Protein AF-A0A9P1GTE8-F1 (afdb_monomer_lite)

Sequence (578 aa):
MALAYTKSLCACALTGAQLQGAMGEVGVTELPQMRALVIGLGAGSIPLWLQHTFPENKMAVDALEIDPAVVKVATEEMGFPASAVRRSASAAEAAEDAVSGGGVRVYLLPGEDFVEAVAAQKDENYKYDMVFIDAFDKSGKVPPVLVDGQGTFLQSLNKVLKPNATVVLNLLVGMTGSGSSGTAQEIEDMVTAIATTCCGDSSEIFTVRTPINESSGNQIYGFLKAGRAATERTKPLKEALKESAEKVNADFPADSLGQKIRFDFARRVIFSYQDWWVALGAAWHRSFERHSLPAVAVAVAVEAAEAAEAAEAAEAAEAAEAASGPPRDELPREGEHEKDANAHCKVPQQDSPRNHVLPEAELAADAGPIVWPGAEAEESEPVPEPAVPVERQRRKADVSHVEAAAEVPVPARAGSAASAAPEMPLLQNEAGSLVVPQTWRFVPPPPEQAPKPCYDKVLEAKAALTAVTAMATPPREDATPSAREELTPKKLIEDLVQDQVKLDLRDKQLLVEQLVECLIDQVKRYEKELGAEQRANRALKMSLEVEQRKALMYHQRLSELAQQLPFEAADRTLEPEL

Organism: NCBI:txid2562237

Structure (mmCIF, N/CA/C/O backbone):
data_AF-A0A9P1GTE8-F1
#
_entry.id   AF-A0A9P1GTE8-F1
#
loop_
_atom_site.group_PDB
_atom_site.id
_atom_site.type_symbol
_atom_site.label_atom_id
_atom_site.label_alt_id
_atom_site.label_comp_id
_atom_site.label_asym_id
_atom_site.label_entity_id
_atom_site.label_seq_id
_atom_site.pdbx_PDB_ins_code
_atom_site.Cartn_x
_atom_site.Cartn_y
_atom_site.Cartn_z
_atom_site.occupancy
_atom_site.B_iso_or_equiv
_atom_site.auth_seq_id
_atom_site.auth_comp_id
_atom_site.auth_asym_id
_atom_site.auth_atom_id
_atom_site.pdbx_PDB_model_num
ATOM 1 N N . MET A 1 1 ? 11.413 -11.067 6.499 1.00 44.97 1 MET A N 1
ATOM 2 C CA . MET A 1 1 ? 11.761 -9.937 5.607 1.00 44.97 1 MET A CA 1
ATOM 3 C C . MET A 1 1 ? 10.497 -9.230 5.107 1.00 44.97 1 MET A C 1
ATOM 5 O O . MET A 1 1 ? 10.381 -8.040 5.340 1.00 44.97 1 MET A O 1
ATOM 9 N N . ALA A 1 2 ? 9.494 -9.953 4.581 1.00 57.12 2 ALA A N 1
ATOM 10 C CA . ALA A 1 2 ? 8.225 -9.391 4.075 1.00 57.12 2 ALA A CA 1
ATOM 11 C C . ALA A 1 2 ? 7.403 -8.529 5.066 1.00 57.12 2 ALA A C 1
ATOM 13 O O . ALA A 1 2 ? 6.665 -7.634 4.654 1.00 57.12 2 ALA A O 1
ATOM 14 N N . LEU A 1 3 ? 7.530 -8.766 6.378 1.00 68.44 3 LEU A N 1
ATOM 15 C CA . LEU A 1 3 ? 6.679 -8.116 7.380 1.00 68.44 3 LEU A CA 1
ATOM 16 C C . LEU A 1 3 ? 6.935 -6.607 7.527 1.00 68.44 3 LEU A C 1
ATOM 18 O O . LEU A 1 3 ? 5.999 -5.853 7.768 1.00 68.44 3 LEU A O 1
ATOM 22 N N . ALA A 1 4 ? 8.181 -6.150 7.417 1.00 73.25 4 ALA A N 1
ATOM 23 C CA . ALA A 1 4 ? 8.506 -4.739 7.633 1.00 73.25 4 ALA A CA 1
ATOM 24 C C . ALA A 1 4 ? 8.133 -3.864 6.426 1.00 73.25 4 ALA A C 1
ATOM 26 O O . ALA A 1 4 ? 7.582 -2.773 6.603 1.00 73.25 4 ALA A O 1
ATOM 27 N N . TYR A 1 5 ? 8.321 -4.405 5.225 1.00 81.75 5 TYR A N 1
ATOM 28 C CA . TYR A 1 5 ? 7.790 -3.880 3.975 1.00 81.75 5 TYR A CA 1
ATOM 29 C C . TYR A 1 5 ? 6.252 -3.772 3.998 1.00 81.75 5 TYR A C 1
ATOM 31 O O . TYR A 1 5 ? 5.722 -2.672 3.862 1.00 81.75 5 TYR A O 1
ATOM 39 N N . THR A 1 6 ? 5.548 -4.872 4.305 1.00 86.69 6 THR A N 1
ATOM 40 C CA . THR A 1 6 ? 4.071 -4.907 4.409 1.00 86.69 6 THR A CA 1
ATOM 41 C C . THR A 1 6 ? 3.567 -3.843 5.379 1.00 86.69 6 THR A C 1
ATOM 43 O O . THR A 1 6 ? 2.702 -3.037 5.053 1.00 86.69 6 THR A O 1
ATOM 46 N N . LYS A 1 7 ? 4.177 -3.776 6.569 1.00 83.75 7 LYS A N 1
ATOM 47 C CA . LYS A 1 7 ? 3.850 -2.756 7.569 1.00 83.75 7 LYS A CA 1
ATOM 48 C C . LYS A 1 7 ? 4.059 -1.338 7.045 1.00 83.75 7 LYS A C 1
ATOM 50 O O . LYS A 1 7 ? 3.334 -0.449 7.466 1.00 83.75 7 LYS A O 1
ATOM 55 N N . SER A 1 8 ? 5.034 -1.116 6.165 1.00 85.50 8 SER A N 1
ATOM 56 C CA . SER A 1 8 ? 5.322 0.214 5.622 1.00 85.50 8 SER A CA 1
ATOM 57 C C . SER A 1 8 ? 4.271 0.674 4.622 1.00 85.50 8 SER A C 1
ATOM 59 O O . SER A 1 8 ? 3.820 1.813 4.725 1.00 85.50 8 SER A O 1
ATOM 61 N N . LEU A 1 9 ? 3.813 -0.216 3.739 1.00 90.88 9 LEU A N 1
ATOM 62 C CA . LEU A 1 9 ? 2.672 0.070 2.872 1.00 90.88 9 LEU A CA 1
ATOM 63 C C . LEU A 1 9 ? 1.405 0.326 3.682 1.00 90.88 9 LEU A C 1
ATOM 65 O O . LEU A 1 9 ? 0.763 1.361 3.514 1.00 90.88 9 LEU A O 1
ATOM 69 N N . CYS A 1 10 ? 1.065 -0.580 4.598 1.00 92.06 10 CYS A N 1
ATOM 70 C CA . CYS A 1 10 ? -0.159 -0.445 5.377 1.00 92.06 10 CYS A CA 1
ATOM 71 C C . CYS A 1 10 ? -0.143 0.803 6.263 1.00 92.06 10 CYS A C 1
ATOM 73 O O . CYS A 1 10 ? -1.145 1.502 6.349 1.00 92.06 10 CYS A O 1
ATOM 75 N N . ALA A 1 11 ? 0.991 1.139 6.881 1.00 87.94 11 ALA A N 1
ATOM 76 C CA . ALA A 1 11 ? 1.104 2.372 7.649 1.00 87.94 11 ALA A CA 1
ATOM 77 C C . ALA A 1 11 ? 0.987 3.623 6.770 1.00 87.94 11 ALA A C 1
ATOM 79 O O . ALA A 1 11 ? 0.381 4.598 7.197 1.00 87.94 11 ALA A O 1
ATOM 80 N N . CYS A 1 12 ? 1.526 3.602 5.545 1.00 91.19 12 CYS A N 1
ATOM 81 C CA . CYS A 1 12 ? 1.332 4.675 4.567 1.00 91.19 12 CYS A CA 1
ATOM 82 C C . CYS A 1 12 ? -0.164 4.909 4.297 1.00 91.19 12 CYS A C 1
ATOM 84 O O . CYS A 1 12 ? -0.647 6.033 4.438 1.00 91.19 12 CYS A O 1
ATOM 86 N N . ALA A 1 13 ? -0.904 3.833 4.012 1.00 94.69 13 ALA A N 1
ATOM 87 C CA . ALA A 1 13 ? -2.339 3.894 3.754 1.00 94.69 13 ALA A CA 1
ATOM 88 C C . ALA A 1 13 ? -3.142 4.367 4.976 1.00 94.69 13 ALA A C 1
ATOM 90 O O . ALA A 1 13 ? -3.973 5.262 4.852 1.00 94.69 13 ALA A O 1
ATOM 91 N N . LEU A 1 14 ? -2.870 3.810 6.162 1.00 92.00 14 LEU A N 1
ATOM 92 C CA . LEU A 1 14 ? -3.582 4.150 7.398 1.00 92.00 14 LEU A CA 1
ATOM 93 C C . LEU A 1 14 ? -3.343 5.593 7.834 1.00 92.00 14 LEU A C 1
ATOM 95 O O . LEU A 1 14 ? -4.286 6.268 8.236 1.00 92.00 14 LEU A O 1
ATOM 99 N N . THR A 1 15 ? -2.108 6.085 7.734 1.00 90.81 15 THR A N 1
ATOM 100 C CA . THR A 1 15 ? -1.820 7.493 8.019 1.00 90.81 15 THR A CA 1
ATOM 101 C C . THR A 1 15 ? -2.567 8.397 7.044 1.00 90.81 15 THR A C 1
ATOM 103 O O . THR A 1 15 ? -3.217 9.347 7.467 1.00 90.81 15 THR A O 1
ATOM 106 N N . GLY A 1 16 ? -2.539 8.097 5.741 1.00 92.19 16 GLY A N 1
ATOM 107 C CA . GLY A 1 16 ? -3.296 8.885 4.768 1.00 92.19 16 GLY A CA 1
ATOM 108 C C . GLY A 1 16 ? -4.798 8.889 5.070 1.00 92.19 16 GLY A C 1
ATOM 109 O O . GLY A 1 16 ? -5.411 9.954 5.140 1.00 92.19 16 GLY A O 1
ATOM 110 N N . ALA A 1 17 ? -5.367 7.717 5.360 1.00 91.75 17 ALA A N 1
ATOM 111 C CA . ALA A 1 17 ? -6.777 7.556 5.694 1.00 91.75 17 ALA A CA 1
ATOM 112 C C . ALA A 1 17 ? -7.158 8.293 6.989 1.00 91.75 17 ALA A C 1
ATOM 114 O O . ALA A 1 17 ? -8.224 8.907 7.061 1.00 91.75 17 ALA A O 1
ATOM 115 N N . GLN A 1 18 ? -6.298 8.278 8.012 1.00 90.69 18 GLN A N 1
ATOM 116 C CA . GLN A 1 18 ? -6.519 9.031 9.245 1.00 90.69 18 GLN A CA 1
ATOM 117 C C . GLN A 1 18 ? -6.454 10.538 8.979 1.00 90.69 18 GLN A C 1
ATOM 119 O O . GLN A 1 18 ? -7.357 11.257 9.409 1.00 90.69 18 GLN A O 1
ATOM 124 N N . LEU A 1 19 ? -5.430 11.011 8.263 1.00 90.44 19 LEU A N 1
ATOM 125 C CA . LEU A 1 19 ? -5.256 12.427 7.934 1.00 90.44 19 LEU A CA 1
ATOM 126 C C . LEU A 1 19 ? -6.450 12.975 7.140 1.00 90.44 19 LEU A C 1
ATOM 128 O O . LEU A 1 19 ? -6.889 14.098 7.366 1.00 90.44 19 LEU A O 1
ATOM 132 N N . GLN A 1 20 ? -6.997 12.157 6.244 1.00 89.94 20 GLN A N 1
ATOM 133 C CA . GLN A 1 20 ? -8.174 12.453 5.428 1.00 89.94 20 GLN A CA 1
ATOM 134 C C . GLN A 1 20 ? -9.508 12.274 6.184 1.00 89.94 20 GLN A C 1
ATOM 136 O O . GLN A 1 20 ? -10.583 12.543 5.646 1.00 89.94 20 GLN A O 1
ATOM 141 N N . GLY A 1 21 ? -9.466 11.809 7.436 1.00 88.38 21 GLY A N 1
ATOM 142 C CA . GLY A 1 21 ? -10.647 11.591 8.271 1.00 88.38 21 GLY A CA 1
ATOM 143 C C . GLY A 1 21 ? -11.483 10.363 7.893 1.00 88.38 21 GLY A C 1
ATOM 144 O O . GLY A 1 21 ? -12.581 10.200 8.420 1.00 88.38 21 GLY A O 1
ATOM 145 N N . ALA A 1 22 ? -10.995 9.475 7.018 1.00 87.81 22 ALA A N 1
ATOM 146 C CA . ALA A 1 22 ? -11.684 8.232 6.644 1.00 87.81 22 ALA A CA 1
ATOM 147 C C . ALA A 1 22 ? -11.864 7.265 7.816 1.00 87.81 22 ALA A C 1
ATOM 149 O O . ALA A 1 22 ? -12.820 6.495 7.853 1.00 87.81 22 ALA A O 1
ATOM 150 N N . MET A 1 23 ? -10.979 7.349 8.805 1.00 85.38 23 MET A N 1
ATOM 151 C CA . MET A 1 23 ? -11.023 6.518 10.007 1.00 85.38 23 MET A CA 1
ATOM 152 C C . MET A 1 23 ? -11.885 7.112 11.132 1.00 85.38 23 MET A C 1
ATOM 154 O O . MET A 1 23 ? -12.038 6.476 12.173 1.00 85.38 23 MET A O 1
ATOM 158 N N . GLY A 1 24 ? -12.438 8.318 10.945 1.00 79.19 24 GLY A N 1
ATOM 159 C CA . GLY A 1 24 ? -13.115 9.069 12.004 1.00 79.19 24 GLY A CA 1
ATOM 160 C C . GLY A 1 24 ? -12.176 9.491 13.144 1.00 79.19 24 GLY A C 1
ATOM 161 O O . GLY A 1 24 ? -10.953 9.570 12.983 1.00 79.19 24 GLY A O 1
ATOM 162 N N . GLU A 1 25 ? -12.746 9.775 14.317 1.00 68.69 25 GLU A N 1
ATOM 163 C CA . GLU A 1 25 ? -11.966 9.960 15.542 1.00 68.69 25 GLU A CA 1
ATOM 164 C C . GLU A 1 25 ? -11.493 8.604 16.071 1.00 68.69 25 GLU A C 1
ATOM 166 O O . GLU A 1 25 ? -12.203 7.894 16.782 1.00 68.69 25 GLU A O 1
ATOM 171 N N . VAL A 1 26 ? -10.261 8.250 15.705 1.00 60.62 26 VAL A N 1
ATOM 172 C CA . VAL A 1 26 ? -9.551 7.101 16.271 1.00 60.62 26 VAL A CA 1
ATOM 173 C C . VAL A 1 26 ? -9.570 7.221 17.806 1.00 60.62 26 VAL A C 1
ATOM 175 O O . VAL A 1 26 ? -9.154 8.250 18.333 1.00 60.62 26 VAL A O 1
ATOM 178 N N . GLY A 1 27 ? -10.104 6.214 18.509 1.00 54.09 27 GLY A N 1
ATOM 179 C CA . GLY A 1 27 ? -10.242 6.200 19.976 1.00 54.09 27 GLY A CA 1
ATOM 180 C C . GLY A 1 27 ? -11.680 6.300 20.509 1.00 54.09 27 GLY A C 1
ATOM 181 O O . GLY A 1 27 ? -11.913 5.978 21.674 1.00 54.09 27 GLY A O 1
ATOM 182 N N . VAL A 1 28 ? -12.657 6.667 19.672 1.00 54.41 28 VAL A N 1
ATOM 183 C CA . VAL A 1 28 ? -14.090 6.541 19.998 1.00 54.41 28 VAL A CA 1
ATOM 184 C C . VAL A 1 28 ? -14.567 5.149 19.563 1.00 54.41 28 VAL A C 1
ATOM 186 O O . VAL A 1 28 ? -14.117 4.614 18.556 1.00 54.41 28 VAL A O 1
ATOM 189 N N . THR A 1 29 ? -15.438 4.533 20.356 1.00 54.03 29 THR A N 1
ATOM 190 C CA . THR A 1 29 ? -15.708 3.086 20.485 1.00 54.03 29 THR A CA 1
ATOM 191 C C . THR A 1 29 ? -16.072 2.270 19.235 1.00 54.03 29 THR A C 1
ATOM 193 O O . THR A 1 29 ? -16.215 1.058 19.364 1.00 54.03 29 THR A O 1
ATOM 196 N N . GLU A 1 30 ? -16.168 2.839 18.032 1.00 71.19 30 GLU A N 1
ATOM 197 C CA . GLU A 1 30 ? -16.416 2.069 16.808 1.00 71.19 30 GLU A CA 1
ATOM 198 C C . GLU A 1 30 ? -15.660 2.637 15.600 1.00 71.19 30 GLU A C 1
ATOM 200 O O . GLU A 1 30 ? -16.043 3.661 15.037 1.00 71.19 30 GLU A O 1
ATOM 205 N N . LEU A 1 31 ? -14.618 1.930 15.142 1.00 79.62 31 LEU A N 1
ATOM 206 C CA . LEU A 1 31 ? -14.051 2.189 13.816 1.00 79.62 31 LEU A CA 1
ATOM 207 C C . LEU A 1 31 ? -15.145 2.017 12.743 1.00 79.62 31 LEU A C 1
ATOM 209 O O . LEU A 1 31 ? -15.956 1.080 12.846 1.00 79.62 31 LEU A O 1
ATOM 213 N N . PRO A 1 32 ? -15.177 2.872 11.704 1.00 87.25 32 PRO A N 1
ATOM 214 C CA . PRO A 1 32 ? -16.051 2.649 10.563 1.00 87.25 32 PRO A CA 1
ATOM 215 C C . PRO A 1 32 ? -15.654 1.355 9.845 1.00 87.25 32 PRO A C 1
ATOM 217 O O . PRO A 1 32 ? -14.507 0.912 9.919 1.00 87.25 32 PRO A O 1
ATOM 220 N N . GLN A 1 33 ? -16.600 0.743 9.133 1.00 91.00 33 GLN A N 1
ATOM 221 C CA . GLN A 1 33 ? -16.252 -0.335 8.213 1.00 91.00 33 GLN A CA 1
ATOM 222 C C . GLN A 1 33 ? -15.445 0.255 7.053 1.00 91.00 33 GLN A C 1
ATOM 224 O O . GLN A 1 33 ? -15.928 1.130 6.330 1.00 91.00 33 GLN A O 1
ATOM 229 N N . MET A 1 34 ? -14.222 -0.235 6.890 1.00 94.19 34 MET A N 1
ATOM 230 C CA . MET A 1 34 ? -13.303 0.186 5.843 1.00 94.19 34 MET A CA 1
ATOM 231 C C . MET A 1 34 ? -13.181 -0.885 4.765 1.00 94.19 34 MET A C 1
ATOM 233 O O . MET A 1 34 ? -13.367 -2.080 5.023 1.00 94.19 34 MET A O 1
ATOM 237 N N . ARG A 1 35 ? -12.854 -0.446 3.551 1.00 97.12 35 ARG A N 1
ATOM 238 C CA . ARG A 1 35 ? -12.583 -1.328 2.416 1.00 97.12 35 ARG A CA 1
ATOM 239 C C . ARG A 1 35 ? -11.223 -1.030 1.809 1.00 97.12 35 ARG A C 1
ATOM 241 O O . ARG A 1 35 ? -10.913 0.130 1.527 1.00 97.12 35 ARG A O 1
ATOM 248 N N . ALA A 1 36 ? -10.449 -2.080 1.569 1.00 98.31 36 ALA A N 1
ATOM 249 C CA . ALA A 1 36 ? -9.164 -2.007 0.895 1.00 98.31 36 ALA A CA 1
ATOM 250 C C . ALA A 1 36 ? -9.181 -2.813 -0.408 1.00 98.31 36 ALA A C 1
ATOM 252 O O . ALA A 1 36 ? -9.676 -3.939 -0.436 1.00 98.31 36 ALA A O 1
ATOM 253 N N . LEU A 1 37 ? -8.609 -2.238 -1.461 1.00 98.62 37 LEU A N 1
ATOM 254 C CA . LEU A 1 37 ? -8.279 -2.936 -2.700 1.00 98.62 37 LEU A CA 1
ATOM 255 C C . LEU A 1 37 ? -6.768 -3.166 -2.746 1.00 98.62 37 LEU A C 1
ATOM 257 O O . LEU A 1 37 ? -6.001 -2.226 -2.547 1.00 98.62 37 LEU A O 1
ATOM 261 N N . VAL A 1 38 ? -6.332 -4.388 -3.019 1.00 98.62 38 VAL A N 1
ATOM 262 C CA . VAL A 1 38 ? -4.917 -4.750 -3.146 1.00 98.62 38 VAL A CA 1
ATOM 263 C C . VAL A 1 38 ? -4.694 -5.340 -4.533 1.00 98.62 38 VAL A C 1
ATOM 265 O O . VAL A 1 38 ? -5.230 -6.392 -4.858 1.00 98.62 38 VAL A O 1
ATOM 268 N N . ILE A 1 39 ? -3.926 -4.656 -5.370 1.00 98.31 39 ILE A N 1
ATOM 269 C CA . ILE A 1 39 ? -3.582 -5.107 -6.717 1.00 98.31 39 ILE A CA 1
ATOM 270 C C . ILE A 1 39 ? -2.201 -5.743 -6.645 1.00 98.31 39 ILE A C 1
ATOM 272 O O . ILE A 1 39 ? -1.228 -5.043 -6.371 1.00 98.31 39 ILE A O 1
ATOM 276 N N . GLY A 1 40 ? -2.144 -7.053 -6.878 1.00 96.88 40 GLY A N 1
ATOM 277 C CA . GLY A 1 40 ? -1.006 -7.916 -6.575 1.00 96.88 40 GLY A CA 1
ATOM 278 C C . GLY A 1 40 ? -1.186 -8.615 -5.226 1.00 96.88 40 GLY A C 1
ATOM 279 O O . GLY A 1 40 ? -1.373 -7.968 -4.195 1.00 96.88 40 GLY A O 1
ATOM 280 N N . LEU A 1 41 ? -1.139 -9.951 -5.211 1.00 96.19 41 LEU A N 1
ATOM 281 C CA . LEU A 1 41 ? -1.249 -10.725 -3.969 1.00 96.19 41 LEU A CA 1
ATOM 282 C C . LEU A 1 41 ? 0.122 -10.967 -3.338 1.00 96.19 41 LEU A C 1
ATOM 284 O O . LEU A 1 41 ? 0.277 -10.861 -2.116 1.00 96.19 41 LEU A O 1
ATOM 288 N N . GLY A 1 42 ? 1.103 -11.354 -4.158 1.00 93.50 42 GLY A N 1
ATOM 289 C CA . GLY A 1 42 ? 2.387 -11.862 -3.680 1.00 93.50 42 GLY A CA 1
ATOM 290 C C . GLY A 1 42 ? 2.192 -13.028 -2.700 1.00 93.50 42 GLY A C 1
ATOM 291 O O . GLY A 1 42 ? 1.474 -13.980 -2.981 1.00 93.50 42 GLY A O 1
ATOM 292 N N . ALA A 1 43 ? 2.790 -12.940 -1.508 1.00 93.31 43 ALA A N 1
ATOM 293 C CA . ALA A 1 43 ? 2.586 -13.926 -0.436 1.00 93.31 43 ALA A CA 1
ATOM 294 C C . ALA A 1 43 ? 1.279 -13.719 0.366 1.00 93.31 43 ALA A C 1
ATOM 296 O O . ALA A 1 43 ? 1.045 -14.413 1.353 1.00 93.31 43 ALA A O 1
ATOM 297 N N . GLY A 1 44 ? 0.456 -12.728 0.007 1.00 95.19 44 GLY A N 1
ATOM 298 C CA . GLY A 1 44 ? -0.797 -12.401 0.690 1.00 95.19 44 GLY A CA 1
ATOM 299 C C . GLY A 1 44 ? -0.629 -11.681 2.031 1.00 95.19 44 GLY A C 1
ATOM 300 O O . GLY A 1 44 ? -1.557 -11.630 2.839 1.00 95.19 44 GLY A O 1
ATOM 301 N N . SER A 1 45 ? 0.540 -11.087 2.283 1.00 94.00 45 SER A N 1
ATOM 302 C CA . SER A 1 45 ? 0.839 -10.438 3.560 1.00 94.00 45 SER A CA 1
ATOM 303 C C . SER A 1 45 ? 0.041 -9.154 3.792 1.00 94.00 45 SER A C 1
ATOM 305 O O . SER A 1 45 ? -0.387 -8.934 4.921 1.00 94.00 45 SER A O 1
ATOM 307 N N . ILE A 1 46 ? -0.191 -8.319 2.769 1.00 95.88 46 ILE A N 1
ATOM 308 C CA . ILE A 1 46 ? -0.977 -7.077 2.912 1.00 95.88 46 ILE A CA 1
ATOM 309 C C . ILE A 1 46 ? -2.439 -7.389 3.273 1.00 95.88 46 ILE A C 1
ATOM 311 O O . ILE A 1 46 ? -2.887 -6.887 4.310 1.00 95.88 46 ILE A O 1
ATOM 315 N N . PRO A 1 47 ? -3.179 -8.238 2.521 1.00 96.56 47 PRO A N 1
ATOM 316 C CA . PRO A 1 47 ? -4.569 -8.537 2.859 1.00 96.56 47 PRO A CA 1
ATOM 317 C C . PRO A 1 47 ? -4.734 -9.155 4.247 1.00 96.56 47 PRO A C 1
ATOM 319 O O . PRO A 1 47 ? -5.589 -8.715 5.016 1.00 96.56 47 PRO A O 1
ATOM 322 N N . LEU A 1 48 ? -3.878 -10.120 4.604 1.00 93.56 48 LEU A N 1
ATOM 323 C CA . LEU A 1 48 ? -3.927 -10.748 5.924 1.00 93.56 48 LEU A CA 1
ATOM 324 C C . LEU A 1 48 ? -3.575 -9.765 7.032 1.00 93.56 48 LEU A C 1
ATOM 326 O O . LEU A 1 48 ? -4.239 -9.741 8.065 1.00 93.56 48 LEU A O 1
ATOM 330 N N . TRP A 1 49 ? -2.559 -8.923 6.828 1.00 91.88 49 TRP A N 1
ATOM 331 C CA . TRP A 1 49 ? -2.192 -7.927 7.825 1.00 91.88 49 TRP A CA 1
ATOM 332 C C . TRP A 1 49 ? -3.348 -6.963 8.089 1.00 91.88 49 TRP A C 1
ATOM 334 O O . TRP A 1 49 ? -3.660 -6.710 9.250 1.00 91.88 49 TRP A O 1
ATOM 344 N N . LEU A 1 50 ? -4.024 -6.470 7.047 1.00 92.69 50 LEU A N 1
ATOM 345 C CA . LEU A 1 50 ? -5.193 -5.601 7.201 1.00 92.69 50 LEU A CA 1
ATOM 346 C C . LEU A 1 50 ? -6.333 -6.315 7.938 1.00 92.69 50 LEU A C 1
ATOM 348 O O . LEU A 1 50 ? -6.892 -5.753 8.876 1.00 92.69 50 LEU A O 1
ATOM 352 N N . GLN A 1 51 ? -6.638 -7.562 7.577 1.00 90.31 51 GLN A N 1
ATOM 353 C CA . GLN A 1 51 ? -7.684 -8.340 8.244 1.00 90.31 51 GLN A CA 1
ATOM 354 C C . GLN A 1 51 ? -7.399 -8.573 9.727 1.00 90.31 51 GLN A C 1
ATOM 356 O O . GLN A 1 51 ? -8.299 -8.437 10.547 1.00 90.31 51 GLN A O 1
ATOM 361 N N . HIS A 1 52 ? -6.158 -8.921 10.072 1.00 87.31 52 HIS A N 1
ATOM 362 C CA . HIS A 1 52 ? -5.772 -9.186 11.456 1.00 87.31 52 HIS A CA 1
ATOM 363 C C . HIS A 1 52 ? -5.715 -7.922 12.308 1.00 87.31 52 HIS A C 1
ATOM 365 O O . HIS A 1 52 ? -6.003 -7.987 13.505 1.00 87.31 52 HIS A O 1
ATOM 371 N N . THR A 1 53 ? -5.322 -6.805 11.690 1.00 85.94 53 THR A N 1
ATOM 372 C CA . THR A 1 53 ? -5.096 -5.528 12.368 1.00 85.94 53 THR A CA 1
ATOM 373 C C . THR A 1 53 ? -6.404 -4.844 12.741 1.00 85.94 53 THR A C 1
ATOM 375 O O . THR A 1 53 ? -6.500 -4.243 13.806 1.00 85.94 53 THR A O 1
ATOM 378 N N . PHE A 1 54 ? -7.415 -4.918 11.880 1.00 88.00 54 PHE A N 1
ATOM 379 C CA . PHE A 1 54 ? -8.708 -4.308 12.160 1.00 88.00 54 PHE A CA 1
ATOM 380 C C . PHE A 1 54 ? -9.571 -5.204 13.056 1.00 88.00 54 PHE A C 1
ATOM 382 O O . PHE A 1 54 ? -9.479 -6.429 12.968 1.00 88.00 54 PHE A O 1
ATOM 389 N N . PRO A 1 55 ? -10.452 -4.620 13.892 1.00 86.50 55 PRO A N 1
ATOM 390 C CA . PRO A 1 55 ? -11.455 -5.396 14.607 1.00 86.50 55 PRO A CA 1
ATOM 391 C C . PRO A 1 55 ? -12.320 -6.224 13.651 1.00 86.50 55 PRO A C 1
ATOM 393 O O . PRO A 1 55 ? -12.491 -5.881 12.476 1.00 86.50 55 PRO A O 1
ATOM 396 N N . GLU A 1 56 ? -12.903 -7.299 14.179 1.00 85.31 56 GLU A N 1
ATOM 397 C CA . GLU A 1 56 ? -13.733 -8.215 13.401 1.00 85.31 56 GLU A CA 1
ATOM 398 C C . GLU A 1 56 ? -14.828 -7.459 12.627 1.00 85.31 56 GLU A C 1
ATOM 400 O O . GLU A 1 56 ? -15.493 -6.568 13.160 1.00 85.31 56 GLU A O 1
ATOM 405 N N . ASN A 1 57 ? -14.996 -7.796 11.345 1.00 87.06 57 ASN A N 1
ATOM 406 C CA . ASN A 1 57 ? -15.962 -7.181 10.424 1.00 87.06 57 ASN A CA 1
ATOM 407 C C . ASN A 1 57 ? -15.782 -5.669 10.166 1.00 87.06 57 ASN A C 1
ATOM 409 O O . ASN A 1 57 ? -16.640 -5.054 9.532 1.00 87.06 57 ASN A O 1
ATOM 413 N N . LYS A 1 58 ? -14.672 -5.052 10.598 1.00 91.12 58 LYS A N 1
ATOM 414 C CA . LYS A 1 58 ? -14.364 -3.638 10.306 1.00 91.12 58 LYS A CA 1
ATOM 415 C C . LYS A 1 58 ? -13.476 -3.432 9.082 1.00 91.12 58 LYS A C 1
ATOM 417 O O . LYS A 1 58 ? -13.319 -2.295 8.648 1.00 91.12 58 LYS A O 1
ATOM 422 N N . MET A 1 59 ? -12.944 -4.503 8.502 1.00 93.62 59 MET A N 1
ATOM 423 C CA . MET A 1 59 ? -12.143 -4.457 7.282 1.00 93.62 59 MET A CA 1
ATOM 424 C C . MET A 1 59 ? -12.628 -5.498 6.277 1.00 93.62 59 MET A C 1
ATOM 426 O O . MET A 1 59 ? -12.677 -6.690 6.584 1.00 93.62 59 MET A O 1
ATOM 430 N N . ALA A 1 60 ? -12.962 -5.039 5.074 1.00 96.38 60 ALA A N 1
ATOM 431 C CA . ALA A 1 60 ? -13.104 -5.888 3.898 1.00 96.38 60 ALA A CA 1
ATOM 432 C C . ALA A 1 60 ? -11.921 -5.639 2.959 1.00 96.38 60 ALA A C 1
ATOM 434 O O . ALA A 1 60 ? -11.557 -4.487 2.717 1.00 96.38 60 ALA A O 1
ATOM 435 N N . VAL A 1 61 ? -11.321 -6.708 2.444 1.00 97.94 61 VAL A N 1
ATOM 436 C CA . VAL A 1 61 ? -10.179 -6.626 1.534 1.00 97.94 61 VAL A CA 1
ATOM 437 C C . VAL A 1 61 ? -10.477 -7.428 0.282 1.00 97.94 61 VAL A C 1
ATOM 439 O O . VAL A 1 61 ? -10.683 -8.637 0.358 1.00 97.94 61 VAL A O 1
ATOM 442 N N . ASP A 1 62 ? -10.437 -6.755 -0.859 1.00 98.38 62 ASP A N 1
ATOM 443 C CA . ASP A 1 62 ? -10.386 -7.397 -2.165 1.00 98.38 62 ASP A CA 1
ATOM 444 C C . ASP A 1 62 ? -8.939 -7.376 -2.645 1.00 98.38 62 ASP A C 1
ATOM 446 O O . ASP A 1 62 ? -8.339 -6.309 -2.761 1.00 98.38 62 ASP A O 1
ATOM 450 N N . ALA A 1 63 ? -8.366 -8.544 -2.901 1.00 98.31 63 ALA A N 1
ATOM 451 C CA . ALA A 1 63 ? -7.051 -8.685 -3.502 1.00 98.31 63 ALA A CA 1
ATOM 452 C C . ALA A 1 63 ? -7.176 -9.269 -4.910 1.00 98.31 63 ALA A C 1
ATOM 454 O O . ALA A 1 63 ? -7.984 -10.169 -5.140 1.00 98.31 63 ALA A O 1
ATOM 455 N N . LEU A 1 64 ? -6.375 -8.764 -5.841 1.00 98.12 64 LEU A N 1
ATOM 456 C CA . LEU A 1 64 ? -6.382 -9.156 -7.246 1.00 98.12 64 LEU A CA 1
ATOM 457 C C . LEU A 1 64 ? -5.030 -9.758 -7.600 1.00 98.12 64 LEU A C 1
ATOM 459 O O . LEU A 1 64 ? -3.994 -9.147 -7.339 1.00 98.12 64 LEU A O 1
ATOM 463 N N . GLU A 1 65 ? -5.046 -10.947 -8.184 1.00 97.19 65 GLU A N 1
ATOM 464 C CA . GLU A 1 65 ? -3.852 -11.631 -8.668 1.00 97.19 65 GLU A CA 1
ATOM 465 C C . GLU A 1 65 ? -4.125 -12.192 -10.056 1.00 97.19 65 GLU A C 1
ATOM 467 O O . GLU A 1 65 ? -5.177 -12.778 -10.292 1.00 97.19 65 GLU A O 1
ATOM 472 N N . ILE A 1 66 ? -3.180 -12.020 -10.974 1.00 95.75 66 ILE A N 1
ATOM 473 C CA . ILE A 1 66 ? -3.312 -12.515 -12.344 1.00 95.75 66 ILE A CA 1
ATOM 474 C C . ILE A 1 66 ? -2.668 -13.895 -12.498 1.00 95.75 66 ILE A C 1
ATOM 476 O O . ILE A 1 66 ? -3.125 -14.699 -13.310 1.00 95.75 66 ILE A O 1
ATOM 480 N N . ASP A 1 67 ? -1.626 -14.190 -11.714 1.00 95.50 67 ASP A N 1
ATOM 481 C CA . ASP A 1 67 ? -0.872 -15.432 -11.834 1.00 95.50 67 ASP A CA 1
ATOM 482 C C . ASP A 1 67 ? -1.393 -16.514 -10.862 1.00 95.50 67 ASP A C 1
ATOM 484 O O . ASP A 1 67 ? -1.197 -16.422 -9.642 1.00 95.50 67 ASP A O 1
ATOM 488 N N . PRO A 1 68 ? -2.010 -17.602 -11.365 1.00 95.75 68 PRO A N 1
ATOM 489 C CA . PRO A 1 68 ? -2.469 -18.698 -10.516 1.00 95.75 68 PRO A CA 1
ATOM 490 C C . PRO A 1 68 ? -1.334 -19.384 -9.747 1.00 95.75 68 PRO A C 1
ATOM 492 O O . PRO A 1 68 ? -1.591 -19.951 -8.682 1.00 95.75 68 PRO A O 1
ATOM 495 N N . ALA A 1 69 ? -0.091 -19.340 -10.240 1.00 96.12 69 ALA A N 1
ATOM 496 C CA . ALA A 1 69 ? 1.057 -19.888 -9.526 1.00 96.12 69 ALA A CA 1
ATOM 497 C C . ALA A 1 69 ? 1.352 -19.096 -8.244 1.00 96.12 69 ALA A C 1
ATOM 499 O O . ALA A 1 69 ? 1.679 -19.698 -7.220 1.00 96.12 69 ALA A O 1
ATOM 500 N N . VAL A 1 70 ? 1.166 -17.771 -8.260 1.00 95.81 70 VAL A N 1
ATOM 501 C CA . VAL A 1 70 ? 1.321 -16.921 -7.070 1.00 95.81 70 VAL A CA 1
ATOM 502 C C . VAL A 1 70 ? 0.260 -17.267 -6.029 1.00 95.81 70 VAL A C 1
ATOM 504 O O . VAL A 1 70 ? 0.598 -17.496 -4.870 1.00 95.81 70 VAL A O 1
ATOM 507 N N . VAL A 1 71 ? -1.006 -17.413 -6.437 1.00 96.81 71 VAL A N 1
ATOM 508 C CA . VAL A 1 71 ? -2.094 -17.835 -5.532 1.00 96.81 71 VAL A CA 1
ATOM 509 C C . VAL A 1 71 ? -1.827 -19.224 -4.948 1.00 96.81 71 VAL A C 1
ATOM 511 O O . VAL A 1 71 ? -2.032 -19.449 -3.752 1.00 96.81 71 VAL A O 1
ATOM 514 N N . LYS A 1 72 ? -1.339 -20.157 -5.772 1.00 96.94 72 LYS A N 1
ATOM 515 C CA . LYS A 1 72 ? -0.972 -21.504 -5.329 1.00 96.94 72 LYS A CA 1
ATOM 516 C C . LYS A 1 72 ? 0.115 -21.455 -4.257 1.00 96.94 72 LYS A C 1
ATOM 518 O O . LYS A 1 72 ? -0.089 -21.990 -3.176 1.00 96.94 72 LYS A O 1
ATOM 523 N N . VAL A 1 73 ? 1.225 -20.758 -4.507 1.00 96.69 73 VAL A N 1
ATOM 524 C CA . VAL A 1 73 ? 2.314 -20.615 -3.524 1.00 96.69 73 VAL A CA 1
ATOM 525 C C . VAL A 1 73 ? 1.829 -19.899 -2.262 1.00 96.69 73 VAL A C 1
ATOM 527 O O . VAL A 1 73 ? 2.137 -20.331 -1.152 1.00 96.69 73 VAL A O 1
ATOM 530 N N . ALA A 1 74 ? 1.031 -18.837 -2.397 1.00 96.06 74 ALA A N 1
ATOM 531 C CA . ALA A 1 74 ? 0.482 -18.123 -1.250 1.00 96.06 74 ALA A CA 1
ATOM 532 C C . ALA A 1 74 ? -0.351 -19.055 -0.352 1.00 96.06 74 ALA A C 1
ATOM 534 O O . ALA A 1 74 ? -0.210 -19.026 0.869 1.00 96.06 74 ALA A O 1
ATOM 535 N N . THR A 1 75 ? -1.192 -19.903 -0.947 1.00 96.75 75 THR A N 1
ATOM 536 C CA . THR A 1 75 ? -2.109 -20.780 -0.204 1.00 96.75 75 THR A CA 1
ATOM 537 C C . THR A 1 75 ? -1.461 -22.063 0.311 1.00 96.75 75 THR A C 1
ATOM 539 O O . THR A 1 75 ? -1.666 -22.415 1.471 1.00 96.75 75 THR A O 1
ATOM 542 N N . GLU A 1 76 ? -0.673 -22.749 -0.516 1.00 96.75 76 GLU A N 1
ATOM 543 C CA . GLU A 1 76 ? -0.075 -24.047 -0.186 1.00 96.75 76 GLU A CA 1
ATOM 544 C C . GLU A 1 76 ? 1.200 -23.904 0.661 1.00 96.75 76 GLU A C 1
ATOM 546 O O . GLU A 1 76 ? 1.398 -24.686 1.587 1.00 96.75 76 GLU A O 1
ATOM 551 N N . GLU A 1 77 ? 2.020 -22.876 0.410 1.00 94.50 77 GLU A N 1
ATOM 552 C CA . GLU A 1 77 ? 3.345 -22.732 1.041 1.00 94.50 77 GLU A CA 1
ATOM 553 C C . GLU A 1 77 ? 3.398 -21.613 2.092 1.00 94.50 77 GLU A C 1
ATOM 555 O O . GLU A 1 77 ? 4.102 -21.726 3.097 1.00 94.50 77 GLU A O 1
ATOM 560 N N . MET A 1 78 ? 2.657 -20.518 1.886 1.00 91.06 78 MET A N 1
ATOM 561 C CA . MET A 1 78 ? 2.721 -19.329 2.758 1.00 91.06 78 MET A CA 1
ATOM 562 C C . MET A 1 78 ? 1.564 -19.240 3.764 1.00 91.06 78 MET A C 1
ATOM 564 O O . MET A 1 78 ? 1.513 -18.304 4.563 1.00 91.06 78 MET A O 1
ATOM 568 N N . GLY A 1 79 ? 0.648 -20.213 3.753 1.00 92.38 79 GLY A N 1
ATOM 569 C CA . GLY A 1 79 ? -0.460 -20.305 4.707 1.00 92.38 79 GLY A CA 1
ATOM 570 C C . GLY A 1 79 ? -1.590 -19.299 4.473 1.00 92.38 79 GLY A C 1
ATOM 571 O O . GLY A 1 79 ? -2.382 -19.049 5.384 1.00 92.38 79 GLY A O 1
ATOM 572 N N . PHE A 1 80 ? -1.688 -18.713 3.277 1.00 94.94 80 PHE A N 1
ATOM 573 C CA . PHE A 1 80 ? -2.826 -17.877 2.915 1.00 94.94 80 PHE A CA 1
ATOM 574 C C . PHE A 1 80 ? -4.113 -18.726 2.864 1.00 94.94 80 PHE A C 1
ATOM 576 O O . PHE A 1 80 ? -4.107 -19.815 2.284 1.00 94.94 80 PHE A O 1
ATOM 583 N N . PRO A 1 81 ? -5.245 -18.278 3.434 1.00 95.88 81 PRO A N 1
ATOM 584 C CA . PRO A 1 81 ? -6.454 -19.092 3.488 1.00 95.88 81 PRO A CA 1
ATOM 585 C C . PRO A 1 81 ? -6.997 -19.412 2.091 1.00 95.88 81 PRO A C 1
ATOM 587 O O . PRO A 1 81 ? -7.496 -18.534 1.389 1.00 95.88 81 PRO A O 1
ATOM 590 N N . ALA A 1 82 ? -6.997 -20.691 1.706 1.00 96.44 82 ALA A N 1
ATOM 591 C CA . ALA A 1 82 ? -7.593 -21.129 0.440 1.00 96.44 82 ALA A CA 1
ATOM 592 C C . ALA A 1 82 ? -9.093 -20.779 0.338 1.00 96.44 82 ALA A C 1
ATOM 594 O O . ALA A 1 82 ? -9.608 -20.557 -0.755 1.00 96.44 82 ALA A O 1
ATOM 595 N N . SER A 1 83 ? -9.791 -20.663 1.475 1.00 95.94 83 SER A N 1
ATOM 596 C CA . SER A 1 83 ? -11.191 -20.221 1.551 1.00 95.94 83 SER A CA 1
ATOM 597 C C . SER A 1 83 ? -11.409 -18.749 1.180 1.00 95.94 83 SER A C 1
ATOM 599 O O . SER A 1 83 ? -12.546 -18.355 0.919 1.00 95.94 83 SER A O 1
ATOM 601 N N . ALA A 1 84 ? -10.356 -17.927 1.145 1.00 96.56 84 ALA A N 1
ATOM 602 C CA . ALA A 1 84 ? -10.424 -16.546 0.672 1.00 96.56 84 ALA A CA 1
ATOM 603 C C . ALA A 1 84 ? -10.333 -16.450 -0.861 1.00 96.56 84 ALA A C 1
ATOM 605 O O . ALA A 1 84 ? -10.745 -15.443 -1.430 1.00 96.56 84 ALA A O 1
ATOM 606 N N . VAL A 1 85 ? -9.854 -17.491 -1.549 1.00 97.25 85 VAL A N 1
ATOM 607 C CA . VAL A 1 85 ? -9.759 -17.497 -3.014 1.00 97.25 85 VAL A CA 1
ATOM 608 C C . VAL A 1 85 ? -11.153 -17.620 -3.631 1.00 97.25 85 VAL A C 1
ATOM 610 O O . VAL A 1 85 ? -11.957 -18.473 -3.247 1.00 97.25 85 VAL A O 1
ATOM 613 N N . ARG A 1 86 ? -11.454 -16.749 -4.590 1.00 96.12 86 ARG A N 1
ATOM 614 C CA . ARG A 1 86 ? -12.710 -16.685 -5.334 1.00 96.12 86 ARG A CA 1
ATOM 615 C C . ARG A 1 86 ? -12.467 -17.145 -6.761 1.00 96.12 86 ARG A C 1
ATOM 617 O O . ARG A 1 86 ? -11.619 -16.615 -7.473 1.00 96.12 86 ARG A O 1
ATOM 624 N N . ARG A 1 87 ? -13.225 -18.160 -7.170 1.00 86.56 87 ARG A N 1
ATOM 625 C CA . ARG A 1 87 ? -13.282 -18.620 -8.558 1.00 86.56 87 ARG A CA 1
ATOM 626 C C . ARG A 1 87 ? -14.470 -17.939 -9.222 1.00 86.56 87 ARG A C 1
ATOM 628 O O . ARG A 1 87 ? -15.564 -18.492 -9.219 1.00 86.56 87 ARG A O 1
ATOM 635 N N . SER A 1 88 ? -14.254 -16.731 -9.719 1.00 87.38 88 SER A N 1
ATOM 636 C CA . SER A 1 88 ? -15.250 -16.011 -10.514 1.00 87.38 88 SER A CA 1
ATOM 637 C C . SER A 1 88 ? -15.091 -16.402 -11.982 1.00 87.38 88 SER A C 1
ATOM 639 O O . SER A 1 88 ? -13.964 -16.510 -12.461 1.00 87.38 88 SER A O 1
ATOM 641 N N . ALA A 1 89 ? -16.193 -16.629 -12.701 1.00 82.94 89 ALA A N 1
ATOM 642 C CA . ALA A 1 89 ? -16.136 -16.931 -14.132 1.00 82.94 89 ALA A CA 1
ATOM 643 C C . ALA A 1 89 ? -15.949 -15.663 -14.983 1.00 82.94 89 ALA A C 1
ATOM 645 O O . ALA A 1 89 ? -15.571 -15.754 -16.150 1.00 82.94 89 ALA A O 1
ATOM 646 N N . SER A 1 90 ? -16.202 -14.481 -14.410 1.00 95.38 90 SER A N 1
ATOM 647 C CA . SER A 1 90 ? -15.990 -13.185 -15.057 1.00 95.38 90 SER A CA 1
ATOM 648 C C . SER A 1 90 ? -15.681 -12.071 -14.050 1.00 95.38 90 SER A C 1
ATOM 650 O O . SER A 1 90 ? -15.958 -12.196 -12.854 1.00 95.38 90 SER A O 1
ATOM 652 N N . ALA A 1 91 ? -15.167 -10.942 -14.547 1.00 96.25 91 ALA A N 1
ATOM 653 C CA . ALA A 1 91 ? -14.968 -9.734 -13.746 1.00 96.25 91 ALA A CA 1
ATOM 654 C C . ALA A 1 91 ? -16.288 -9.163 -13.190 1.00 96.25 91 ALA A C 1
ATOM 656 O O . ALA A 1 91 ? -16.311 -8.640 -12.080 1.00 96.25 91 ALA A O 1
ATOM 657 N N . ALA A 1 92 ? -17.402 -9.314 -13.917 1.00 96.06 92 ALA A N 1
ATOM 658 C CA . ALA A 1 92 ? -18.721 -8.878 -13.456 1.00 96.06 92 ALA A CA 1
ATOM 659 C C . ALA A 1 92 ? -19.196 -9.673 -12.229 1.00 96.06 92 ALA A C 1
ATOM 661 O O . ALA A 1 92 ? -19.665 -9.077 -11.262 1.00 96.06 92 ALA A O 1
ATOM 662 N N . GLU A 1 93 ? -19.011 -10.998 -12.239 1.00 95.75 93 GLU A N 1
ATOM 663 C CA . GLU A 1 93 ? -19.309 -11.854 -11.082 1.00 95.75 93 GLU A CA 1
ATOM 664 C C . GLU A 1 93 ? -18.391 -11.543 -9.894 1.00 95.75 93 GLU A C 1
ATOM 666 O O . GLU A 1 93 ? -18.845 -11.499 -8.754 1.00 95.75 93 GLU A O 1
ATOM 671 N N . ALA A 1 94 ? -17.099 -11.297 -10.148 1.00 96.56 94 ALA A N 1
ATOM 672 C CA . ALA A 1 94 ? -16.157 -10.881 -9.109 1.00 96.56 94 ALA A CA 1
ATOM 673 C C . ALA A 1 94 ? -16.563 -9.544 -8.468 1.00 96.56 94 ALA A C 1
ATOM 675 O O . ALA A 1 94 ? -16.521 -9.405 -7.248 1.00 96.56 94 ALA A O 1
ATOM 676 N N . ALA A 1 95 ? -16.999 -8.576 -9.276 1.00 96.25 95 ALA A N 1
ATOM 677 C CA . ALA A 1 95 ? -17.485 -7.291 -8.790 1.00 96.25 95 ALA A CA 1
ATOM 678 C C . ALA A 1 95 ? -18.765 -7.436 -7.946 1.00 96.25 95 ALA A C 1
ATOM 680 O O . ALA A 1 95 ? -18.886 -6.787 -6.910 1.00 96.25 95 ALA A O 1
ATOM 681 N N . GLU A 1 96 ? -19.705 -8.299 -8.344 1.00 95.12 96 GLU A N 1
ATOM 682 C CA . GLU A 1 96 ? -20.923 -8.572 -7.567 1.00 95.12 96 GLU A CA 1
ATOM 683 C C . GLU A 1 96 ? -20.614 -9.250 -6.215 1.00 95.12 96 GLU A C 1
ATOM 685 O O . GLU A 1 96 ? -21.154 -8.841 -5.178 1.00 95.12 96 GLU A O 1
ATOM 690 N N . ASP A 1 97 ? -19.694 -10.225 -6.191 1.00 95.19 97 ASP A N 1
ATOM 691 C CA . ASP A 1 97 ? -19.202 -10.847 -4.947 1.00 95.19 97 ASP A CA 1
ATOM 692 C C . ASP A 1 97 ? -18.517 -9.815 -4.038 1.00 95.19 97 ASP A C 1
ATOM 694 O O . ASP A 1 97 ? -18.764 -9.776 -2.832 1.00 95.19 97 ASP A O 1
ATOM 698 N N . ALA A 1 98 ? -17.716 -8.911 -4.609 1.00 94.62 98 ALA A N 1
ATOM 699 C CA . ALA A 1 98 ? -17.034 -7.866 -3.851 1.00 94.62 98 ALA A CA 1
ATOM 700 C C . ALA A 1 98 ? -18.021 -6.904 -3.179 1.00 94.62 98 ALA A C 1
ATOM 702 O O . ALA A 1 98 ? -17.888 -6.619 -1.984 1.00 94.62 98 ALA A O 1
ATOM 703 N N . VAL A 1 99 ? -19.029 -6.454 -3.937 1.00 92.62 99 VAL A N 1
ATOM 704 C CA . VAL A 1 99 ? -20.069 -5.525 -3.474 1.00 92.62 99 VAL A CA 1
ATOM 705 C C . VAL A 1 99 ? -20.908 -6.130 -2.349 1.00 92.62 99 VAL A C 1
ATOM 707 O O . VAL A 1 99 ? -21.229 -5.442 -1.378 1.00 92.62 99 VAL A O 1
ATOM 710 N N . SER A 1 100 ? -21.244 -7.416 -2.458 1.00 89.56 100 SER A N 1
ATOM 711 C CA . SER A 1 100 ? -22.121 -8.109 -1.507 1.00 89.56 100 SER A CA 1
ATOM 712 C C . SER A 1 100 ? -21.391 -8.737 -0.312 1.00 89.56 100 SER A C 1
ATOM 714 O O . SER A 1 100 ? -22.002 -8.961 0.737 1.00 89.56 100 SER A O 1
ATOM 716 N N . GLY A 1 101 ? -20.094 -9.017 -0.435 1.00 85.00 101 GLY A N 1
ATOM 717 C CA . GLY A 1 101 ? -19.331 -9.771 0.554 1.00 85.00 101 GLY A CA 1
ATOM 718 C C . GLY A 1 101 ? -18.648 -8.938 1.649 1.00 85.00 101 GLY A C 1
ATOM 719 O O . GLY A 1 101 ? -18.397 -7.739 1.523 1.00 85.00 101 GLY A O 1
ATOM 720 N N . GLY A 1 102 ? -18.155 -9.626 2.689 1.00 89.12 102 GLY A N 1
ATOM 721 C CA . GLY A 1 102 ? -17.189 -9.101 3.675 1.00 89.12 102 GLY A CA 1
ATOM 722 C C . GLY A 1 102 ? -15.873 -9.898 3.741 1.00 89.12 102 GLY A C 1
ATOM 723 O O . GLY A 1 102 ? -15.694 -10.875 3.010 1.00 89.12 102 GLY A O 1
ATOM 724 N N . GLY A 1 103 ? -14.962 -9.492 4.631 1.00 93.25 103 GLY A N 1
ATOM 725 C CA . GLY A 1 103 ? -13.705 -10.203 4.905 1.00 93.25 103 GLY A CA 1
ATOM 726 C C . GLY A 1 103 ? -12.644 -10.070 3.807 1.00 93.25 103 GLY A C 1
ATOM 727 O O . GLY A 1 103 ? -12.681 -9.129 3.019 1.00 93.25 103 GLY A O 1
ATOM 728 N N . VAL A 1 104 ? -11.681 -10.998 3.787 1.00 96.50 104 VAL A N 1
ATOM 729 C CA . VAL A 1 104 ? -10.622 -11.066 2.764 1.00 96.50 104 VAL A CA 1
ATOM 730 C C . VAL A 1 104 ? -11.049 -11.977 1.625 1.00 96.50 104 VAL A C 1
ATOM 732 O O . VAL A 1 104 ? -11.475 -13.113 1.854 1.00 96.50 104 VAL A O 1
ATOM 735 N N . ARG A 1 105 ? -10.890 -11.484 0.400 1.00 97.50 105 ARG A N 1
ATOM 736 C CA . ARG A 1 105 ? -11.174 -12.193 -0.846 1.00 97.50 105 ARG A CA 1
ATOM 737 C C . ARG A 1 105 ? -10.017 -12.004 -1.810 1.00 97.50 105 ARG A C 1
ATOM 739 O O . ARG A 1 105 ? -9.461 -10.914 -1.893 1.00 97.50 105 ARG A O 1
ATOM 746 N N . VAL A 1 106 ? -9.667 -13.057 -2.534 1.00 98.00 106 VAL A N 1
ATOM 747 C CA . VAL A 1 106 ? -8.673 -13.017 -3.609 1.00 98.00 106 VAL A CA 1
ATOM 748 C C . VAL A 1 106 ? -9.356 -13.422 -4.892 1.00 98.00 106 VAL A C 1
ATOM 750 O O . VAL A 1 106 ? -9.850 -14.545 -4.981 1.00 98.00 106 VAL A O 1
ATOM 753 N N . TYR A 1 107 ? -9.345 -12.547 -5.883 1.00 98.00 107 TYR A N 1
ATOM 754 C CA . TYR A 1 107 ? -9.852 -12.864 -7.203 1.00 98.00 107 TYR A CA 1
ATOM 755 C C . TYR A 1 107 ? -8.699 -13.102 -8.169 1.00 98.00 107 TYR A C 1
ATOM 757 O O . TYR A 1 107 ? -7.749 -12.320 -8.224 1.00 98.00 107 TYR A O 1
ATOM 765 N N . LEU A 1 108 ? -8.800 -14.198 -8.920 1.00 96.81 108 LEU A N 1
ATOM 766 C CA . LEU A 1 108 ? -7.835 -14.552 -9.951 1.00 96.81 108 LEU A CA 1
ATOM 767 C C . LEU A 1 108 ? -8.234 -13.897 -11.284 1.00 96.81 108 LEU A C 1
ATOM 769 O O . LEU A 1 108 ? -8.871 -14.543 -12.116 1.00 96.81 108 LEU A O 1
ATOM 773 N N . LEU A 1 109 ? -7.936 -12.608 -11.448 1.00 95.94 109 LEU A N 1
ATOM 774 C CA . LEU A 1 109 ? -8.159 -11.864 -12.690 1.00 95.94 109 LEU A CA 1
ATOM 775 C C . LEU A 1 109 ? -7.278 -10.605 -12.781 1.00 95.94 109 LEU A C 1
ATOM 777 O O . LEU A 1 109 ? -6.743 -10.164 -11.758 1.00 95.94 109 LEU A O 1
ATOM 781 N N . PRO A 1 110 ? -7.133 -10.012 -13.984 1.00 95.62 110 PRO A N 1
ATOM 782 C CA . PRO A 1 110 ? -6.443 -8.739 -14.161 1.00 95.62 110 PRO A CA 1
ATOM 783 C C . PRO A 1 110 ? -7.054 -7.619 -13.310 1.00 95.62 110 PRO A C 1
ATOM 785 O O . PRO A 1 110 ? -8.265 -7.570 -13.073 1.00 95.62 110 PRO A O 1
ATOM 788 N N . GLY A 1 111 ? -6.201 -6.706 -12.841 1.00 94.00 111 GLY A N 1
ATOM 789 C CA . GLY A 1 111 ? -6.606 -5.622 -11.948 1.00 94.00 111 GLY A CA 1
ATOM 790 C C . GLY A 1 111 ? -7.577 -4.644 -12.609 1.00 94.00 111 GLY A C 1
ATOM 791 O O . GLY A 1 111 ? -8.561 -4.210 -12.010 1.00 94.00 111 GLY A O 1
ATOM 792 N N . GLU A 1 112 ? -7.288 -4.335 -13.867 1.00 95.56 112 GLU A N 1
ATOM 793 C CA . GLU A 1 112 ? -8.046 -3.474 -14.761 1.00 95.56 112 GLU A CA 1
ATOM 794 C C . GLU A 1 112 ? -9.482 -3.960 -14.960 1.00 95.56 112 GLU A C 1
ATOM 796 O O . GLU A 1 112 ? -10.418 -3.215 -14.663 1.00 95.56 112 GLU A O 1
ATOM 801 N N . ASP A 1 113 ? -9.661 -5.232 -15.316 1.00 96.88 113 ASP A N 1
ATOM 802 C CA . ASP A 1 113 ? -10.973 -5.825 -15.570 1.00 96.88 113 ASP A CA 1
ATOM 803 C C . ASP A 1 113 ? -11.866 -5.759 -14.325 1.00 96.88 113 ASP A C 1
ATOM 805 O O . ASP A 1 113 ? -13.047 -5.412 -14.407 1.00 96.88 113 ASP A O 1
ATOM 809 N N . PHE A 1 114 ? -11.302 -6.063 -13.150 1.00 97.62 114 PHE A N 1
ATOM 810 C CA . PHE A 1 114 ? -12.036 -6.005 -11.887 1.00 97.62 114 PHE A CA 1
ATOM 811 C C . PHE A 1 114 ? -12.502 -4.584 -11.573 1.00 97.62 114 PHE A C 1
ATOM 813 O O . PHE A 1 114 ? -13.670 -4.360 -11.257 1.00 97.62 114 PHE A O 1
ATOM 820 N N . VAL A 1 115 ? -11.585 -3.613 -11.629 1.00 97.81 115 VAL A N 1
ATOM 821 C CA . VAL A 1 115 ? -11.876 -2.229 -11.239 1.00 97.81 115 VAL A CA 1
ATOM 822 C C . VAL A 1 115 ? -12.877 -1.593 -12.198 1.00 97.81 115 VAL A C 1
ATOM 824 O O . VAL A 1 115 ? -13.777 -0.884 -11.747 1.00 97.81 115 VAL A O 1
ATOM 827 N N . GLU A 1 116 ? -12.776 -1.879 -13.494 1.00 97.25 116 GLU A N 1
ATOM 828 C CA . GLU A 1 116 ? -13.766 -1.462 -14.488 1.00 97.25 116 GLU A CA 1
ATOM 829 C C . GLU A 1 116 ? -15.138 -2.087 -14.224 1.00 97.25 116 GLU A C 1
ATOM 831 O O . GLU A 1 116 ? -16.149 -1.380 -14.235 1.00 97.25 116 GLU A O 1
ATOM 836 N N . ALA A 1 117 ? -15.185 -3.384 -13.906 1.00 97.19 117 ALA A N 1
ATOM 837 C CA . ALA A 1 117 ? -16.429 -4.065 -13.574 1.00 97.19 117 ALA A CA 1
ATOM 838 C C . ALA A 1 117 ? -17.083 -3.492 -12.307 1.00 97.19 117 ALA A C 1
ATOM 840 O O . ALA A 1 117 ? -18.288 -3.242 -12.315 1.00 97.19 117 ALA A O 1
ATOM 841 N N . VAL A 1 118 ? -16.313 -3.217 -11.246 1.00 96.94 118 VAL A N 1
ATOM 842 C CA . VAL A 1 118 ? -16.820 -2.560 -10.026 1.00 96.94 118 VAL A CA 1
ATOM 843 C C . VAL A 1 118 ? -17.288 -1.136 -10.329 1.00 96.94 118 VAL A C 1
ATOM 845 O O . VAL A 1 118 ? -18.346 -0.728 -9.855 1.00 96.94 118 VAL A O 1
ATOM 848 N N . ALA A 1 119 ? -16.557 -0.380 -11.151 1.00 96.31 119 ALA A N 1
ATOM 849 C CA . ALA A 1 119 ? -16.950 0.972 -11.548 1.00 96.31 119 ALA A CA 1
ATOM 850 C C . ALA A 1 119 ? -18.231 1.005 -12.401 1.00 96.31 119 ALA A C 1
ATOM 852 O O . ALA A 1 119 ? -18.932 2.018 -12.404 1.00 96.31 119 ALA A O 1
ATOM 853 N N . ALA A 1 120 ? -18.536 -0.080 -13.119 1.00 95.62 120 ALA A N 1
ATOM 854 C CA . ALA A 1 120 ? -19.762 -0.244 -13.894 1.00 95.62 120 ALA A CA 1
ATOM 855 C C . ALA A 1 120 ? -20.975 -0.671 -13.044 1.00 95.62 120 ALA A C 1
ATOM 857 O O . ALA A 1 120 ? -22.114 -0.578 -13.516 1.00 95.62 120 ALA A O 1
ATOM 858 N N . GLN A 1 121 ? -20.763 -1.122 -11.802 1.00 90.19 121 GLN A N 1
ATOM 859 C CA . GLN A 1 121 ? -21.858 -1.447 -10.888 1.00 90.19 121 GLN A CA 1
ATOM 860 C C . GLN A 1 121 ? -22.655 -0.192 -10.512 1.00 90.19 121 GLN A C 1
ATOM 862 O O . GLN A 1 121 ? -22.126 0.913 -10.410 1.00 90.19 121 GLN A O 1
ATOM 867 N N . LYS A 1 122 ? -23.957 -0.370 -10.261 1.00 80.81 122 LYS A N 1
ATOM 868 C CA . LYS A 1 122 ? -24.869 0.729 -9.887 1.00 80.81 122 LYS A CA 1
ATOM 869 C C . LYS A 1 122 ? -24.836 1.089 -8.398 1.00 80.81 122 LYS A C 1
ATOM 871 O O . LYS A 1 122 ? -25.580 1.973 -7.979 1.00 80.81 122 LYS A O 1
ATOM 876 N N . ASP A 1 123 ? -24.022 0.407 -7.594 1.00 86.38 123 ASP A N 1
ATOM 877 C CA . ASP A 1 123 ? -23.910 0.702 -6.167 1.00 86.38 123 ASP A CA 1
ATOM 878 C C . ASP A 1 123 ? -22.916 1.844 -5.920 1.00 86.38 123 ASP A C 1
ATOM 880 O O . ASP A 1 123 ? -21.711 1.649 -5.758 1.00 86.38 123 ASP A O 1
ATOM 884 N N . GLU A 1 124 ? -23.438 3.068 -5.862 1.00 81.50 124 GLU A N 1
ATOM 885 C CA . GLU A 1 124 ? -22.644 4.258 -5.551 1.00 81.50 124 GLU A CA 1
ATOM 886 C C . GLU A 1 124 ? -22.069 4.256 -4.122 1.00 81.50 124 GLU A C 1
ATOM 888 O O . GLU A 1 124 ? -21.127 5.001 -3.847 1.00 81.50 124 GLU A O 1
ATOM 893 N N . ASN A 1 125 ? -22.573 3.407 -3.218 1.00 85.88 125 ASN A N 1
ATOM 894 C CA . ASN A 1 125 ? -22.063 3.295 -1.848 1.00 85.88 125 ASN A CA 1
ATOM 895 C C . ASN A 1 125 ? -20.875 2.328 -1.738 1.00 85.88 125 ASN A C 1
ATOM 897 O O . ASN A 1 125 ? -20.168 2.316 -0.717 1.00 85.88 125 ASN A O 1
ATOM 901 N N . TYR A 1 126 ? -20.631 1.517 -2.771 1.00 91.88 126 TYR A N 1
ATOM 902 C CA . TYR A 1 126 ? -19.471 0.643 -2.813 1.00 91.88 126 TYR A CA 1
ATOM 903 C C . TYR A 1 126 ? -18.239 1.407 -3.291 1.00 91.88 126 TYR A C 1
ATOM 905 O O . TYR A 1 126 ? -18.031 1.640 -4.482 1.00 91.88 126 TYR A O 1
ATOM 913 N N . LYS A 1 127 ? -17.423 1.832 -2.324 1.00 95.81 127 LYS A N 1
ATOM 914 C CA . LYS A 1 127 ? -16.177 2.563 -2.551 1.00 95.81 127 LYS A CA 1
ATOM 915 C C . LYS A 1 127 ? -15.076 2.077 -1.612 1.00 95.81 127 LYS A C 1
ATOM 917 O O . LYS A 1 127 ? -15.364 1.689 -0.473 1.00 95.81 127 LYS A O 1
ATOM 922 N N . TYR A 1 128 ? -13.836 2.174 -2.077 1.00 97.69 128 TYR A N 1
ATOM 923 C CA . TYR A 1 128 ? -12.627 1.849 -1.329 1.00 97.69 128 TYR A CA 1
ATOM 924 C C . TYR A 1 128 ? -12.106 3.053 -0.541 1.00 97.69 128 TYR A C 1
ATOM 926 O O . TYR A 1 128 ? -12.093 4.181 -1.037 1.00 97.69 128 TYR A O 1
ATOM 934 N N . ASP A 1 129 ? -11.664 2.796 0.689 1.00 96.69 129 ASP A N 1
ATOM 935 C CA . ASP A 1 129 ? -10.963 3.755 1.549 1.00 96.69 129 ASP A CA 1
ATOM 936 C C . ASP A 1 129 ? -9.454 3.738 1.283 1.00 96.69 129 ASP A C 1
ATOM 938 O O . ASP A 1 129 ? -8.765 4.740 1.468 1.00 96.69 129 ASP A O 1
ATOM 942 N N . MET A 1 130 ? -8.932 2.581 0.874 1.00 97.69 130 MET A N 1
ATOM 943 C CA . MET A 1 130 ? -7.510 2.360 0.644 1.00 97.69 130 MET A CA 1
ATOM 944 C C . MET A 1 130 ? -7.299 1.522 -0.613 1.00 97.69 130 MET A C 1
ATOM 946 O O . MET A 1 130 ? -8.022 0.553 -0.842 1.00 97.69 130 MET A O 1
ATOM 950 N N . VAL A 1 131 ? -6.294 1.872 -1.407 1.00 98.56 131 VAL A N 1
ATOM 951 C CA . VAL A 1 131 ? -5.867 1.075 -2.562 1.00 98.56 131 VAL A CA 1
ATOM 952 C C . VAL A 1 131 ? -4.366 0.878 -2.500 1.00 98.56 131 VAL A C 1
ATOM 954 O O . VAL A 1 131 ? -3.627 1.834 -2.289 1.00 98.56 131 VAL A O 1
ATOM 957 N N . PHE A 1 132 ? -3.918 -0.352 -2.706 1.00 98.50 132 PHE A N 1
ATOM 958 C CA . PHE A 1 132 ? -2.515 -0.725 -2.782 1.00 98.50 132 PHE A CA 1
ATOM 959 C C . PHE A 1 132 ? -2.229 -1.211 -4.198 1.00 98.50 132 PHE A C 1
ATOM 961 O O . PHE A 1 132 ? -2.820 -2.190 -4.641 1.00 98.50 132 PHE A O 1
ATOM 968 N N . ILE A 1 133 ? -1.340 -0.523 -4.906 1.00 97.94 133 ILE A N 1
ATOM 969 C CA . ILE A 1 133 ? -0.800 -0.950 -6.194 1.00 97.94 133 ILE A CA 1
ATOM 970 C C . ILE A 1 133 ? 0.561 -1.583 -5.896 1.00 97.94 133 ILE A C 1
ATOM 972 O O . ILE A 1 133 ? 1.562 -0.882 -5.731 1.00 97.94 133 ILE A O 1
ATOM 976 N N . ASP A 1 134 ? 0.560 -2.907 -5.757 1.00 96.25 134 ASP A N 1
ATOM 977 C CA . ASP A 1 134 ? 1.719 -3.745 -5.433 1.00 96.25 134 ASP A CA 1
ATOM 978 C C . ASP A 1 134 ? 1.860 -4.899 -6.440 1.00 96.25 134 ASP A C 1
ATOM 980 O O . ASP A 1 134 ? 1.999 -6.071 -6.094 1.00 96.25 134 ASP A O 1
ATOM 984 N N . ALA A 1 135 ? 1.777 -4.551 -7.723 1.00 94.38 135 ALA A N 1
ATOM 985 C CA . ALA A 1 135 ? 1.850 -5.486 -8.834 1.00 94.38 135 ALA A CA 1
ATOM 986 C C . ALA A 1 135 ? 3.075 -5.194 -9.700 1.00 94.38 135 ALA A C 1
ATOM 988 O O . ALA A 1 135 ? 3.366 -4.040 -10.024 1.00 94.38 135 ALA A O 1
ATOM 989 N N . PHE A 1 136 ? 3.761 -6.263 -10.105 1.00 92.44 136 PHE A N 1
ATOM 990 C CA . PHE A 1 136 ? 4.941 -6.197 -10.955 1.00 92.44 136 PHE A CA 1
ATOM 991 C C . PHE A 1 136 ? 4.857 -7.220 -12.079 1.00 92.44 136 PHE A C 1
ATOM 993 O O . PHE A 1 136 ? 4.378 -8.336 -11.890 1.00 92.44 136 PHE A O 1
ATOM 1000 N N . ASP A 1 137 ? 5.359 -6.843 -13.247 1.00 89.56 137 ASP A N 1
ATOM 1001 C CA . ASP A 1 137 ? 5.596 -7.768 -14.341 1.00 89.56 137 ASP A CA 1
ATOM 1002 C C . ASP A 1 137 ? 6.853 -8.625 -14.096 1.00 89.56 137 ASP A C 1
ATOM 1004 O O . ASP A 1 137 ? 7.572 -8.490 -13.101 1.00 89.56 137 ASP A O 1
ATOM 1008 N N . LYS A 1 138 ? 7.163 -9.499 -15.058 1.00 86.06 138 LYS A N 1
ATOM 1009 C CA . LYS A 1 138 ? 8.330 -10.396 -15.005 1.00 86.06 138 LYS A CA 1
ATOM 1010 C C . LYS A 1 138 ? 9.674 -9.656 -14.931 1.00 86.06 138 LYS A C 1
ATOM 1012 O O . LYS A 1 138 ? 10.678 -10.265 -14.576 1.00 86.06 138 LYS A O 1
ATOM 1017 N N . SER A 1 139 ? 9.710 -8.373 -15.290 1.00 84.62 139 SER A N 1
ATOM 1018 C CA . SER A 1 139 ? 10.897 -7.516 -15.228 1.00 84.62 139 SER A CA 1
ATOM 1019 C C . SER A 1 139 ? 10.995 -6.710 -13.928 1.00 84.62 139 SER A C 1
ATOM 1021 O O . SER A 1 139 ? 11.966 -5.978 -13.733 1.00 84.62 139 SER A O 1
ATOM 1023 N N . GLY A 1 140 ? 10.021 -6.842 -13.020 1.00 84.88 140 GLY A N 1
ATOM 1024 C CA . GLY A 1 140 ? 9.961 -6.053 -11.791 1.00 84.88 140 GLY A CA 1
ATOM 1025 C C . GLY A 1 140 ? 9.494 -4.611 -12.023 1.00 84.88 140 GLY A C 1
ATOM 1026 O O . GLY A 1 140 ? 9.820 -3.729 -11.217 1.00 84.88 140 GLY A O 1
ATOM 1027 N N . LYS A 1 141 ? 8.775 -4.353 -13.124 1.00 89.06 141 LYS A N 1
ATOM 1028 C CA . LYS A 1 141 ? 8.131 -3.070 -13.441 1.00 89.06 141 LYS A CA 1
ATOM 1029 C C . LYS A 1 141 ? 6.664 -3.097 -13.070 1.00 89.06 141 LYS A C 1
ATOM 1031 O O . LYS A 1 141 ? 6.023 -4.134 -13.184 1.00 89.06 141 LYS A O 1
ATOM 1036 N N . VAL A 1 142 ? 6.125 -1.948 -12.675 1.00 92.69 142 VAL A N 1
ATOM 1037 C CA . VAL A 1 142 ? 4.673 -1.807 -12.546 1.00 92.69 142 VAL A CA 1
ATOM 1038 C C . VAL A 1 142 ? 4.064 -1.916 -13.949 1.00 92.69 142 VAL A C 1
ATOM 1040 O O . VAL A 1 142 ? 4.519 -1.197 -14.843 1.00 92.69 142 VAL A O 1
ATOM 1043 N N . PRO A 1 143 ? 3.082 -2.807 -14.177 1.00 94.31 143 PRO A N 1
ATOM 1044 C CA . PRO A 1 143 ? 2.430 -2.931 -15.475 1.00 94.31 143 PRO A CA 1
ATOM 1045 C C . PRO A 1 143 ? 1.885 -1.575 -15.964 1.00 94.31 143 PRO A C 1
ATOM 1047 O O . PRO A 1 143 ? 1.134 -0.939 -15.221 1.00 94.31 143 PRO A O 1
ATOM 1050 N N . PRO A 1 144 ? 2.201 -1.131 -17.200 1.00 94.62 144 PRO A N 1
ATOM 1051 C CA . PRO A 1 144 ? 1.805 0.191 -17.697 1.00 94.62 144 PRO A CA 1
ATOM 1052 C C . PRO A 1 144 ? 0.300 0.465 -17.624 1.00 94.62 144 PRO A C 1
ATOM 1054 O O . PRO A 1 144 ? -0.104 1.582 -17.322 1.00 94.62 144 PRO A O 1
ATOM 1057 N N . VAL A 1 145 ? -0.531 -0.564 -17.819 1.00 96.31 145 VAL A N 1
ATOM 1058 C CA . VAL A 1 145 ? -1.999 -0.468 -17.721 1.00 96.31 145 VAL A CA 1
ATOM 1059 C C . VAL A 1 145 ? -2.477 0.058 -16.359 1.00 96.31 145 VAL A C 1
ATOM 1061 O O . VAL A 1 145 ? -3.504 0.725 -16.284 1.00 96.31 145 VAL A O 1
ATOM 1064 N N . LEU A 1 146 ? -1.711 -0.174 -15.285 1.00 96.81 146 LEU A N 1
ATOM 1065 C CA . LEU A 1 146 ? -2.057 0.260 -13.929 1.00 96.81 146 LEU A CA 1
ATOM 1066 C C . LEU A 1 146 ? -1.672 1.717 -13.635 1.00 96.81 146 LEU A C 1
ATOM 1068 O O . LEU A 1 146 ? -2.052 2.258 -12.597 1.00 96.81 146 LEU A O 1
ATOM 1072 N N . VAL A 1 147 ? -0.891 2.349 -14.510 1.00 95.94 147 VAL A N 1
ATOM 1073 C CA . VAL A 1 147 ? -0.295 3.679 -14.290 1.00 95.94 147 VAL A CA 1
ATOM 1074 C C . VAL A 1 147 ? -0.442 4.610 -15.495 1.00 95.94 147 VAL A C 1
ATOM 1076 O O . VAL A 1 147 ? 0.069 5.726 -15.475 1.00 95.94 147 VAL A O 1
ATOM 1079 N N . ASP A 1 148 ? -1.162 4.183 -16.531 1.00 95.62 148 ASP A N 1
ATOM 1080 C CA . ASP A 1 148 ? -1.480 5.004 -17.692 1.00 95.62 148 ASP A CA 1
ATOM 1081 C C . ASP A 1 148 ? -2.545 6.053 -17.339 1.00 95.62 148 ASP A C 1
ATOM 1083 O O . ASP A 1 148 ? -3.698 5.726 -17.048 1.00 95.62 148 ASP A O 1
ATOM 1087 N N . GLY A 1 149 ? -2.167 7.333 -17.398 1.00 93.19 149 GLY A N 1
ATOM 1088 C CA . GLY A 1 149 ? -3.065 8.465 -17.147 1.00 93.19 149 GLY A CA 1
ATOM 1089 C C . GLY A 1 149 ? -4.207 8.593 -18.160 1.00 93.19 149 GLY A C 1
ATOM 1090 O O . GLY A 1 149 ? -5.217 9.224 -17.867 1.00 93.19 149 GLY A O 1
ATOM 1091 N N . GLN A 1 150 ? -4.084 7.992 -19.345 1.00 94.94 150 GLN A N 1
ATOM 1092 C CA . GLN A 1 150 ? -5.174 7.918 -20.326 1.00 94.94 150 GLN A CA 1
ATOM 1093 C C . GLN A 1 150 ? -5.922 6.578 -20.273 1.00 94.94 150 GLN A C 1
ATOM 1095 O O . GLN A 1 150 ? -6.948 6.419 -20.936 1.00 94.94 150 GLN A O 1
ATOM 1100 N N . GLY A 1 151 ? -5.439 5.641 -19.457 1.00 94.19 151 GLY A N 1
ATOM 1101 C CA . GLY A 1 151 ? -5.984 4.303 -19.317 1.00 94.19 151 GLY A CA 1
ATOM 1102 C C . GLY A 1 151 ? -7.328 4.278 -18.591 1.00 94.19 151 GLY A C 1
ATOM 1103 O O . GLY A 1 151 ? -7.610 5.060 -17.676 1.00 94.19 151 GLY A O 1
ATOM 1104 N N . THR A 1 152 ? -8.160 3.312 -18.969 1.00 96.44 152 THR A N 1
ATOM 1105 C CA . THR A 1 152 ? -9.471 3.047 -18.359 1.00 96.44 152 THR A CA 1
ATOM 1106 C C . THR A 1 152 ? -9.361 2.640 -16.893 1.00 96.44 152 THR A C 1
ATOM 1108 O O . THR A 1 152 ? -10.252 2.968 -16.103 1.00 96.44 152 THR A O 1
ATOM 1111 N N . PHE A 1 153 ? -8.253 2.006 -16.500 1.00 97.56 153 PHE A N 1
ATOM 1112 C CA . PHE A 1 153 ? -7.991 1.608 -15.122 1.00 97.56 153 PHE A CA 1
ATOM 1113 C C . PHE A 1 153 ? -7.987 2.799 -14.156 1.00 97.56 153 PHE A C 1
ATOM 1115 O O . PHE A 1 153 ? -8.800 2.819 -13.236 1.00 97.56 153 PHE A O 1
ATOM 1122 N N . LEU A 1 154 ? -7.131 3.816 -14.349 1.00 97.75 154 LEU A N 1
ATOM 1123 C CA . LEU A 1 154 ? -7.045 4.949 -13.411 1.00 97.75 154 LEU A CA 1
ATOM 1124 C C . LEU A 1 154 ? -8.338 5.776 -13.385 1.00 97.75 154 LEU A C 1
ATOM 1126 O O . LEU A 1 154 ? -8.750 6.248 -12.322 1.00 97.75 154 LEU A O 1
ATOM 1130 N N . GLN A 1 155 ? -9.013 5.900 -14.530 1.00 96.94 155 GLN A N 1
ATOM 1131 C CA . GLN A 1 155 ? -10.318 6.560 -14.627 1.00 96.94 155 GLN A CA 1
ATOM 1132 C C . GLN A 1 155 ? -11.411 5.790 -13.872 1.00 96.94 155 GLN A C 1
ATOM 1134 O O . GLN A 1 155 ? -12.260 6.393 -13.213 1.00 96.94 155 GLN A O 1
ATOM 1139 N N . SER A 1 156 ? -11.406 4.460 -13.942 1.00 97.44 156 SER A N 1
ATOM 1140 C CA . SER A 1 156 ? -12.349 3.610 -13.209 1.00 97.44 156 SER A CA 1
ATOM 1141 C C . SER A 1 156 ? -12.010 3.555 -11.722 1.00 97.44 156 SER A C 1
ATOM 1143 O O . SER A 1 156 ? -12.907 3.658 -10.884 1.00 97.44 156 SER A O 1
ATOM 1145 N N . LEU A 1 157 ? -10.719 3.528 -11.383 1.00 97.50 157 LEU A N 1
ATOM 1146 C CA . LEU A 1 157 ? -10.233 3.606 -10.012 1.00 97.50 157 LEU A CA 1
ATOM 1147 C C . LEU A 1 157 ? -10.700 4.904 -9.344 1.00 97.50 157 LEU A C 1
ATOM 1149 O O . LEU A 1 157 ? -11.228 4.868 -8.234 1.00 97.50 157 LEU A O 1
ATOM 1153 N N . ASN A 1 158 ? -10.620 6.041 -10.047 1.00 95.94 158 ASN A N 1
ATOM 1154 C CA . ASN A 1 158 ? -11.151 7.316 -9.562 1.00 95.94 158 ASN A CA 1
ATOM 1155 C C . ASN A 1 158 ? -12.616 7.203 -9.112 1.00 95.94 158 ASN A C 1
ATOM 1157 O O . ASN A 1 158 ? -12.956 7.720 -8.044 1.00 95.94 158 ASN A O 1
ATOM 1161 N N . LYS A 1 159 ? -13.446 6.503 -9.897 1.00 95.25 159 LYS A N 1
ATOM 1162 C CA . LYS A 1 159 ? -14.878 6.325 -9.635 1.00 95.25 159 LYS A CA 1
ATOM 1163 C C . LYS A 1 159 ? -15.141 5.440 -8.426 1.00 95.25 159 LYS A C 1
ATOM 1165 O O . LYS A 1 159 ? -16.150 5.657 -7.767 1.00 95.25 159 LYS A O 1
ATOM 1170 N N . VAL A 1 160 ? -14.290 4.461 -8.119 1.00 96.56 160 VAL A N 1
ATOM 1171 C CA . VAL A 1 160 ? -14.508 3.512 -7.005 1.00 96.56 160 VAL A CA 1
ATOM 1172 C C . VAL A 1 160 ? -13.820 3.923 -5.700 1.00 96.56 160 VAL A C 1
ATOM 1174 O O . VAL A 1 160 ? -13.965 3.243 -4.689 1.00 96.56 160 VAL A O 1
ATOM 1177 N N . LEU A 1 161 ? -13.104 5.045 -5.674 1.00 96.12 161 LEU A N 1
ATOM 1178 C CA . LEU A 1 161 ? -12.498 5.589 -4.457 1.00 96.12 161 LEU A CA 1
ATOM 1179 C C . LEU A 1 161 ? -13.463 6.501 -3.691 1.00 96.12 161 LEU A C 1
ATOM 1181 O O . LEU A 1 161 ? -14.147 7.340 -4.282 1.00 96.12 161 LEU A O 1
ATOM 1185 N N . LYS A 1 162 ? -13.453 6.420 -2.357 1.00 94.31 162 LYS A N 1
ATOM 1186 C CA . LYS A 1 162 ? -14.100 7.439 -1.515 1.00 94.31 162 LYS A CA 1
ATOM 1187 C C . LYS A 1 162 ? -13.366 8.781 -1.620 1.00 94.31 162 LYS A C 1
ATOM 1189 O O . LYS A 1 162 ? -12.158 8.777 -1.842 1.00 94.31 162 LYS A O 1
ATOM 1194 N N . PRO A 1 163 ? -14.035 9.927 -1.381 1.00 91.19 163 PRO A N 1
ATOM 1195 C CA . PRO A 1 163 ? -13.399 11.250 -1.427 1.00 91.19 163 PRO A CA 1
ATOM 1196 C C . PRO A 1 163 ? -12.159 11.400 -0.534 1.00 91.19 163 PRO A C 1
ATOM 1198 O O . PRO A 1 163 ? -11.248 12.136 -0.879 1.00 91.19 163 PRO A O 1
ATOM 1201 N N . ASN A 1 164 ? -12.124 10.695 0.596 1.00 91.44 164 ASN A N 1
ATOM 1202 C CA . ASN A 1 164 ? -11.055 10.702 1.598 1.00 91.44 164 ASN A CA 1
ATOM 1203 C C . ASN A 1 164 ? -10.144 9.463 1.518 1.00 91.44 164 ASN A C 1
ATOM 1205 O O . ASN A 1 164 ? -9.484 9.105 2.494 1.00 91.44 164 ASN A O 1
ATOM 1209 N N . ALA A 1 165 ? -10.147 8.769 0.379 1.00 95.12 165 ALA A N 1
ATOM 1210 C CA . ALA A 1 165 ? -9.356 7.566 0.202 1.00 95.12 165 ALA A CA 1
ATOM 1211 C C . ALA A 1 165 ? -7.856 7.863 0.066 1.00 95.12 165 ALA A C 1
ATOM 1213 O O . ALA A 1 165 ? -7.441 8.948 -0.349 1.00 95.12 165 ALA A O 1
ATOM 1214 N N . THR A 1 166 ? -7.043 6.856 0.379 1.00 96.31 166 THR A N 1
ATOM 1215 C CA . THR A 1 166 ? -5.592 6.875 0.157 1.00 96.31 166 THR A CA 1
ATOM 1216 C C . THR A 1 166 ? -5.194 5.791 -0.833 1.00 96.31 166 THR A C 1
ATOM 1218 O O . THR A 1 166 ? -5.550 4.628 -0.664 1.00 96.31 166 THR A O 1
ATOM 1221 N N . VAL A 1 167 ? -4.426 6.160 -1.853 1.00 98.00 167 VAL A N 1
ATOM 1222 C CA . VAL A 1 167 ? -3.803 5.210 -2.783 1.00 98.00 167 VAL A CA 1
ATOM 1223 C C . VAL A 1 167 ? -2.329 5.086 -2.419 1.00 98.00 167 VAL A C 1
ATOM 1225 O O . VAL A 1 167 ? -1.685 6.078 -2.088 1.00 98.00 167 VAL A O 1
ATOM 1228 N N . VAL A 1 168 ? -1.787 3.875 -2.457 1.00 97.50 168 VAL A N 1
ATOM 1229 C CA . VAL A 1 168 ? -0.383 3.594 -2.171 1.00 97.50 168 VAL A CA 1
ATOM 1230 C C . VAL A 1 168 ? 0.210 2.809 -3.330 1.00 97.50 168 VAL A C 1
ATOM 1232 O O . VAL A 1 168 ? -0.286 1.741 -3.668 1.00 97.50 168 VAL A O 1
ATOM 1235 N N . LEU A 1 169 ? 1.281 3.329 -3.919 1.00 96.50 169 LEU A N 1
ATOM 1236 C CA . LEU A 1 169 ? 2.049 2.688 -4.980 1.00 96.50 169 LEU A CA 1
ATOM 1237 C C . LEU A 1 169 ? 3.381 2.198 -4.419 1.00 96.50 169 LEU A C 1
ATOM 1239 O O . LEU A 1 169 ? 4.132 2.973 -3.818 1.00 96.50 169 LEU A O 1
ATOM 1243 N N . ASN A 1 170 ? 3.688 0.927 -4.648 1.00 94.19 170 ASN A N 1
ATOM 1244 C CA . ASN A 1 170 ? 5.007 0.372 -4.389 1.00 94.19 170 ASN A CA 1
ATOM 1245 C C . ASN A 1 170 ? 5.869 0.414 -5.657 1.00 94.19 170 ASN A C 1
ATOM 1247 O O . ASN A 1 170 ? 5.449 -0.076 -6.699 1.00 94.19 170 ASN A O 1
ATOM 1251 N N . LEU A 1 171 ? 7.096 0.929 -5.551 1.00 89.94 171 LEU A N 1
ATOM 1252 C CA . LEU A 1 171 ? 8.101 0.890 -6.613 1.00 89.94 171 LEU A CA 1
ATOM 1253 C C . LEU A 1 171 ? 9.380 0.205 -6.129 1.00 89.94 171 LEU A C 1
ATOM 1255 O O . LEU A 1 171 ? 9.906 0.506 -5.055 1.00 89.94 171 LEU A O 1
ATOM 1259 N N . LEU A 1 172 ? 9.930 -0.667 -6.969 1.00 81.00 172 LEU A N 1
ATOM 1260 C CA . LEU A 1 172 ? 11.236 -1.294 -6.794 1.00 81.00 172 LEU A CA 1
ATOM 1261 C C . LEU A 1 172 ? 12.315 -0.370 -7.380 1.00 81.00 172 LEU A C 1
ATOM 1263 O O . LEU A 1 172 ? 12.705 -0.468 -8.549 1.00 81.00 172 LEU A O 1
ATOM 1267 N N . VAL A 1 173 ? 12.797 0.568 -6.561 1.00 68.62 173 VAL A N 1
ATOM 1268 C CA . VAL A 1 173 ? 13.878 1.478 -6.955 1.00 68.62 173 VAL A CA 1
ATOM 1269 C C . VAL A 1 173 ? 15.216 0.886 -6.518 1.00 68.62 173 VAL A C 1
ATOM 1271 O O . VAL A 1 173 ? 15.600 0.944 -5.358 1.00 68.62 173 VAL A O 1
ATOM 1274 N N . GLY A 1 174 ? 15.950 0.288 -7.451 1.00 60.94 174 GLY A N 1
ATOM 1275 C CA . GLY A 1 174 ? 17.312 -0.190 -7.212 1.00 60.94 174 GLY A CA 1
ATOM 1276 C C . GLY A 1 174 ? 18.204 0.888 -6.578 1.00 60.94 174 GLY A C 1
ATOM 1277 O O . GLY A 1 174 ? 17.990 2.089 -6.758 1.00 60.94 174 GLY A O 1
ATOM 1278 N N . MET A 1 175 ? 19.236 0.462 -5.839 1.00 47.75 175 MET A N 1
ATOM 1279 C CA . MET A 1 175 ? 20.113 1.352 -5.053 1.00 47.75 175 MET A CA 1
ATOM 1280 C C . MET A 1 175 ? 20.792 2.471 -5.870 1.00 47.75 175 MET A C 1
ATOM 1282 O O . MET A 1 175 ? 21.241 3.459 -5.295 1.00 47.75 175 MET A O 1
ATOM 1286 N N . THR A 1 176 ? 20.861 2.337 -7.196 1.00 48.34 176 THR A N 1
ATOM 1287 C CA . THR A 1 176 ? 21.482 3.282 -8.138 1.00 48.34 176 THR A CA 1
ATOM 1288 C C . THR A 1 176 ? 20.538 4.384 -8.635 1.00 48.34 176 THR A C 1
ATOM 1290 O O . THR A 1 176 ? 20.957 5.214 -9.439 1.00 48.34 176 THR A O 1
ATOM 1293 N N . GLY A 1 177 ? 19.261 4.393 -8.228 1.00 49.06 177 GLY A N 1
ATOM 1294 C CA . GLY A 1 177 ? 18.247 5.327 -8.748 1.00 49.06 177 GLY A CA 1
ATOM 1295 C C . GLY A 1 177 ? 17.739 4.997 -10.160 1.00 49.06 177 GLY A C 1
ATOM 1296 O O . GLY A 1 177 ? 16.821 5.644 -10.649 1.00 49.06 177 GLY A O 1
ATOM 1297 N N . SER A 1 178 ? 18.300 3.965 -10.792 1.00 50.38 178 SER A N 1
ATOM 1298 C CA . SER A 1 178 ? 17.777 3.280 -11.978 1.00 50.38 178 SER A CA 1
ATOM 1299 C C . SER A 1 178 ? 17.191 1.951 -11.508 1.00 50.38 178 SER A C 1
ATOM 1301 O O . SER A 1 178 ? 17.861 0.921 -11.496 1.00 50.38 178 SER A O 1
ATOM 1303 N N . GLY A 1 179 ? 15.971 2.000 -10.974 1.00 57.47 179 GLY A N 1
ATOM 1304 C CA . GLY A 1 179 ? 15.304 0.803 -10.478 1.00 57.47 179 GLY A CA 1
ATOM 1305 C C . GLY A 1 179 ? 14.756 -0.079 -11.581 1.00 57.47 179 GLY A C 1
ATOM 1306 O O . GLY A 1 179 ? 14.635 0.356 -12.724 1.00 57.47 179 GLY A O 1
ATOM 1307 N N . SER A 1 180 ? 14.357 -1.304 -11.222 1.00 62.34 180 SER A N 1
ATOM 1308 C CA . SER A 1 180 ? 13.579 -2.134 -12.143 1.00 62.34 180 SER A CA 1
ATOM 1309 C C . SER A 1 180 ? 12.307 -1.404 -12.554 1.00 62.34 180 SER A C 1
ATOM 1311 O O . SER A 1 180 ? 11.931 -1.493 -13.710 1.00 62.34 180 SER A O 1
ATOM 1313 N N . SER A 1 181 ? 11.726 -0.584 -11.671 1.00 68.88 181 SER A N 1
ATOM 1314 C CA . SER A 1 181 ? 10.529 0.214 -11.950 1.00 68.88 181 SER A CA 1
ATOM 1315 C C . SER A 1 181 ? 10.713 1.403 -12.905 1.00 68.88 181 SER A C 1
ATOM 1317 O O . SER A 1 181 ? 9.737 2.100 -13.155 1.00 68.88 181 SER A O 1
ATOM 1319 N N . GLY A 1 182 ? 11.909 1.627 -13.458 1.00 77.44 182 GLY A N 1
ATOM 1320 C CA . GLY A 1 182 ? 12.129 2.611 -14.520 1.00 77.44 182 GLY A CA 1
ATOM 1321 C C . GLY A 1 182 ? 13.075 3.759 -14.165 1.00 77.44 182 GLY A C 1
ATOM 1322 O O . GLY A 1 182 ? 13.695 3.811 -13.099 1.00 77.44 182 GLY A O 1
ATOM 1323 N N . THR A 1 183 ? 13.215 4.666 -15.125 1.00 83.50 183 THR A N 1
ATOM 1324 C CA . THR A 1 183 ? 13.943 5.932 -15.031 1.00 83.50 183 THR A CA 1
ATOM 1325 C C . THR A 1 183 ? 13.219 6.920 -14.116 1.00 83.50 183 THR A C 1
ATOM 1327 O O . THR A 1 183 ? 12.030 6.783 -13.841 1.00 83.50 183 THR A O 1
ATOM 1330 N N . ALA A 1 184 ? 13.922 7.965 -13.670 1.00 83.25 184 ALA A N 1
ATOM 1331 C CA . ALA A 1 184 ? 13.309 9.025 -12.870 1.00 83.25 184 ALA A CA 1
ATOM 1332 C C . ALA A 1 184 ? 12.107 9.686 -13.576 1.00 83.25 184 ALA A C 1
ATOM 1334 O O . ALA A 1 184 ? 11.120 9.976 -12.910 1.00 83.25 184 ALA A O 1
ATOM 1335 N N . GLN A 1 185 ? 12.174 9.858 -14.904 1.00 86.00 185 GLN A N 1
ATOM 1336 C CA . GLN A 1 185 ? 11.072 10.412 -15.695 1.00 86.00 185 GLN A CA 1
ATOM 1337 C C . GLN A 1 185 ? 9.878 9.45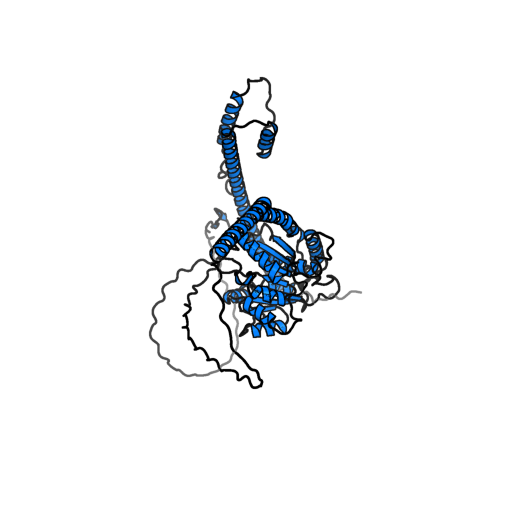7 -15.741 1.00 86.00 185 GLN A C 1
ATOM 1339 O O . GLN A 1 185 ? 8.767 9.880 -15.469 1.00 86.00 185 GLN A O 1
ATOM 1344 N N . GLU A 1 186 ? 10.102 8.165 -16.003 1.00 88.69 186 GLU A N 1
ATOM 1345 C CA . GLU A 1 186 ? 9.018 7.170 -15.989 1.00 88.69 186 GLU A CA 1
ATOM 1346 C C . GLU A 1 186 ? 8.325 7.132 -14.618 1.00 88.69 186 GLU A C 1
ATOM 1348 O O . GLU A 1 186 ? 7.102 7.067 -14.538 1.00 88.69 186 GLU A O 1
ATOM 1353 N N . ILE A 1 187 ? 9.090 7.230 -13.525 1.00 89.88 187 ILE A N 1
ATOM 1354 C CA . ILE A 1 187 ? 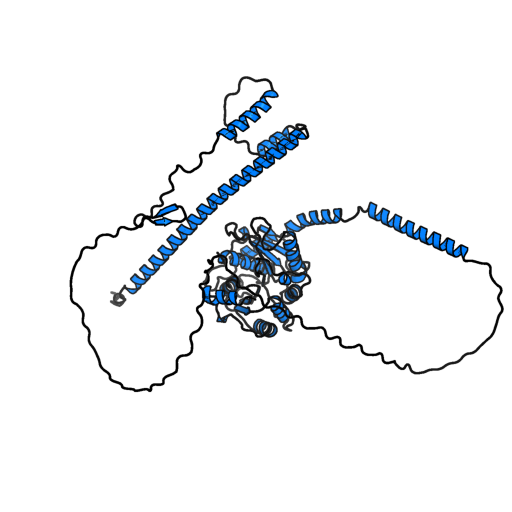8.534 7.313 -12.168 1.00 89.88 187 ILE A CA 1
ATOM 1355 C C . ILE A 1 187 ? 7.712 8.591 -11.978 1.00 89.88 187 ILE A C 1
ATOM 1357 O O . ILE A 1 187 ? 6.616 8.530 -11.421 1.00 89.88 187 ILE A O 1
ATOM 1361 N N . GLU A 1 188 ? 8.216 9.738 -12.431 1.00 89.00 188 GLU A N 1
ATOM 1362 C CA . GLU A 1 188 ? 7.497 11.013 -12.371 1.00 89.00 188 GLU A CA 1
ATOM 1363 C C . GLU A 1 188 ? 6.193 10.972 -13.178 1.00 89.00 188 GLU A C 1
ATOM 1365 O O . GLU A 1 188 ? 5.157 11.419 -12.680 1.00 89.00 188 GLU A O 1
ATOM 1370 N N . ASP A 1 189 ? 6.215 10.371 -14.366 1.00 92.38 189 ASP A N 1
ATOM 1371 C CA . ASP A 1 189 ? 5.050 10.212 -15.233 1.00 92.38 189 ASP A CA 1
ATOM 1372 C C . ASP A 1 189 ? 3.996 9.314 -14.568 1.00 92.38 189 ASP A C 1
ATOM 1374 O O . ASP A 1 189 ? 2.827 9.695 -14.493 1.00 92.38 189 ASP A O 1
ATOM 1378 N N . MET A 1 190 ? 4.401 8.173 -13.990 1.00 94.50 190 MET A N 1
ATOM 1379 C CA . MET A 1 190 ? 3.505 7.278 -13.239 1.00 94.50 190 MET A CA 1
ATOM 1380 C C . MET A 1 190 ? 2.864 7.981 -12.034 1.00 94.50 190 MET A C 1
ATOM 1382 O O . MET A 1 190 ? 1.652 7.905 -11.821 1.00 94.50 190 MET A O 1
ATOM 1386 N N . VAL A 1 191 ? 3.672 8.682 -11.234 1.00 93.81 191 VAL A N 1
ATOM 1387 C CA . VAL A 1 191 ? 3.207 9.413 -10.045 1.00 93.81 191 VAL A CA 1
ATOM 1388 C C . VAL A 1 191 ? 2.242 10.529 -10.449 1.00 93.81 191 VAL A C 1
ATOM 1390 O O . VAL A 1 191 ? 1.185 10.684 -9.836 1.00 93.81 191 VAL A O 1
ATOM 1393 N N . THR A 1 192 ? 2.558 11.266 -11.513 1.00 93.62 192 THR A N 1
ATOM 1394 C CA . THR A 1 192 ? 1.703 12.331 -12.049 1.00 93.62 192 THR A CA 1
ATOM 1395 C C . THR A 1 192 ? 0.392 11.773 -12.591 1.00 93.62 192 THR A C 1
ATOM 1397 O O . THR A 1 192 ? -0.668 12.332 -12.304 1.00 93.62 192 THR A O 1
ATOM 1400 N N . ALA A 1 193 ? 0.428 10.652 -13.315 1.00 95.69 193 ALA A N 1
ATOM 1401 C CA . ALA A 1 193 ? -0.756 9.993 -13.854 1.00 95.69 193 ALA A CA 1
ATOM 1402 C C . ALA A 1 193 ? -1.730 9.568 -12.744 1.00 95.69 193 ALA A C 1
ATOM 1404 O O . ALA A 1 193 ? -2.913 9.912 -12.801 1.00 95.69 193 ALA A O 1
ATOM 1405 N N . ILE A 1 194 ? -1.241 8.900 -11.692 1.00 96.12 194 ILE A N 1
ATOM 1406 C CA . ILE A 1 194 ? -2.073 8.506 -10.543 1.00 96.12 194 ILE A CA 1
ATOM 1407 C C . ILE A 1 194 ? -2.627 9.738 -9.823 1.00 96.12 194 ILE A C 1
ATOM 1409 O O . ILE A 1 194 ? -3.820 9.787 -9.512 1.00 96.12 194 ILE A O 1
ATOM 1413 N N . ALA A 1 195 ? -1.789 10.740 -9.557 1.00 94.00 195 ALA A N 1
ATOM 1414 C CA . ALA A 1 195 ? -2.213 11.938 -8.844 1.00 94.00 195 ALA A CA 1
ATOM 1415 C C . ALA A 1 195 ? -3.339 12.670 -9.590 1.00 94.00 195 ALA A C 1
ATOM 1417 O O . ALA A 1 195 ? -4.416 12.880 -9.038 1.00 94.00 195 ALA A O 1
ATOM 1418 N N . THR A 1 196 ? -3.129 12.976 -10.867 1.00 93.19 196 THR A N 1
ATOM 1419 C CA . THR A 1 196 ? -4.066 13.769 -11.676 1.00 93.19 196 THR A CA 1
ATOM 1420 C C . THR A 1 196 ? -5.318 12.985 -12.065 1.00 93.19 196 THR A C 1
ATOM 1422 O O . THR A 1 196 ? -6.435 13.444 -11.835 1.00 93.19 196 THR A O 1
ATOM 1425 N N . THR A 1 197 ? -5.158 11.765 -12.581 1.00 95.50 197 THR A N 1
ATOM 1426 C CA . THR A 1 197 ? -6.269 10.995 -13.166 1.00 95.50 197 THR A CA 1
ATOM 1427 C C . THR A 1 197 ? -7.073 10.260 -12.097 1.00 95.50 197 THR A C 1
ATOM 1429 O O . THR A 1 197 ? -8.304 10.268 -12.103 1.00 95.50 197 THR A O 1
ATOM 1432 N N . CYS A 1 198 ? -6.387 9.625 -11.143 1.00 93.94 198 CYS A N 1
ATOM 1433 C CA . CYS A 1 198 ? -7.032 8.804 -10.121 1.00 93.94 198 CYS A CA 1
ATOM 1434 C C . CYS A 1 198 ? -7.410 9.621 -8.873 1.00 93.94 198 CYS A C 1
ATOM 1436 O O . CYS A 1 198 ? -8.530 9.500 -8.356 1.00 93.94 198 CYS A O 1
ATOM 1438 N N . CYS A 1 199 ? -6.517 10.494 -8.402 1.00 92.44 199 CYS A N 1
ATOM 1439 C CA . CYS A 1 199 ? -6.701 11.209 -7.138 1.00 92.44 199 CYS A CA 1
ATOM 1440 C C . CYS A 1 199 ? -7.285 12.628 -7.285 1.00 92.44 199 CYS A C 1
ATOM 1442 O O . CYS A 1 199 ? -7.852 13.133 -6.314 1.00 92.44 199 CYS A O 1
ATOM 1444 N N . GLY A 1 200 ? -7.234 13.217 -8.483 1.00 88.44 200 GLY A N 1
ATOM 1445 C CA . GLY A 1 200 ? -7.730 14.558 -8.812 1.00 88.44 200 GLY A CA 1
ATOM 1446 C C . GLY A 1 200 ? -6.667 15.658 -8.685 1.00 88.44 200 GLY A C 1
ATOM 1447 O O . GLY A 1 200 ? -5.637 15.477 -8.038 1.00 88.44 200 GLY A O 1
ATOM 1448 N N . ASP A 1 201 ? -6.940 16.828 -9.270 1.00 82.38 201 ASP A N 1
ATOM 1449 C CA . ASP A 1 201 ? -5.974 17.938 -9.406 1.00 82.38 201 ASP A CA 1
ATOM 1450 C C . ASP A 1 201 ? -5.472 18.521 -8.075 1.00 82.38 201 ASP A C 1
ATOM 1452 O O . ASP A 1 201 ? -4.384 19.087 -8.009 1.00 82.38 201 ASP A O 1
ATOM 1456 N N . SER A 1 202 ? -6.254 18.389 -7.002 1.00 80.88 202 SER A N 1
ATOM 1457 C CA . SER A 1 202 ? -5.884 18.822 -5.648 1.00 80.88 202 SER A CA 1
ATOM 1458 C C . SER A 1 202 ? -5.388 17.679 -4.762 1.00 80.88 202 SER A C 1
ATOM 1460 O O . SER A 1 202 ? -5.361 17.810 -3.535 1.00 80.88 202 SER A O 1
ATOM 1462 N N . SER A 1 203 ? -5.019 16.549 -5.367 1.00 86.56 203 SER A N 1
ATOM 1463 C CA . SER A 1 203 ? -4.406 15.445 -4.642 1.00 86.56 203 SER A CA 1
ATOM 1464 C C . SER A 1 203 ? -3.053 15.839 -4.065 1.00 86.56 203 SER A C 1
ATOM 1466 O O . SER A 1 203 ? -2.308 16.659 -4.606 1.00 86.56 203 SER A O 1
ATOM 1468 N N . GLU A 1 204 ? -2.731 15.235 -2.929 1.00 90.50 204 GLU A N 1
ATOM 1469 C CA . GLU A 1 204 ? -1.446 15.430 -2.279 1.00 90.50 204 GLU A CA 1
ATOM 1470 C C . GLU A 1 204 ? -0.643 14.145 -2.317 1.00 90.50 204 GLU A C 1
ATOM 1472 O O . GLU A 1 204 ? -1.164 13.062 -2.057 1.00 90.50 204 GLU A O 1
ATOM 1477 N N . ILE A 1 205 ? 0.645 14.279 -2.603 1.00 91.38 205 ILE A N 1
ATOM 1478 C CA . ILE A 1 205 ? 1.551 13.150 -2.757 1.00 91.38 205 ILE A CA 1
ATOM 1479 C C . ILE A 1 205 ? 2.549 13.167 -1.598 1.00 91.38 205 ILE A C 1
ATOM 1481 O O . ILE A 1 205 ? 2.958 14.213 -1.087 1.00 91.38 205 ILE A O 1
ATOM 1485 N N . PHE A 1 206 ? 2.972 12.003 -1.145 1.00 89.69 206 PHE A N 1
ATOM 1486 C CA . PHE A 1 206 ? 4.067 11.876 -0.194 1.00 89.69 206 PHE A CA 1
ATOM 1487 C C . PHE A 1 206 ? 4.826 10.586 -0.458 1.00 89.69 206 PHE A C 1
ATOM 1489 O O . PHE A 1 206 ? 4.306 9.667 -1.084 1.00 89.69 206 PHE A O 1
ATOM 1496 N N . THR A 1 207 ? 6.073 10.513 -0.002 1.00 87.69 207 THR A N 1
ATOM 1497 C CA . THR A 1 207 ? 6.885 9.310 -0.178 1.00 87.69 207 THR A CA 1
ATOM 1498 C C . THR A 1 207 ? 7.494 8.845 1.135 1.00 87.69 207 THR A C 1
ATOM 1500 O O . THR A 1 207 ? 7.943 9.623 1.986 1.00 87.69 207 THR A O 1
ATOM 1503 N N . VAL A 1 208 ? 7.492 7.530 1.295 1.00 83.44 208 VAL A N 1
ATOM 1504 C CA . VAL A 1 208 ? 8.015 6.813 2.447 1.00 83.44 208 VAL A CA 1
ATOM 1505 C C . VAL A 1 208 ? 9.095 5.877 1.925 1.00 83.44 208 VAL A C 1
ATOM 1507 O O . VAL A 1 208 ? 8.867 5.125 0.976 1.00 83.44 208 VAL A O 1
ATOM 1510 N N . ARG A 1 209 ? 10.281 5.902 2.538 1.00 74.06 209 ARG A N 1
ATOM 1511 C CA . ARG A 1 209 ? 11.274 4.859 2.262 1.00 74.06 209 ARG A CA 1
ATOM 1512 C C . ARG A 1 209 ? 11.071 3.708 3.224 1.00 74.06 209 ARG A C 1
ATOM 1514 O O . ARG A 1 209 ? 10.795 3.908 4.411 1.00 74.06 209 ARG A O 1
ATOM 1521 N N . THR A 1 210 ? 11.264 2.500 2.719 1.00 70.38 210 THR A N 1
ATOM 1522 C CA . THR A 1 210 ? 11.419 1.341 3.589 1.00 70.38 210 THR A CA 1
ATOM 1523 C C . THR A 1 210 ? 12.709 1.482 4.411 1.00 70.38 210 THR A C 1
ATOM 1525 O O . THR A 1 210 ? 13.617 2.226 4.024 1.00 70.38 210 THR A O 1
ATOM 1528 N N . PRO A 1 211 ? 12.807 0.830 5.582 1.00 64.00 211 PRO A N 1
ATOM 1529 C CA . PRO A 1 211 ? 14.000 0.897 6.422 1.00 64.00 211 PRO A CA 1
ATOM 1530 C C . PRO A 1 211 ? 15.288 0.610 5.631 1.00 64.00 211 PRO A C 1
ATOM 1532 O O . PRO A 1 211 ? 15.351 -0.363 4.889 1.00 64.00 211 PRO A O 1
ATOM 1535 N N . ILE A 1 212 ? 16.325 1.435 5.832 1.00 53.00 212 ILE A N 1
ATOM 1536 C CA . ILE A 1 212 ? 17.617 1.416 5.100 1.00 53.00 212 ILE A CA 1
ATOM 1537 C C . ILE A 1 212 ? 18.336 0.053 5.175 1.00 53.00 212 ILE A C 1
ATOM 1539 O O . ILE A 1 212 ? 19.154 -0.273 4.321 1.00 53.00 212 ILE A O 1
ATOM 1543 N N . ASN A 1 213 ? 17.994 -0.774 6.163 1.00 50.16 213 ASN A N 1
ATOM 1544 C CA . ASN A 1 213 ? 18.590 -2.094 6.363 1.00 50.16 213 ASN A CA 1
ATOM 1545 C C . ASN A 1 213 ? 17.875 -3.200 5.559 1.00 50.16 213 ASN A C 1
ATOM 1547 O O . ASN A 1 213 ? 18.276 -4.363 5.621 1.00 50.16 213 ASN A O 1
ATOM 1551 N N . GLU A 1 214 ? 16.806 -2.864 4.835 1.00 53.66 214 GLU A N 1
ATOM 1552 C CA . GLU A 1 214 ? 16.104 -3.760 3.921 1.00 53.66 214 GLU A CA 1
ATOM 1553 C C . GLU A 1 214 ? 16.656 -3.532 2.513 1.00 53.66 214 GLU A C 1
ATOM 1555 O O . GLU A 1 214 ? 16.495 -2.476 1.910 1.00 53.66 214 GLU A O 1
ATOM 1560 N N . SER A 1 215 ? 17.351 -4.544 2.003 1.00 46.03 215 SER A N 1
ATOM 1561 C CA . SER A 1 215 ? 18.123 -4.572 0.756 1.00 46.03 215 SER A CA 1
ATOM 1562 C C . SER A 1 215 ? 17.333 -4.322 -0.538 1.00 46.03 215 SER A C 1
ATOM 1564 O O . SER A 1 215 ? 17.867 -4.569 -1.614 1.00 46.03 215 SER A O 1
ATOM 1566 N N . SER A 1 216 ? 16.069 -3.898 -0.470 1.00 57.06 216 SER A N 1
ATOM 1567 C CA . SER A 1 216 ? 15.189 -3.823 -1.638 1.00 57.06 216 SER A CA 1
ATOM 1568 C C . SER A 1 216 ? 15.197 -2.465 -2.343 1.00 57.06 216 SER A C 1
ATOM 1570 O O . SER A 1 216 ? 14.862 -2.403 -3.519 1.00 57.06 216 SER A O 1
ATOM 1572 N N . GLY A 1 217 ? 15.597 -1.379 -1.669 1.00 67.62 217 GLY A N 1
ATOM 1573 C CA . GLY A 1 217 ? 15.575 -0.035 -2.267 1.00 67.62 217 GLY A CA 1
ATOM 1574 C C . GLY A 1 217 ? 14.162 0.496 -2.568 1.00 67.62 217 GLY A C 1
ATOM 1575 O O . GLY A 1 217 ? 14.011 1.541 -3.199 1.00 67.62 217 GLY A O 1
ATOM 1576 N N . ASN A 1 218 ? 13.117 -0.185 -2.088 1.00 78.00 218 ASN A N 1
ATOM 1577 C CA . ASN A 1 218 ? 11.738 0.151 -2.427 1.00 78.00 218 ASN A CA 1
ATOM 1578 C C . ASN A 1 218 ? 11.384 1.586 -2.022 1.00 78.00 218 ASN A C 1
ATOM 1580 O O . ASN A 1 218 ? 11.697 2.052 -0.920 1.00 78.00 218 ASN A O 1
ATOM 1584 N N . GLN A 1 219 ? 10.670 2.265 -2.912 1.00 85.94 219 GLN A N 1
ATOM 1585 C CA . GLN A 1 219 ? 10.052 3.550 -2.636 1.00 85.94 219 GLN A CA 1
ATOM 1586 C C . GLN A 1 219 ? 8.544 3.377 -2.637 1.00 85.94 219 GLN A C 1
ATOM 1588 O O . GLN A 1 219 ? 7.970 2.787 -3.548 1.00 85.94 219 GLN A O 1
ATOM 1593 N N . ILE A 1 220 ? 7.911 3.894 -1.592 1.00 91.06 220 ILE A N 1
ATOM 1594 C CA . ILE A 1 220 ? 6.465 3.870 -1.443 1.00 91.06 220 ILE A CA 1
ATOM 1595 C C . ILE A 1 220 ? 5.967 5.286 -1.693 1.00 91.06 220 ILE A C 1
ATOM 1597 O O . ILE A 1 220 ? 6.451 6.233 -1.068 1.00 91.06 220 ILE A O 1
ATOM 1601 N N . TYR A 1 221 ? 4.993 5.424 -2.581 1.00 93.56 221 TYR A N 1
ATOM 1602 C CA . TYR A 1 221 ? 4.303 6.678 -2.849 1.00 93.56 221 TYR A CA 1
ATOM 1603 C C . TYR A 1 221 ? 2.890 6.582 -2.294 1.00 93.56 221 TYR A C 1
ATOM 1605 O O . TYR A 1 221 ? 2.176 5.626 -2.574 1.00 93.56 221 TYR A O 1
ATOM 1613 N N . GLY A 1 222 ? 2.505 7.550 -1.475 1.00 95.06 222 GLY A N 1
ATOM 1614 C CA . GLY A 1 222 ? 1.145 7.720 -0.990 1.00 95.06 222 GLY A CA 1
ATOM 1615 C C . GLY A 1 222 ? 0.479 8.890 -1.701 1.00 95.06 222 GLY A C 1
ATOM 1616 O O . GLY A 1 222 ? 1.098 9.938 -1.887 1.00 95.06 222 GLY A O 1
ATOM 1617 N N . PHE A 1 223 ? -0.783 8.713 -2.065 1.00 95.38 223 PHE A N 1
ATOM 1618 C CA . PHE A 1 223 ? -1.619 9.713 -2.712 1.00 95.38 223 PHE A CA 1
ATOM 1619 C C . PHE A 1 223 ? -2.876 9.898 -1.876 1.00 95.38 223 PHE A C 1
ATOM 1621 O O . PHE A 1 223 ? -3.620 8.947 -1.624 1.00 95.38 223 PHE A O 1
ATOM 1628 N N . LEU A 1 224 ? -3.112 11.126 -1.438 1.00 93.81 224 LEU A N 1
ATOM 1629 C CA . LEU A 1 224 ? -4.345 11.514 -0.780 1.00 93.81 224 LEU A CA 1
ATOM 1630 C C . LEU A 1 224 ? -5.314 11.987 -1.858 1.00 93.81 224 LEU A C 1
ATOM 1632 O O . LEU A 1 224 ? -5.014 12.954 -2.565 1.00 93.81 224 LEU A O 1
ATOM 1636 N N . LYS A 1 225 ? -6.460 11.312 -2.004 1.00 91.75 225 LYS A N 1
ATOM 1637 C CA . LYS A 1 225 ? -7.490 11.754 -2.949 1.00 91.75 225 LYS A CA 1
ATOM 1638 C C . LYS A 1 225 ? -7.958 13.162 -2.573 1.00 91.75 225 LYS A C 1
ATOM 1640 O O . LYS A 1 225 ? -8.000 13.518 -1.397 1.00 91.75 225 LYS A O 1
ATOM 1645 N N . ALA A 1 226 ? -8.300 13.956 -3.581 1.00 75.25 226 ALA A N 1
ATOM 1646 C CA . ALA A 1 226 ? -8.879 15.281 -3.438 1.00 75.25 226 ALA A CA 1
ATOM 1647 C C . ALA A 1 226 ? -10.171 15.243 -2.590 1.00 75.25 226 ALA A C 1
ATOM 1649 O O . ALA A 1 226 ? -11.275 15.050 -3.101 1.00 75.25 226 ALA A O 1
ATOM 1650 N N . GLY A 1 227 ? -10.028 15.434 -1.278 1.00 58.75 227 GLY A N 1
ATOM 1651 C CA . GLY A 1 227 ? -11.118 15.469 -0.310 1.00 58.75 227 GLY A CA 1
ATOM 1652 C C . GLY A 1 227 ? -10.710 16.223 0.954 1.00 58.75 227 GLY A C 1
ATOM 1653 O O . GLY A 1 227 ? -9.638 15.991 1.487 1.00 58.75 227 GLY A O 1
ATOM 1654 N N . ARG A 1 228 ? -11.562 17.169 1.380 1.00 54.44 228 ARG A N 1
ATOM 1655 C CA . ARG A 1 228 ? -11.617 17.981 2.628 1.00 54.44 228 ARG A CA 1
ATOM 1656 C C . ARG A 1 228 ? -10.326 18.488 3.310 1.00 54.44 228 ARG A C 1
ATOM 1658 O O . ARG A 1 228 ? -10.291 19.649 3.698 1.00 54.44 228 ARG A O 1
ATOM 1665 N N . ALA A 1 229 ? -9.278 17.687 3.492 1.00 56.19 229 ALA A N 1
ATOM 1666 C CA . ALA A 1 229 ? -8.191 17.989 4.422 1.00 56.19 229 ALA A CA 1
ATOM 1667 C C . ALA A 1 229 ? -7.152 18.995 3.900 1.00 56.19 229 ALA A C 1
ATOM 1669 O O . ALA A 1 229 ? -6.655 19.796 4.687 1.00 56.19 229 ALA A O 1
ATOM 1670 N N . ALA A 1 230 ? -6.821 19.008 2.603 1.00 59.72 230 ALA A N 1
ATOM 1671 C CA . ALA A 1 230 ? -5.766 19.899 2.102 1.00 59.72 230 ALA A CA 1
ATOM 1672 C C . ALA A 1 230 ? -6.100 21.387 2.330 1.00 59.72 230 ALA A C 1
ATOM 1674 O O . ALA A 1 230 ? -5.229 22.166 2.712 1.00 59.72 230 ALA A O 1
ATOM 1675 N N . THR A 1 231 ? -7.371 21.764 2.155 1.00 57.28 231 THR A N 1
ATOM 1676 C CA . THR A 1 231 ? -7.869 23.138 2.334 1.00 57.28 231 THR A CA 1
ATOM 1677 C C . THR A 1 231 ? -8.090 23.530 3.793 1.00 57.28 231 THR A C 1
ATOM 1679 O O . THR A 1 231 ? -8.081 24.714 4.111 1.00 57.28 231 THR A O 1
ATOM 1682 N N . GLU A 1 232 ? -8.300 22.558 4.681 1.00 72.44 232 GLU A N 1
ATOM 1683 C CA . GLU A 1 232 ? -8.600 22.793 6.101 1.00 72.44 232 GLU A CA 1
ATOM 1684 C C . GLU A 1 232 ? -7.361 22.664 7.001 1.00 72.44 232 GLU A C 1
ATOM 1686 O O . GLU A 1 232 ? -7.377 23.066 8.168 1.00 72.44 232 GLU A O 1
ATOM 1691 N N . ARG A 1 233 ? -6.262 22.111 6.478 1.00 83.62 233 ARG A N 1
ATOM 1692 C CA . ARG A 1 233 ? -5.042 21.877 7.246 1.00 83.62 233 ARG A CA 1
ATOM 1693 C C . ARG A 1 233 ? -4.276 23.181 7.483 1.00 83.62 233 ARG A C 1
ATOM 1695 O O . ARG A 1 233 ? -3.922 23.905 6.560 1.00 83.62 233 ARG A O 1
ATOM 1702 N N . THR A 1 234 ? -3.923 23.421 8.743 1.00 85.44 234 THR A N 1
ATOM 1703 C CA . THR A 1 234 ? -3.159 24.603 9.185 1.00 85.44 234 THR A CA 1
ATOM 1704 C C . THR A 1 234 ? -1.640 24.410 9.171 1.00 85.44 234 THR A C 1
ATOM 1706 O O . THR A 1 234 ? -0.898 25.372 9.355 1.00 85.44 234 THR A O 1
ATOM 1709 N N . LYS A 1 235 ? -1.172 23.173 8.971 1.00 88.00 235 LYS A N 1
ATOM 1710 C CA . LYS A 1 235 ? 0.241 22.771 9.008 1.00 88.00 235 LYS A CA 1
ATOM 1711 C C . LYS A 1 235 ? 0.731 22.256 7.648 1.00 88.00 235 LYS A C 1
ATOM 1713 O O . LYS A 1 235 ? -0.082 21.805 6.834 1.00 88.00 235 LYS A O 1
ATOM 1718 N N . PRO A 1 236 ? 2.051 22.257 7.401 1.00 89.00 236 PRO A N 1
ATOM 1719 C CA . PRO A 1 236 ? 2.641 21.552 6.268 1.00 89.00 236 PRO A CA 1
ATOM 1720 C C . PRO A 1 236 ? 2.242 20.071 6.237 1.00 89.00 236 PRO A C 1
ATOM 1722 O O . PRO A 1 236 ? 2.055 19.440 7.282 1.00 89.00 236 PRO A O 1
ATOM 1725 N N . LEU A 1 237 ? 2.160 19.491 5.035 1.00 87.19 237 LEU A N 1
ATOM 1726 C CA . LEU A 1 237 ? 1.739 18.097 4.840 1.00 87.19 237 LEU A CA 1
ATOM 1727 C C . LEU A 1 237 ? 2.606 17.120 5.653 1.00 87.19 237 LEU A C 1
ATOM 1729 O O . LEU A 1 237 ? 2.075 16.208 6.282 1.00 87.19 237 LEU A O 1
ATOM 1733 N N . LYS A 1 238 ? 3.927 17.341 5.703 1.00 86.44 238 LYS A N 1
ATOM 1734 C CA . LYS A 1 238 ? 4.867 16.524 6.490 1.00 86.44 238 LYS A CA 1
ATOM 1735 C C . LYS A 1 238 ? 4.499 16.442 7.967 1.00 86.44 238 LYS A C 1
ATOM 1737 O O . LYS A 1 238 ? 4.525 15.362 8.552 1.00 86.44 238 LYS A O 1
ATOM 1742 N N . GLU A 1 239 ? 4.199 17.589 8.570 1.00 88.00 239 GLU A N 1
ATOM 1743 C CA . GLU A 1 239 ? 3.887 17.686 9.996 1.00 88.00 239 GLU A CA 1
ATOM 1744 C C . GLU A 1 239 ? 2.542 17.036 10.294 1.00 88.00 239 GLU A C 1
ATOM 1746 O O . GLU A 1 239 ? 2.434 16.260 11.238 1.00 88.00 239 GLU A O 1
ATOM 1751 N N . ALA A 1 240 ? 1.544 17.264 9.440 1.00 89.25 240 ALA A N 1
ATOM 1752 C CA . ALA A 1 240 ? 0.242 16.638 9.614 1.00 89.25 240 ALA A CA 1
ATOM 1753 C C . ALA A 1 240 ? 0.274 15.121 9.395 1.00 89.25 240 ALA A C 1
ATOM 1755 O O . ALA A 1 240 ? -0.378 14.398 10.137 1.00 89.25 240 ALA A O 1
ATOM 1756 N N . LEU A 1 241 ? 1.064 14.617 8.442 1.00 88.62 241 LEU A N 1
ATOM 1757 C CA . LEU A 1 241 ? 1.304 13.178 8.284 1.00 88.62 241 LEU A CA 1
ATOM 1758 C C . LEU A 1 241 ? 1.999 12.585 9.516 1.00 88.62 241 LEU A C 1
ATOM 1760 O O . LEU A 1 241 ? 1.665 11.482 9.944 1.00 88.62 241 LEU A O 1
ATOM 1764 N N . LYS A 1 242 ? 2.951 13.312 10.110 1.00 86.94 242 LYS A N 1
ATOM 1765 C CA . LYS A 1 242 ? 3.610 12.885 11.348 1.00 86.94 242 LYS A CA 1
ATOM 1766 C C . LYS A 1 242 ? 2.612 12.797 12.507 1.00 86.94 242 LYS A C 1
ATOM 1768 O O . LYS A 1 242 ? 2.548 11.757 13.153 1.00 86.94 242 LYS A O 1
ATOM 1773 N N . GLU A 1 243 ? 1.819 13.843 12.733 1.00 88.75 243 GLU A N 1
ATOM 1774 C CA . GLU A 1 243 ? 0.784 13.874 13.781 1.00 88.75 243 GLU A CA 1
ATOM 1775 C C . GLU A 1 243 ? -0.276 12.799 13.562 1.00 88.75 243 GLU A C 1
ATOM 1777 O O . GLU A 1 243 ? -0.668 12.096 14.492 1.00 88.75 243 GLU A O 1
ATOM 1782 N N . SER A 1 244 ? -0.693 12.631 12.311 1.00 89.06 244 SER A N 1
ATOM 1783 C CA . SER A 1 244 ? -1.629 11.598 11.900 1.00 89.06 244 SER A CA 1
ATOM 1784 C C . SER A 1 244 ? -1.123 10.208 12.262 1.00 89.06 244 SER A C 1
ATOM 1786 O O . SER A 1 244 ? -1.837 9.412 12.871 1.00 89.06 244 SER A O 1
ATOM 1788 N N . ALA A 1 245 ? 0.141 9.925 11.975 1.00 87.19 245 ALA A N 1
ATOM 1789 C CA . ALA A 1 245 ? 0.710 8.631 12.279 1.00 87.19 245 ALA A CA 1
ATOM 1790 C C . ALA A 1 245 ? 0.972 8.414 13.772 1.00 87.19 245 ALA A C 1
ATOM 1792 O O . ALA A 1 245 ? 0.827 7.297 14.266 1.00 87.19 245 ALA A O 1
ATOM 1793 N N . GLU A 1 246 ? 1.350 9.458 14.511 1.00 87.38 246 GLU A N 1
ATOM 1794 C CA . GLU A 1 246 ? 1.405 9.409 15.976 1.00 87.38 246 GLU A CA 1
ATOM 1795 C C . GLU A 1 246 ? 0.025 9.063 16.548 1.00 87.38 246 GLU A C 1
ATOM 1797 O O . GLU A 1 246 ? -0.072 8.178 17.400 1.00 87.38 246 GLU A O 1
ATOM 1802 N N . LYS A 1 247 ? -1.042 9.657 15.998 1.00 87.00 247 LYS A N 1
ATOM 1803 C CA . LYS A 1 247 ? -2.425 9.348 16.365 1.00 87.00 247 LYS A CA 1
ATOM 1804 C C . LYS A 1 247 ? -2.816 7.909 16.023 1.00 87.00 247 LYS A C 1
ATOM 1806 O O . LYS A 1 247 ? -3.353 7.216 16.879 1.00 87.00 247 LYS A O 1
ATOM 1811 N N . VAL A 1 248 ? -2.494 7.416 14.823 1.00 86.62 248 VAL A N 1
ATOM 1812 C CA . VAL A 1 248 ? -2.714 6.002 14.458 1.00 86.62 248 VAL A CA 1
ATOM 1813 C C . VAL A 1 248 ? -1.996 5.074 15.445 1.00 86.62 248 VAL A C 1
ATOM 1815 O O . VAL A 1 248 ? -2.594 4.130 15.941 1.00 86.62 248 VAL A O 1
ATOM 1818 N N . ASN A 1 249 ? -0.742 5.345 15.806 1.00 84.06 249 ASN A N 1
ATOM 1819 C CA . ASN A 1 249 ? -0.019 4.503 16.767 1.00 84.06 249 ASN A CA 1
ATOM 1820 C C . ASN A 1 249 ? -0.591 4.558 18.192 1.00 84.06 249 ASN A C 1
ATOM 1822 O O . ASN A 1 249 ? -0.531 3.568 18.928 1.00 84.06 249 ASN A O 1
ATOM 1826 N N . ALA A 1 250 ? -1.076 5.725 18.615 1.00 85.00 250 ALA A N 1
ATOM 1827 C CA . ALA A 1 250 ? -1.595 5.927 19.961 1.00 85.00 250 ALA A CA 1
ATOM 1828 C C . ALA A 1 250 ? -2.986 5.302 20.129 1.00 85.00 250 ALA A C 1
ATOM 1830 O O . ALA A 1 250 ? -3.205 4.522 21.070 1.00 85.00 250 ALA A O 1
ATOM 1831 N N . ASP A 1 251 ? -3.877 5.619 19.191 1.00 83.94 251 ASP A N 1
ATOM 1832 C CA . ASP A 1 251 ? -5.320 5.484 19.357 1.00 83.94 251 ASP A CA 1
ATOM 1833 C C . ASP A 1 251 ? -5.903 4.302 18.583 1.00 83.94 251 ASP A C 1
ATOM 1835 O O . ASP A 1 251 ? -7.003 3.851 18.912 1.00 83.94 251 ASP A O 1
ATOM 1839 N N . PHE A 1 252 ? -5.211 3.790 17.555 1.00 82.06 252 PHE A N 1
ATOM 1840 C CA . PHE A 1 252 ? -5.731 2.650 16.804 1.00 82.06 252 PHE A CA 1
ATOM 1841 C C . PHE A 1 252 ? -5.881 1.450 17.751 1.00 82.06 252 PHE A C 1
ATOM 1843 O O . PHE A 1 252 ? -4.973 1.185 18.555 1.00 82.06 252 PHE A O 1
ATOM 1850 N N . PRO A 1 253 ? -7.029 0.746 17.709 1.00 78.56 253 PRO A N 1
ATOM 1851 C CA . PRO A 1 253 ? -7.287 -0.352 18.622 1.00 78.56 253 PRO A CA 1
ATOM 1852 C C . PRO A 1 253 ? -6.203 -1.418 18.504 1.00 78.56 253 PRO A C 1
ATOM 1854 O O . PRO A 1 253 ? -5.562 -1.588 17.467 1.00 78.56 253 PRO A O 1
ATOM 1857 N N . ALA A 1 254 ? -5.990 -2.141 19.597 1.00 78.38 254 ALA A N 1
ATOM 1858 C CA . ALA A 1 254 ? -5.187 -3.342 19.518 1.00 78.38 254 ALA A CA 1
ATOM 1859 C C . ALA A 1 254 ? -5.812 -4.307 18.499 1.00 78.38 254 ALA A C 1
ATOM 1861 O O . ALA A 1 254 ? -7.037 -4.381 18.381 1.00 78.38 254 ALA A O 1
ATOM 1862 N N . ASP A 1 255 ? -4.958 -5.015 17.768 1.00 72.00 255 ASP A N 1
ATOM 1863 C CA . ASP A 1 255 ? -5.378 -6.039 16.825 1.00 72.00 255 ASP A CA 1
ATOM 1864 C C . ASP A 1 255 ? -6.108 -7.194 17.536 1.00 72.00 255 ASP A C 1
ATOM 1866 O O . ASP A 1 255 ? -6.232 -7.239 18.766 1.00 72.00 255 ASP A O 1
ATOM 1870 N N . SER A 1 256 ? -6.579 -8.169 16.759 1.00 66.56 256 SER A N 1
ATOM 1871 C CA . SER A 1 256 ? -7.235 -9.377 17.290 1.00 66.56 256 SER A CA 1
ATOM 1872 C C . SER A 1 256 ? -6.381 -10.184 18.290 1.00 66.56 256 SER A C 1
ATOM 1874 O O . SER A 1 256 ? -6.918 -11.019 19.016 1.00 66.56 256 SER A O 1
ATOM 1876 N N . LEU A 1 257 ? -5.072 -9.919 18.378 1.00 69.12 257 LEU A N 1
ATOM 1877 C CA . LEU A 1 257 ? -4.126 -10.538 19.310 1.00 69.12 257 LEU A CA 1
ATOM 1878 C C . LEU A 1 257 ? -3.778 -9.630 20.504 1.00 69.12 257 LEU A C 1
ATOM 1880 O O . LEU A 1 257 ? -2.886 -9.956 21.292 1.00 69.12 257 LEU A O 1
ATOM 1884 N N . GLY A 1 258 ? -4.447 -8.485 20.653 1.00 76.06 258 GLY A N 1
ATOM 1885 C CA . GLY A 1 258 ? -4.174 -7.520 21.716 1.00 76.06 258 GLY A CA 1
ATOM 1886 C C . GLY A 1 258 ? -2.893 -6.705 21.502 1.00 76.06 258 GLY A C 1
ATOM 1887 O O . GLY A 1 258 ? -2.440 -6.019 22.424 1.00 76.06 258 GLY A O 1
ATOM 1888 N N . GLN A 1 259 ? -2.301 -6.733 20.305 1.00 72.06 259 GLN A N 1
ATOM 1889 C CA . GLN A 1 259 ? -1.114 -5.949 19.979 1.00 72.06 259 GLN A CA 1
ATOM 1890 C C . GLN A 1 259 ? -1.502 -4.616 19.340 1.00 72.06 259 GLN A C 1
ATOM 1892 O O . GLN A 1 259 ? -2.206 -4.552 18.338 1.00 72.06 259 GLN A O 1
ATOM 1897 N N . LYS A 1 260 ? -1.000 -3.510 19.898 1.00 75.81 260 LYS A N 1
ATOM 1898 C CA . LYS A 1 260 ? -1.103 -2.207 19.230 1.00 75.81 260 LYS A CA 1
ATOM 1899 C C . LYS A 1 260 ? -0.268 -2.193 17.955 1.00 75.81 260 LYS A C 1
ATOM 1901 O O . LYS A 1 260 ? 0.850 -2.721 17.940 1.00 75.81 260 LYS A O 1
ATOM 1906 N N . ILE A 1 261 ? -0.746 -1.473 16.941 1.00 70.38 261 ILE A N 1
ATOM 1907 C CA . ILE A 1 261 ? 0.091 -1.088 15.806 1.00 70.38 261 ILE A CA 1
ATOM 1908 C C . ILE A 1 261 ? 1.258 -0.262 16.356 1.00 70.38 261 ILE A C 1
ATOM 1910 O O . ILE A 1 261 ? 1.083 0.841 16.863 1.00 70.38 261 ILE A O 1
ATOM 1914 N N . ARG A 1 262 ? 2.469 -0.818 16.294 1.00 66.88 262 ARG A N 1
ATOM 1915 C CA . ARG A 1 262 ? 3.706 -0.094 16.601 1.00 66.88 262 ARG A CA 1
ATOM 1916 C C . ARG A 1 262 ? 4.454 0.132 15.304 1.00 66.88 262 ARG A C 1
ATOM 1918 O O . ARG A 1 262 ? 5.263 -0.705 14.893 1.00 66.88 262 ARG A O 1
ATOM 1925 N N . PHE A 1 263 ? 4.169 1.247 14.650 1.00 66.56 263 PHE A N 1
ATOM 1926 C CA . PHE A 1 263 ? 4.864 1.648 13.442 1.00 66.56 263 PHE A CA 1
ATOM 1927 C C . PHE A 1 263 ? 5.511 3.014 13.632 1.00 66.56 263 PHE A C 1
ATOM 1929 O O . PHE A 1 263 ? 4.840 4.034 13.706 1.00 66.56 263 PHE A O 1
ATOM 1936 N N . ASP A 1 264 ? 6.840 3.055 13.680 1.00 66.31 264 ASP A N 1
ATOM 1937 C CA . ASP A 1 264 ? 7.577 4.317 13.776 1.00 66.31 264 ASP A CA 1
ATOM 1938 C C . ASP A 1 264 ? 7.534 5.071 12.439 1.00 66.31 264 ASP A C 1
ATOM 1940 O O . ASP A 1 264 ? 8.448 4.979 11.622 1.00 66.31 264 ASP A O 1
ATOM 1944 N N . PHE A 1 265 ? 6.425 5.760 12.189 1.00 65.75 265 PHE A N 1
ATOM 1945 C CA . PHE A 1 265 ? 6.194 6.528 10.971 1.00 65.75 265 PHE A CA 1
ATOM 1946 C C . PHE A 1 265 ? 7.067 7.784 10.922 1.00 65.75 265 PHE A C 1
ATOM 1948 O O . PHE A 1 265 ? 7.557 8.154 9.856 1.00 65.75 265 PHE A O 1
ATOM 1955 N N . ALA A 1 266 ? 7.330 8.394 12.085 1.00 57.56 266 ALA A N 1
ATOM 1956 C CA . ALA A 1 266 ? 8.157 9.590 12.217 1.00 57.56 266 ALA A CA 1
ATOM 1957 C C . ALA A 1 266 ? 9.595 9.363 11.726 1.00 57.56 266 ALA A C 1
ATOM 1959 O O . ALA A 1 266 ? 10.202 10.282 11.180 1.00 57.56 266 ALA A O 1
ATOM 1960 N N . ARG A 1 267 ? 10.135 8.144 11.865 1.00 62.00 267 ARG A N 1
ATOM 1961 C CA . ARG A 1 267 ? 11.440 7.776 11.289 1.00 62.00 267 ARG A CA 1
ATOM 1962 C C . ARG A 1 267 ? 11.393 7.317 9.829 1.00 62.00 267 ARG A C 1
ATOM 1964 O O . ARG A 1 267 ? 12.455 7.087 9.256 1.00 62.00 267 ARG A O 1
ATOM 1971 N N . ARG A 1 268 ? 10.210 7.134 9.234 1.00 64.88 268 ARG A N 1
ATOM 1972 C CA . ARG A 1 268 ? 10.048 6.472 7.923 1.00 64.88 268 ARG A CA 1
ATOM 1973 C C . ARG A 1 268 ? 9.575 7.400 6.806 1.00 64.88 268 ARG A C 1
ATOM 1975 O O . ARG A 1 268 ? 9.947 7.181 5.653 1.00 64.88 268 ARG A O 1
ATOM 1982 N N . VAL A 1 269 ? 8.810 8.450 7.115 1.00 59.38 269 VAL A N 1
ATOM 1983 C CA . VAL A 1 269 ? 8.505 9.497 6.126 1.00 59.38 269 VAL A CA 1
ATOM 1984 C C . VAL A 1 269 ? 9.748 10.331 5.893 1.00 59.38 269 VAL A C 1
ATOM 1986 O O . VAL A 1 269 ? 10.208 11.039 6.789 1.00 59.38 269 VAL A O 1
ATOM 1989 N N . ILE A 1 270 ? 10.277 10.273 4.676 1.00 56.53 270 ILE A N 1
ATOM 1990 C CA . ILE A 1 270 ? 11.449 11.069 4.318 1.00 56.53 270 ILE A CA 1
ATOM 1991 C C . ILE A 1 270 ? 11.013 12.397 3.690 1.00 56.53 270 ILE A C 1
ATOM 1993 O O . ILE A 1 270 ? 11.523 13.449 4.085 1.00 56.53 270 ILE A O 1
ATOM 1997 N N . PHE A 1 271 ? 10.015 12.376 2.795 1.00 54.38 271 PHE A N 1
ATOM 1998 C CA . PHE A 1 271 ? 9.604 13.556 2.029 1.00 54.38 271 PHE A CA 1
ATOM 1999 C C . PHE A 1 271 ? 8.080 13.683 1.887 1.00 54.38 271 PHE A C 1
ATOM 2001 O O . PHE A 1 271 ? 7.375 12.710 1.621 1.00 54.38 271 PHE A O 1
ATOM 2008 N N . SER A 1 272 ? 7.584 14.915 2.009 1.00 50.19 272 SER A N 1
ATOM 2009 C CA . SER A 1 272 ? 6.241 15.317 1.570 1.00 50.19 272 SER A CA 1
ATOM 2010 C C . SER A 1 272 ? 6.380 16.263 0.375 1.00 50.19 272 SER A C 1
ATOM 2012 O O . SER A 1 272 ? 7.264 17.118 0.400 1.00 50.19 272 SER A O 1
ATOM 2014 N N . TYR A 1 273 ? 5.522 16.161 -0.644 1.00 51.34 273 TYR A N 1
ATOM 2015 C CA . TYR A 1 273 ? 5.710 16.848 -1.937 1.00 51.34 273 TYR A CA 1
ATOM 2016 C C . TYR A 1 273 ? 5.733 18.384 -1.909 1.00 51.34 273 TYR A C 1
ATOM 2018 O O . TYR A 1 273 ? 6.084 18.995 -2.917 1.00 51.34 273 TYR A O 1
ATOM 2026 N N . GLN A 1 274 ? 5.387 19.040 -0.798 1.00 46.97 274 GLN A N 1
ATOM 2027 C CA . GLN A 1 274 ? 5.555 20.497 -0.683 1.00 46.97 274 GLN A CA 1
ATOM 2028 C C . GLN A 1 274 ? 7.016 20.926 -0.941 1.00 46.97 274 GLN A C 1
ATOM 2030 O O . GLN A 1 274 ? 7.247 21.999 -1.490 1.00 46.97 274 GLN A O 1
ATOM 2035 N N . ASP A 1 275 ? 7.987 20.043 -0.676 1.00 44.41 275 ASP A N 1
ATOM 2036 C CA . ASP A 1 275 ? 9.408 20.265 -0.980 1.00 44.41 275 ASP A CA 1
ATOM 2037 C C . ASP A 1 275 ? 9.743 20.088 -2.479 1.00 44.41 275 ASP A C 1
ATOM 2039 O O . ASP A 1 275 ? 10.732 20.632 -2.973 1.00 44.41 275 ASP A O 1
ATOM 2043 N N . TRP A 1 276 ? 8.919 19.346 -3.226 1.00 49.31 276 TRP A N 1
ATOM 2044 C CA . TRP A 1 276 ? 9.103 19.110 -4.660 1.00 49.31 276 TRP A CA 1
ATOM 2045 C C . TRP A 1 276 ? 8.610 20.274 -5.500 1.00 49.31 276 TRP A C 1
ATOM 2047 O O . TRP A 1 276 ? 9.313 20.647 -6.422 1.00 49.31 276 TRP A O 1
ATOM 2057 N N . TRP A 1 277 ? 7.478 20.909 -5.188 1.00 45.81 277 TRP A N 1
ATOM 2058 C CA . TRP A 1 277 ? 6.995 22.064 -5.964 1.00 45.81 277 TRP A CA 1
ATOM 2059 C C . TRP A 1 277 ? 7.935 23.274 -5.911 1.00 45.81 277 TRP A C 1
ATOM 2061 O O . TRP A 1 277 ? 7.951 24.068 -6.843 1.00 45.81 277 TRP A O 1
ATOM 2071 N N . VAL A 1 278 ? 8.781 23.401 -4.887 1.00 45.97 278 VAL A N 1
ATOM 2072 C CA . VAL A 1 278 ? 9.856 24.409 -4.868 1.00 45.97 278 VAL A CA 1
ATOM 2073 C C . VAL A 1 278 ? 10.984 24.032 -5.845 1.00 45.97 278 VAL A C 1
ATOM 2075 O O . VAL A 1 278 ? 11.516 24.893 -6.546 1.00 45.97 278 VAL A O 1
ATOM 2078 N N . ALA A 1 279 ? 11.318 22.743 -5.956 1.00 42.00 279 ALA A N 1
ATOM 2079 C CA . ALA A 1 279 ? 12.337 22.233 -6.877 1.00 42.00 279 ALA A CA 1
ATOM 2080 C C . ALA A 1 279 ? 11.842 22.149 -8.339 1.00 42.00 279 ALA A C 1
ATOM 2082 O O . ALA A 1 279 ? 12.547 22.570 -9.257 1.00 42.00 279 ALA A O 1
ATOM 2083 N N . LEU A 1 280 ? 10.613 21.671 -8.543 1.00 44.16 280 LEU A N 1
ATOM 2084 C CA . LEU A 1 280 ? 9.884 21.592 -9.805 1.00 44.16 280 LEU A CA 1
ATOM 2085 C C . LEU A 1 280 ? 9.399 22.959 -10.250 1.00 44.16 280 LEU A C 1
ATOM 2087 O O . LEU A 1 280 ? 9.543 23.255 -11.414 1.00 44.16 280 LEU A O 1
ATOM 2091 N N . GLY A 1 281 ? 8.938 23.849 -9.375 1.00 44.66 281 GLY A N 1
ATOM 2092 C CA . GLY A 1 281 ? 8.663 25.240 -9.740 1.00 44.66 281 GLY A CA 1
ATOM 2093 C C . GLY A 1 281 ? 9.908 25.914 -10.318 1.00 44.66 281 GLY A C 1
ATOM 2094 O O . GLY A 1 281 ? 9.819 26.597 -11.330 1.00 44.66 281 GLY A O 1
ATOM 2095 N N . ALA A 1 282 ? 11.094 25.623 -9.769 1.00 41.00 282 ALA A N 1
ATOM 2096 C CA . ALA A 1 282 ? 12.366 26.090 -10.314 1.00 41.00 282 ALA A CA 1
ATOM 2097 C C . ALA A 1 282 ? 12.818 25.345 -11.588 1.00 41.00 282 ALA A C 1
ATOM 2099 O O . ALA A 1 282 ? 13.564 25.918 -12.380 1.00 41.00 282 ALA A O 1
ATOM 2100 N N . ALA A 1 283 ? 12.437 24.083 -11.803 1.00 40.06 283 ALA A N 1
ATOM 2101 C CA . ALA A 1 283 ? 12.762 23.318 -13.015 1.00 40.06 283 ALA A CA 1
ATOM 2102 C C . ALA A 1 283 ? 11.775 23.591 -14.164 1.00 40.06 283 ALA A C 1
ATOM 2104 O O . ALA A 1 283 ? 12.189 23.738 -15.307 1.00 40.06 283 ALA A O 1
ATOM 2105 N N . TRP A 1 284 ? 10.497 23.750 -13.840 1.00 40.62 284 TRP A N 1
ATOM 2106 C CA . TRP A 1 284 ? 9.381 24.137 -14.691 1.00 40.62 284 TRP A CA 1
ATOM 2107 C C . TRP A 1 284 ? 9.511 25.600 -15.105 1.00 40.62 284 TRP A C 1
ATOM 2109 O O . TRP A 1 284 ? 9.464 25.848 -16.298 1.00 40.62 284 TRP A O 1
ATOM 2119 N N . HIS A 1 285 ? 9.861 26.545 -14.213 1.00 40.41 285 HIS A N 1
ATOM 2120 C CA . HIS A 1 285 ? 10.282 27.890 -14.651 1.00 40.41 285 HIS A CA 1
ATOM 2121 C C . HIS A 1 285 ? 11.505 27.832 -15.572 1.00 40.41 285 HIS A C 1
ATOM 2123 O O . HIS A 1 285 ? 11.519 28.517 -16.583 1.00 40.41 285 HIS A O 1
ATOM 2129 N N . ARG A 1 286 ? 12.500 26.973 -15.298 1.00 40.62 286 ARG A N 1
ATOM 2130 C CA . ARG A 1 286 ? 13.696 26.821 -16.154 1.00 40.62 286 ARG A CA 1
ATOM 2131 C C . ARG A 1 286 ? 13.454 26.079 -17.473 1.00 40.62 286 ARG A C 1
ATOM 2133 O O . ARG A 1 286 ? 14.296 26.174 -18.367 1.00 40.62 286 ARG A O 1
ATOM 2140 N N . SER A 1 287 ? 12.374 25.309 -17.585 1.00 39.19 287 SER A N 1
ATOM 2141 C CA . SER A 1 287 ? 11.961 24.614 -18.809 1.00 39.19 287 SER A CA 1
ATOM 2142 C C . SER A 1 287 ? 11.001 25.487 -19.617 1.00 39.19 287 SER A C 1
ATOM 2144 O O . SER A 1 287 ? 11.144 25.580 -20.832 1.00 39.19 287 SER A O 1
ATOM 2146 N N . PHE A 1 288 ? 10.122 26.230 -18.940 1.00 37.31 288 PHE A N 1
ATOM 2147 C CA . PHE A 1 288 ? 9.289 27.273 -19.523 1.00 37.31 288 PHE A CA 1
ATOM 2148 C C . PHE A 1 288 ? 10.159 28.422 -20.044 1.00 37.31 288 PHE A C 1
ATOM 2150 O O . PHE A 1 288 ? 9.988 28.793 -21.189 1.00 37.31 288 PHE A O 1
ATOM 2157 N N . GLU A 1 289 ? 11.181 28.901 -19.326 1.00 42.38 289 GLU A N 1
ATOM 2158 C CA . GLU A 1 289 ? 12.167 29.883 -19.838 1.00 42.38 289 GLU A CA 1
ATOM 2159 C C . GLU A 1 289 ? 13.060 29.335 -20.965 1.00 42.38 289 GLU A C 1
ATOM 2161 O O . GLU A 1 289 ? 13.591 30.110 -21.754 1.00 42.38 289 GLU A O 1
ATOM 2166 N N . ARG A 1 290 ? 13.239 28.008 -21.070 1.00 42.81 290 ARG A N 1
ATOM 2167 C CA . ARG A 1 290 ? 13.990 27.384 -22.176 1.00 42.81 290 ARG A CA 1
ATOM 2168 C C . ARG A 1 290 ? 13.160 27.165 -23.441 1.00 42.81 290 ARG A C 1
ATOM 2170 O O . ARG A 1 290 ? 13.748 27.084 -24.514 1.00 42.81 290 ARG A O 1
ATOM 2177 N N . HIS A 1 291 ? 11.836 27.069 -23.322 1.00 39.81 291 HIS A N 1
ATOM 2178 C CA . HIS A 1 291 ? 10.921 26.820 -24.446 1.00 39.81 291 HIS A CA 1
ATOM 2179 C C . HIS A 1 291 ? 9.987 28.001 -24.754 1.00 39.81 291 HIS A C 1
ATOM 2181 O O . HIS A 1 291 ? 9.332 28.003 -25.793 1.00 39.81 291 HIS A O 1
ATOM 2187 N N . SER A 1 292 ? 9.943 29.026 -23.900 1.00 40.66 292 SER A N 1
ATOM 2188 C CA . SER A 1 292 ? 9.373 30.327 -24.239 1.00 40.66 292 SER A CA 1
ATOM 2189 C C . SER A 1 292 ? 10.463 31.172 -24.888 1.00 40.66 292 SER A C 1
ATOM 2191 O O . SER A 1 292 ? 11.493 31.483 -24.292 1.00 40.66 292 SER A O 1
ATOM 2193 N N . LEU A 1 293 ? 10.248 31.531 -26.153 1.00 44.91 293 LEU A N 1
ATOM 2194 C CA . LEU A 1 293 ? 10.999 32.615 -26.772 1.00 44.91 293 LEU A CA 1
ATOM 2195 C C . LEU A 1 293 ? 10.844 33.862 -25.882 1.00 44.91 293 LEU A C 1
ATOM 2197 O O . LEU A 1 293 ? 9.731 34.118 -25.409 1.00 44.91 293 LEU A O 1
ATOM 2201 N N . PRO A 1 294 ? 11.916 34.641 -25.628 1.00 51.47 294 PRO A N 1
ATOM 2202 C CA . PRO A 1 294 ? 11.802 35.855 -24.828 1.00 51.47 294 PRO A CA 1
ATOM 2203 C C . PRO A 1 294 ? 10.695 36.728 -25.423 1.00 51.47 294 PRO A C 1
ATOM 2205 O O . PRO A 1 294 ? 10.580 36.804 -26.643 1.00 51.47 294 PRO A O 1
ATOM 2208 N N . ALA A 1 295 ? 9.887 37.391 -24.592 1.00 46.22 295 ALA A N 1
ATOM 2209 C CA . ALA A 1 295 ? 8.728 38.181 -25.036 1.00 46.22 295 ALA A CA 1
ATOM 2210 C C . ALA A 1 295 ? 9.044 39.162 -26.190 1.00 46.22 295 ALA A C 1
ATOM 2212 O O . ALA A 1 295 ? 8.186 39.460 -27.013 1.00 46.22 295 ALA A O 1
ATOM 2213 N N . VAL A 1 296 ? 10.305 39.595 -26.296 1.00 49.28 296 VAL A N 1
ATOM 2214 C CA . VAL A 1 296 ? 10.840 40.404 -27.400 1.00 49.28 296 VAL A CA 1
ATOM 2215 C C . VAL A 1 296 ? 10.870 39.646 -28.738 1.00 49.28 296 VAL A C 1
ATOM 2217 O O . VAL A 1 296 ? 10.523 40.216 -29.761 1.00 49.28 296 VAL A O 1
ATOM 2220 N N . ALA A 1 297 ? 11.239 38.365 -28.760 1.00 45.91 297 ALA A N 1
ATOM 2221 C CA . ALA A 1 297 ? 11.258 37.543 -29.972 1.00 45.91 297 ALA A CA 1
ATOM 2222 C C . ALA A 1 297 ? 9.845 37.176 -30.455 1.00 45.91 297 ALA A C 1
ATOM 2224 O O . ALA A 1 297 ? 9.622 37.098 -31.659 1.00 45.91 297 ALA A O 1
ATOM 2225 N N . VAL A 1 298 ? 8.883 37.013 -29.538 1.00 50.47 298 VAL A N 1
ATOM 2226 C CA . VAL A 1 298 ? 7.464 36.846 -29.902 1.00 50.47 298 VAL A CA 1
ATOM 2227 C C . VAL A 1 298 ? 6.902 38.147 -30.475 1.00 50.47 298 VAL A C 1
ATOM 2229 O O . VAL A 1 298 ? 6.251 38.108 -31.511 1.00 50.47 298 VAL A O 1
ATOM 2232 N N . ALA A 1 299 ? 7.214 39.302 -29.878 1.00 57.97 299 ALA A N 1
ATOM 2233 C CA . ALA A 1 299 ? 6.801 40.601 -30.414 1.00 57.97 299 ALA A CA 1
ATOM 2234 C C . ALA A 1 299 ? 7.384 40.870 -31.816 1.00 57.97 299 ALA A C 1
ATOM 2236 O O . ALA A 1 299 ? 6.649 41.277 -32.708 1.00 57.97 299 ALA A O 1
ATOM 2237 N N . VAL A 1 300 ? 8.666 40.554 -32.040 1.00 63.62 300 VAL A N 1
ATOM 2238 C CA . VAL A 1 300 ? 9.310 40.688 -33.361 1.00 63.62 300 VAL A CA 1
ATOM 2239 C C . VAL A 1 300 ? 8.722 39.714 -34.387 1.00 63.62 300 VAL A C 1
ATOM 2241 O O . VAL A 1 300 ? 8.578 40.070 -35.553 1.00 63.62 300 VAL A O 1
ATOM 2244 N N . ALA A 1 301 ? 8.356 38.494 -33.982 1.00 55.56 301 ALA A N 1
ATOM 2245 C CA . ALA A 1 301 ? 7.712 37.533 -34.878 1.00 55.56 301 ALA A CA 1
ATOM 2246 C C . ALA A 1 301 ? 6.278 37.949 -35.250 1.00 55.56 301 ALA A C 1
ATOM 2248 O O . ALA A 1 301 ? 5.870 37.743 -36.390 1.00 55.56 301 ALA A O 1
ATOM 2249 N N . VAL A 1 302 ? 5.538 38.561 -34.318 1.00 67.62 302 VAL A N 1
ATOM 2250 C CA . VAL A 1 302 ? 4.200 39.114 -34.580 1.00 67.62 302 VAL A CA 1
ATOM 2251 C C . VAL A 1 302 ? 4.290 40.330 -35.504 1.00 67.62 302 VAL A C 1
ATOM 2253 O O . VAL A 1 302 ? 3.592 40.350 -36.510 1.00 67.62 302 VAL A O 1
ATOM 2256 N N . GLU A 1 303 ? 5.212 41.272 -35.264 1.00 74.44 303 GLU A N 1
ATOM 2257 C CA . GLU A 1 303 ? 5.442 42.401 -36.185 1.00 74.44 303 GLU A CA 1
ATOM 2258 C C . GLU A 1 303 ? 5.867 41.931 -37.585 1.00 74.44 303 GLU A C 1
ATOM 2260 O O . GLU A 1 303 ? 5.430 42.490 -38.589 1.00 74.44 303 GLU A O 1
ATOM 2265 N N . ALA A 1 304 ? 6.695 40.885 -37.681 1.00 68.06 304 ALA A N 1
ATOM 2266 C CA . ALA A 1 304 ? 7.108 40.328 -38.968 1.00 68.06 304 ALA A CA 1
ATOM 2267 C C . ALA A 1 304 ? 5.953 39.634 -39.712 1.00 68.06 304 ALA A C 1
ATOM 2269 O O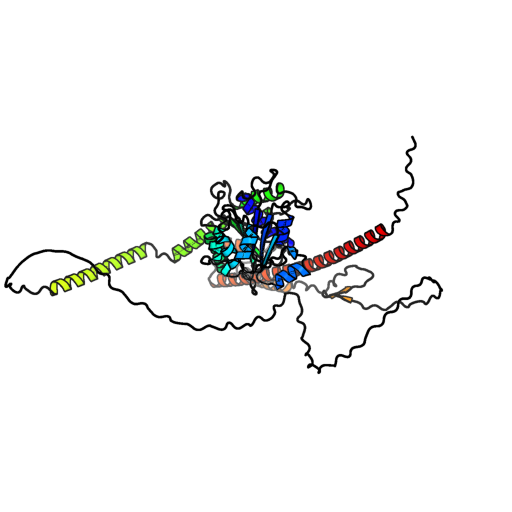 . ALA A 1 304 ? 5.892 39.710 -40.938 1.00 68.06 304 ALA A O 1
ATOM 2270 N N . ALA A 1 305 ? 5.040 38.978 -38.989 1.00 65.44 305 ALA A N 1
ATOM 2271 C CA . ALA A 1 305 ? 3.851 38.360 -39.568 1.00 65.44 305 ALA A CA 1
ATOM 2272 C C . ALA A 1 305 ? 2.838 39.415 -40.044 1.00 65.44 305 ALA A C 1
ATOM 2274 O O . ALA A 1 305 ? 2.355 39.321 -41.169 1.00 65.44 305 ALA A O 1
ATOM 2275 N N . GLU A 1 306 ? 2.594 40.460 -39.248 1.00 78.81 306 GLU A N 1
ATOM 2276 C CA . GLU A 1 306 ? 1.731 41.584 -39.635 1.00 78.81 306 GLU A CA 1
ATOM 2277 C C . GLU A 1 306 ? 2.305 42.352 -40.838 1.00 78.81 306 GLU A C 1
ATOM 2279 O O . GLU A 1 306 ? 1.567 42.744 -41.741 1.00 78.81 306 GLU A O 1
ATOM 2284 N N . ALA A 1 307 ? 3.632 42.516 -40.909 1.00 77.56 307 ALA A N 1
ATOM 2285 C CA . ALA A 1 307 ? 4.294 43.122 -42.063 1.00 77.56 307 ALA A CA 1
ATOM 2286 C C . ALA A 1 307 ? 4.198 42.256 -43.332 1.00 77.56 307 ALA A C 1
ATOM 2288 O O . ALA A 1 307 ? 4.087 42.799 -44.432 1.00 77.56 307 ALA A O 1
ATOM 2289 N N . ALA A 1 308 ? 4.226 40.926 -43.197 1.00 74.44 308 ALA A N 1
ATOM 2290 C CA . ALA A 1 308 ? 4.055 40.005 -44.320 1.00 74.44 308 ALA A CA 1
ATOM 2291 C C . ALA A 1 308 ? 2.610 40.009 -44.845 1.00 74.44 308 ALA A C 1
ATOM 2293 O O . ALA A 1 308 ? 2.404 40.088 -46.054 1.00 74.44 308 ALA A O 1
ATOM 2294 N N . GLU A 1 309 ? 1.618 40.017 -43.951 1.00 76.19 309 GLU A N 1
ATOM 2295 C CA . GLU A 1 309 ? 0.199 40.100 -44.321 1.00 76.19 309 GLU A CA 1
ATOM 2296 C C . GLU A 1 309 ? -0.135 41.455 -44.971 1.00 76.19 309 GLU A C 1
ATOM 2298 O O . GLU A 1 309 ? -0.850 41.517 -45.971 1.00 76.19 309 GLU A O 1
ATOM 2303 N N . ALA A 1 310 ? 0.461 42.550 -44.481 1.00 80.12 310 ALA A N 1
ATOM 2304 C CA . ALA A 1 310 ? 0.338 43.866 -45.106 1.00 80.12 310 ALA A CA 1
ATOM 2305 C C . ALA A 1 310 ? 0.984 43.927 -46.504 1.00 80.12 310 ALA A C 1
ATOM 2307 O O . ALA A 1 310 ? 0.465 44.611 -47.388 1.00 80.12 310 ALA A O 1
ATOM 2308 N N . ALA A 1 311 ? 2.095 43.215 -46.721 1.00 79.25 311 ALA A N 1
ATOM 2309 C CA . ALA A 1 311 ? 2.740 43.125 -48.029 1.00 79.25 311 ALA A CA 1
ATOM 2310 C C . ALA A 1 311 ? 1.897 42.313 -49.028 1.00 79.25 311 ALA A C 1
ATOM 2312 O O . ALA A 1 311 ? 1.724 42.745 -50.167 1.00 79.25 311 ALA A O 1
ATOM 2313 N N . GLU A 1 312 ? 1.308 41.198 -48.591 1.00 78.19 312 GLU A N 1
ATOM 2314 C CA . GLU A 1 312 ? 0.419 40.373 -49.420 1.00 78.19 312 GLU A CA 1
ATOM 2315 C C . GLU A 1 312 ? -0.881 41.120 -49.774 1.00 78.19 312 GLU A C 1
ATOM 2317 O O . GLU A 1 312 ? -1.340 41.087 -50.917 1.00 78.19 312 GLU A O 1
ATOM 2322 N N . ALA A 1 313 ? -1.438 41.890 -48.832 1.00 77.88 313 ALA A N 1
ATOM 2323 C CA . ALA A 1 313 ? -2.596 42.747 -49.084 1.00 77.88 313 ALA A CA 1
ATOM 2324 C C . ALA A 1 313 ? -2.290 43.892 -50.070 1.00 77.88 313 ALA A C 1
ATOM 2326 O O . ALA A 1 313 ? -3.149 44.251 -50.880 1.00 77.88 313 ALA A O 1
ATOM 2327 N N . ALA A 1 314 ? -1.078 44.455 -50.032 1.00 79.00 314 ALA A N 1
ATOM 2328 C CA . ALA A 1 314 ? -0.645 45.477 -50.984 1.00 79.00 314 ALA A CA 1
ATOM 2329 C C . ALA A 1 314 ? -0.479 44.903 -52.402 1.00 79.00 314 ALA A C 1
ATOM 2331 O O . ALA A 1 314 ? -0.935 45.519 -53.365 1.00 79.00 314 ALA A O 1
ATOM 2332 N N . GLU A 1 315 ? 0.086 43.699 -52.527 1.00 77.50 315 GLU A N 1
ATOM 2333 C CA . GLU A 1 315 ? 0.230 43.001 -53.811 1.00 77.50 315 GLU A CA 1
ATOM 2334 C C . GLU A 1 315 ? -1.140 42.611 -54.402 1.00 77.50 315 GLU A C 1
ATOM 2336 O O . GLU A 1 315 ? -1.387 42.778 -55.599 1.00 77.50 315 GLU A O 1
ATOM 2341 N N . ALA A 1 316 ? -2.089 42.191 -53.556 1.00 74.56 316 ALA A N 1
ATOM 2342 C CA . ALA A 1 316 ? -3.464 41.912 -53.969 1.00 74.56 316 ALA A CA 1
ATOM 2343 C C . ALA A 1 316 ? -4.226 43.176 -54.420 1.00 74.56 316 ALA A C 1
ATOM 2345 O O . ALA A 1 316 ? -5.029 43.112 -55.356 1.00 74.56 316 ALA A O 1
ATOM 2346 N N . ALA A 1 317 ? -3.974 44.328 -53.790 1.00 75.06 317 ALA A N 1
ATOM 2347 C CA . ALA A 1 317 ? -4.570 45.604 -54.187 1.00 75.06 317 ALA A CA 1
ATOM 2348 C C . ALA A 1 317 ? -4.022 46.100 -55.537 1.00 75.06 317 ALA A C 1
ATOM 2350 O O . ALA A 1 317 ? -4.798 46.544 -56.385 1.00 75.06 317 ALA A O 1
ATOM 2351 N N . GLU A 1 318 ? -2.716 45.951 -55.776 1.00 73.69 318 GLU A N 1
ATOM 2352 C CA . GLU A 1 318 ? -2.080 46.298 -57.053 1.00 73.69 318 GLU A CA 1
ATOM 2353 C C . GLU A 1 318 ? -2.573 45.383 -58.194 1.00 73.69 318 GLU A C 1
ATOM 2355 O O . GLU A 1 318 ? -2.869 45.847 -59.300 1.00 73.69 318 GLU A O 1
ATOM 2360 N N . ALA A 1 319 ? -2.788 44.092 -57.909 1.00 71.69 319 ALA A N 1
ATOM 2361 C CA . ALA A 1 319 ? -3.392 43.150 -58.852 1.00 71.69 319 ALA A CA 1
ATOM 2362 C C . ALA A 1 319 ? -4.869 43.472 -59.169 1.00 71.69 319 ALA A C 1
ATOM 2364 O O . ALA A 1 319 ? -5.317 43.280 -60.304 1.00 71.69 319 ALA A O 1
ATOM 2365 N N . ALA A 1 320 ? -5.629 43.984 -58.195 1.00 68.88 320 ALA A N 1
ATOM 2366 C CA . ALA A 1 320 ? -7.022 44.387 -58.388 1.00 68.88 320 ALA A CA 1
ATOM 2367 C C . ALA A 1 320 ? -7.152 45.680 -59.213 1.00 68.88 320 ALA A C 1
ATOM 2369 O O . ALA A 1 320 ? -8.059 45.790 -60.041 1.00 68.88 320 ALA A O 1
ATOM 2370 N N . GLU A 1 321 ? -6.230 46.634 -59.049 1.00 68.62 321 GLU A N 1
ATOM 2371 C CA . GLU A 1 321 ? -6.208 47.872 -59.837 1.00 68.62 321 GLU A CA 1
ATOM 2372 C C . GLU A 1 321 ? -5.854 47.590 -61.310 1.00 68.62 321 GLU A C 1
ATOM 2374 O O . GLU A 1 321 ? -6.514 48.106 -62.220 1.00 68.62 321 GLU A O 1
ATOM 2379 N N . ALA A 1 322 ? -4.927 46.654 -61.558 1.00 65.06 322 ALA A N 1
ATOM 2380 C CA . ALA A 1 322 ? -4.564 46.188 -62.899 1.00 65.06 322 ALA A CA 1
ATOM 2381 C C . ALA A 1 322 ? -5.694 45.432 -63.635 1.00 65.06 322 ALA A C 1
ATOM 2383 O O . ALA A 1 322 ? -5.682 45.349 -64.866 1.00 65.06 322 ALA A O 1
ATOM 2384 N N . ALA A 1 323 ? -6.686 44.901 -62.910 1.00 60.81 323 ALA A N 1
ATOM 2385 C CA . ALA A 1 323 ? -7.821 44.174 -63.483 1.00 60.81 323 ALA A CA 1
ATOM 2386 C C . ALA A 1 323 ? -9.004 45.079 -63.897 1.00 60.81 323 ALA A C 1
ATOM 2388 O O . ALA A 1 323 ? -9.946 44.607 -64.541 1.00 60.81 323 ALA A O 1
ATOM 2389 N N . SER A 1 324 ? -8.967 46.378 -63.578 1.00 54.31 324 SER A N 1
ATOM 2390 C CA . SER A 1 324 ? -10.040 47.325 -63.909 1.00 54.31 324 SER A CA 1
ATOM 2391 C C . SER A 1 324 ? -9.893 47.907 -65.328 1.00 54.31 324 SER A C 1
ATOM 2393 O O . SER A 1 324 ? -9.456 49.031 -65.557 1.00 54.31 324 SER A O 1
ATOM 2395 N N . GLY A 1 325 ? -10.259 47.109 -66.334 1.00 65.88 325 GLY A N 1
ATOM 2396 C CA . GLY A 1 325 ? -10.440 47.594 -67.707 1.00 65.88 325 GLY A CA 1
ATOM 2397 C C . GLY A 1 325 ? -11.660 48.527 -67.845 1.00 65.88 325 GLY A C 1
ATOM 2398 O O . GLY A 1 325 ? -12.609 48.413 -67.067 1.00 65.88 325 GLY A O 1
ATOM 2399 N N . PRO A 1 326 ? -11.672 49.446 -68.833 1.00 57.19 326 PRO A N 1
ATOM 2400 C CA . PRO A 1 326 ? -12.709 50.470 -68.967 1.00 57.19 326 PRO A CA 1
ATOM 2401 C C . PRO A 1 326 ? -14.092 49.881 -69.309 1.00 57.19 326 PRO A C 1
ATOM 2403 O O . PRO A 1 326 ? -14.181 48.809 -69.919 1.00 57.19 326 PRO A O 1
ATOM 2406 N N . PRO A 1 327 ? -15.179 50.588 -68.946 1.00 47.44 327 PRO A N 1
ATOM 2407 C CA . PRO A 1 327 ? -16.534 50.055 -68.990 1.00 47.44 327 PRO A CA 1
ATOM 2408 C C . PRO A 1 327 ? -17.000 49.844 -70.433 1.00 47.44 327 PRO A C 1
ATOM 2410 O O . PRO A 1 327 ? -16.824 50.708 -71.293 1.00 47.44 327 PRO A O 1
ATOM 2413 N N . ARG A 1 328 ? -17.613 48.685 -70.692 1.00 44.47 328 ARG A N 1
ATOM 2414 C CA . ARG A 1 328 ? -18.374 48.423 -71.917 1.00 44.47 328 ARG A CA 1
ATOM 2415 C C . ARG A 1 328 ? -19.851 48.704 -71.669 1.00 44.47 328 ARG A C 1
ATOM 2417 O O . ARG A 1 328 ? -20.411 48.237 -70.682 1.00 44.47 328 ARG A O 1
ATOM 2424 N N . ASP A 1 329 ? -20.415 49.464 -72.600 1.00 42.69 329 ASP A N 1
ATOM 2425 C CA . ASP A 1 329 ? -21.775 49.987 -72.622 1.00 42.69 329 ASP A CA 1
ATOM 2426 C C . ASP A 1 329 ? -22.873 48.923 -72.483 1.00 42.69 329 ASP A C 1
ATOM 2428 O O . ASP A 1 329 ? -22.817 47.833 -73.060 1.00 42.69 329 ASP A O 1
ATOM 2432 N N . GLU A 1 330 ? -23.902 49.315 -71.734 1.00 46.81 330 GLU A N 1
ATOM 2433 C CA . GLU A 1 330 ? -25.170 48.624 -71.527 1.00 46.81 330 GLU A CA 1
ATOM 2434 C C . GLU A 1 330 ? -26.020 48.545 -72.807 1.00 46.81 330 GLU A C 1
ATOM 2436 O O . GLU A 1 330 ? -26.130 49.509 -73.567 1.00 46.81 330 GLU A O 1
ATOM 2441 N N . LEU A 1 331 ? -26.757 47.439 -72.962 1.00 41.47 331 LEU A N 1
ATOM 2442 C CA . LEU A 1 331 ? -28.052 47.426 -73.649 1.00 41.47 331 LEU A CA 1
ATOM 2443 C C . LEU A 1 331 ? -29.074 46.597 -72.844 1.00 41.47 331 LEU A C 1
ATOM 2445 O O . LEU A 1 331 ? -28.668 45.656 -72.160 1.00 41.47 331 LEU A O 1
ATOM 2449 N N . PRO A 1 332 ? -30.383 46.927 -72.899 1.00 54.97 332 PRO A N 1
ATOM 2450 C CA . PRO A 1 332 ? -31.296 46.609 -71.804 1.00 54.97 332 PRO A CA 1
ATOM 2451 C C . PRO A 1 332 ? -32.493 45.713 -72.193 1.00 54.97 332 PRO A C 1
ATOM 2453 O O . PRO A 1 332 ? -32.846 45.602 -73.365 1.00 54.97 332 PRO A O 1
ATOM 2456 N N . ARG A 1 333 ? -33.202 45.265 -71.139 1.00 37.16 333 ARG A N 1
ATOM 2457 C CA . ARG A 1 333 ? -34.587 44.721 -71.092 1.00 37.16 333 ARG A CA 1
ATOM 2458 C C . ARG A 1 333 ? -34.738 43.268 -71.588 1.00 37.16 333 ARG A C 1
ATOM 2460 O O . ARG A 1 333 ? -33.942 42.809 -72.387 1.00 37.16 333 ARG A O 1
ATOM 2467 N N . GLU A 1 334 ? -35.674 42.441 -71.119 1.00 34.72 334 GLU A N 1
ATOM 2468 C CA . GLU A 1 334 ? -37.048 42.606 -70.602 1.00 34.72 334 GLU A CA 1
ATOM 2469 C C . GLU A 1 334 ? -37.312 41.519 -69.530 1.00 34.72 334 GLU A C 1
ATOM 2471 O O . GLU A 1 334 ? -36.713 40.452 -69.606 1.00 34.72 334 GLU A O 1
ATOM 2476 N N . GLY A 1 335 ? -38.048 41.808 -68.446 1.00 35.84 335 GLY A N 1
ATOM 2477 C CA . GLY A 1 335 ? -39.430 41.318 -68.240 1.00 35.84 335 GLY A CA 1
ATOM 2478 C C . GLY A 1 335 ? -39.444 39.958 -67.507 1.00 35.84 335 GLY A C 1
ATOM 2479 O O . GLY A 1 335 ? -38.537 39.163 -67.677 1.00 35.84 335 GLY A O 1
ATOM 2480 N N . GLU A 1 336 ? -40.393 39.534 -66.684 1.00 38.03 336 GLU A N 1
ATOM 2481 C CA . GLU A 1 336 ? -41.554 40.076 -65.983 1.00 38.03 336 GLU A CA 1
ATOM 2482 C C . GLU A 1 336 ? -42.140 38.860 -65.209 1.00 38.03 336 GLU A C 1
ATOM 2484 O O . GLU A 1 336 ? -41.907 37.719 -65.602 1.00 38.03 336 GLU A O 1
ATOM 2489 N N . HIS A 1 337 ? -42.932 39.117 -64.162 1.00 41.38 337 HIS A N 1
ATOM 2490 C CA . HIS A 1 337 ? -43.909 38.224 -63.498 1.00 41.38 337 HIS A CA 1
ATOM 2491 C C . HIS A 1 337 ? -43.422 36.973 -62.721 1.00 41.38 337 HIS A C 1
ATOM 2493 O O . HIS A 1 337 ? -42.778 36.085 -63.258 1.00 41.38 337 HIS A O 1
ATOM 2499 N N . GLU A 1 338 ? -43.595 36.853 -61.395 1.00 39.78 338 GLU A N 1
ATOM 2500 C CA . GLU A 1 338 ? -44.800 36.861 -60.525 1.00 39.78 338 GLU A CA 1
ATOM 2501 C C . GLU A 1 338 ? -45.482 35.475 -60.394 1.00 39.78 338 GLU A C 1
ATOM 2503 O O . GLU A 1 338 ? -45.849 34.850 -61.384 1.00 39.78 338 GLU A O 1
ATOM 2508 N N . LYS A 1 339 ? -45.743 35.116 -59.124 1.00 36.75 339 LYS A N 1
ATOM 2509 C CA . LYS A 1 339 ? -46.724 34.157 -58.560 1.00 36.75 339 LYS A CA 1
ATOM 2510 C C . LYS A 1 339 ? -46.259 32.761 -58.121 1.00 36.75 339 LYS A C 1
ATOM 2512 O O . LYS A 1 339 ? -46.078 31.846 -58.910 1.00 36.75 339 LYS A O 1
ATOM 2517 N N . ASP A 1 340 ? -46.204 32.659 -56.792 1.00 38.50 340 ASP A N 1
ATOM 2518 C CA . ASP A 1 340 ? -46.991 31.782 -55.913 1.00 38.50 340 ASP A CA 1
ATOM 2519 C C . ASP A 1 340 ? -46.946 30.246 -56.007 1.00 38.50 340 ASP A C 1
ATOM 2521 O O . ASP A 1 340 ? -47.146 29.619 -57.040 1.00 38.50 340 ASP A O 1
ATOM 2525 N N . ALA A 1 341 ? -46.944 29.706 -54.780 1.00 36.25 341 ALA A N 1
ATOM 2526 C CA . ALA A 1 341 ? -47.579 28.477 -54.304 1.00 36.25 341 ALA A CA 1
ATOM 2527 C C . ALA A 1 341 ? -46.731 27.191 -54.202 1.00 36.25 341 ALA A C 1
ATOM 2529 O O . ALA A 1 341 ? -46.544 26.440 -55.146 1.00 36.25 341 ALA A O 1
ATOM 2530 N N . ASN A 1 342 ? -46.382 26.904 -52.942 1.00 36.25 342 ASN A N 1
ATOM 2531 C CA . ASN A 1 342 ? -46.846 25.748 -52.164 1.00 36.25 342 ASN A CA 1
ATOM 2532 C C . ASN A 1 342 ? -46.441 24.316 -52.597 1.00 36.25 342 ASN A C 1
ATOM 2534 O O . ASN A 1 342 ? -46.793 23.844 -53.670 1.00 36.25 342 ASN A O 1
ATOM 2538 N N . ALA A 1 343 ? -45.898 23.594 -51.606 1.00 34.72 343 ALA A N 1
ATOM 2539 C CA . ALA A 1 343 ? -46.127 22.178 -51.274 1.00 34.72 343 ALA A CA 1
ATOM 2540 C C . ALA A 1 343 ? -44.914 21.220 -51.298 1.00 34.72 343 ALA A C 1
ATOM 2542 O O . ALA A 1 343 ? -44.257 20.999 -52.306 1.00 34.72 343 ALA A O 1
ATOM 2543 N N . HIS A 1 344 ? -44.773 20.545 -50.148 1.00 37.25 344 HIS A N 1
ATOM 2544 C CA . HIS A 1 344 ? -44.354 19.148 -49.956 1.00 37.25 344 HIS A CA 1
ATOM 2545 C C . HIS A 1 344 ? -42.914 18.764 -50.332 1.00 37.25 344 HIS A C 1
ATOM 2547 O O . HIS A 1 344 ? -42.620 18.276 -51.420 1.00 37.25 344 HIS A O 1
ATOM 2553 N N . CYS A 1 345 ? -42.039 18.847 -49.327 1.00 33.41 345 CYS A N 1
ATOM 2554 C CA . CYS A 1 345 ? -40.703 18.267 -49.357 1.00 33.41 345 CYS A CA 1
ATOM 2555 C C . CYS A 1 345 ? -40.774 16.749 -49.095 1.00 33.41 345 CYS A C 1
ATOM 2557 O O . CYS A 1 345 ? -41.093 16.309 -47.989 1.00 33.41 345 CYS A O 1
ATOM 2559 N N . LYS A 1 346 ? -40.498 15.953 -50.135 1.00 34.31 346 LYS A N 1
ATOM 2560 C CA . LYS A 1 346 ? -40.155 14.529 -50.041 1.00 34.31 346 LYS A CA 1
ATOM 2561 C C . LYS A 1 346 ? -38.657 14.402 -49.757 1.00 34.31 346 LYS A C 1
ATOM 2563 O O . LYS A 1 346 ? -37.840 14.949 -50.489 1.00 34.31 346 LYS A O 1
ATOM 2568 N N . VAL A 1 347 ? -38.328 13.633 -48.724 1.00 39.12 347 VAL A N 1
ATOM 2569 C CA . VAL A 1 347 ? -36.973 13.174 -48.386 1.00 39.12 347 VAL A CA 1
ATOM 2570 C C . VAL A 1 347 ? -36.521 12.116 -49.406 1.00 39.12 347 VAL A C 1
ATOM 2572 O O . VAL A 1 347 ? -37.296 11.191 -49.666 1.00 39.12 347 VAL A O 1
ATOM 2575 N N . PRO A 1 348 ? -35.303 12.193 -49.975 1.00 42.88 348 PRO A N 1
ATOM 2576 C CA . PRO A 1 348 ? -34.731 11.100 -50.749 1.00 42.88 348 PRO A CA 1
ATOM 2577 C C . PRO A 1 348 ? -33.936 10.131 -49.858 1.00 42.88 348 PRO A C 1
ATOM 2579 O O . PRO A 1 348 ? -33.196 10.536 -48.964 1.00 42.88 348 PRO A O 1
ATOM 2582 N N . GLN A 1 349 ? -34.113 8.836 -50.133 1.00 34.38 349 GLN A N 1
ATOM 2583 C CA . GLN A 1 349 ? -33.324 7.723 -49.603 1.00 34.38 349 GLN A CA 1
ATOM 2584 C C . GLN A 1 349 ? -31.854 7.849 -50.029 1.00 34.38 349 GLN A C 1
ATOM 2586 O O . GLN A 1 349 ? -31.578 8.146 -51.190 1.00 34.38 349 GLN A O 1
ATOM 2591 N N . GLN A 1 350 ? -30.933 7.566 -49.106 1.00 37.22 350 GLN A N 1
ATOM 2592 C CA . GLN A 1 350 ? -29.522 7.325 -49.402 1.00 37.22 350 GLN A CA 1
ATOM 2593 C C . GLN A 1 350 ? -29.086 5.954 -48.878 1.00 37.22 350 GLN A C 1
ATOM 2595 O O . GLN A 1 350 ? -29.523 5.494 -47.822 1.00 37.22 350 GLN A O 1
ATOM 2600 N N . ASP A 1 351 ? -28.256 5.329 -49.704 1.00 33.16 351 ASP A N 1
ATOM 2601 C CA . ASP A 1 351 ? -27.819 3.942 -49.710 1.00 33.16 351 ASP A CA 1
ATOM 2602 C C . ASP A 1 351 ? -26.947 3.517 -48.517 1.00 33.16 351 ASP A C 1
ATOM 2604 O O . ASP A 1 351 ? -26.135 4.275 -47.986 1.00 33.16 351 ASP A O 1
ATOM 2608 N N . SER A 1 352 ? -27.078 2.241 -48.147 1.00 37.81 352 SER A N 1
ATOM 2609 C CA . SER A 1 352 ? -26.215 1.536 -47.194 1.00 37.81 352 SER A CA 1
ATOM 2610 C C . SER A 1 352 ? -24.817 1.256 -47.769 1.00 37.81 352 SER A C 1
ATOM 2612 O O . SER A 1 352 ? -24.720 0.839 -48.927 1.00 37.81 352 SER A O 1
ATOM 2614 N N . PRO A 1 353 ? -23.738 1.327 -46.966 1.00 46.12 353 PRO A N 1
ATOM 2615 C CA . PRO A 1 353 ? -22.460 0.740 -47.332 1.00 46.12 353 PRO A CA 1
ATOM 2616 C C . PRO A 1 353 ? -22.238 -0.646 -46.707 1.00 46.12 353 PRO A C 1
ATOM 2618 O O . PRO A 1 353 ? -22.844 -1.049 -45.718 1.00 46.12 353 PRO A O 1
ATOM 2621 N N . ARG A 1 354 ? -21.361 -1.374 -47.397 1.00 32.16 354 ARG A N 1
ATOM 2622 C CA . ARG A 1 354 ? -21.084 -2.809 -47.360 1.00 32.16 354 ARG A CA 1
ATOM 2623 C C . ARG A 1 354 ? -20.245 -3.243 -46.153 1.00 32.16 354 ARG A C 1
ATOM 2625 O O . ARG A 1 354 ? -19.312 -2.553 -45.758 1.00 32.16 354 ARG A O 1
ATOM 2632 N N . ASN A 1 355 ? -20.523 -4.462 -45.689 1.00 32.22 355 ASN A N 1
ATOM 2633 C CA . ASN A 1 355 ? -19.686 -5.248 -44.784 1.00 32.22 355 ASN A CA 1
ATOM 2634 C C . ASN A 1 355 ? -18.301 -5.517 -45.393 1.00 32.22 355 ASN A C 1
ATOM 2636 O O . ASN A 1 355 ? -18.204 -6.142 -46.452 1.00 32.22 355 ASN A O 1
ATOM 2640 N N . HIS A 1 356 ? -17.249 -5.129 -44.675 1.00 32.78 356 HIS A N 1
ATOM 2641 C CA . HIS A 1 356 ? -15.898 -5.652 -44.856 1.00 32.78 356 HIS A CA 1
ATOM 2642 C C . HIS A 1 356 ? -15.548 -6.540 -43.659 1.00 32.78 356 HIS A C 1
ATOM 2644 O O . HIS A 1 356 ? -15.489 -6.083 -42.523 1.00 32.78 356 HIS A O 1
ATOM 2650 N N . VAL A 1 357 ? -15.355 -7.824 -43.951 1.00 32.59 357 VAL A N 1
ATOM 2651 C CA . VAL A 1 357 ? -14.804 -8.841 -43.051 1.00 32.59 357 VAL A CA 1
ATOM 2652 C C . VAL A 1 357 ? -13.280 -8.691 -43.063 1.00 32.59 357 VAL A C 1
ATOM 2654 O O . VAL A 1 357 ? -12.684 -8.682 -44.141 1.00 32.59 357 VAL A O 1
ATOM 2657 N N . LEU A 1 358 ? -12.664 -8.565 -41.887 1.00 31.73 358 LEU A N 1
ATOM 2658 C CA . LEU A 1 358 ? -11.213 -8.662 -41.682 1.00 31.73 358 LEU A CA 1
ATOM 2659 C C . LEU A 1 358 ? -10.879 -10.013 -41.021 1.00 31.73 358 LEU A C 1
ATOM 2661 O O . LEU A 1 358 ? -11.719 -10.531 -40.283 1.00 31.73 358 LEU A O 1
ATOM 2665 N N . PRO A 1 359 ? -9.700 -10.603 -41.299 1.00 36.75 359 PRO A N 1
ATOM 2666 C CA . PRO A 1 359 ? -9.362 -11.953 -40.863 1.00 36.75 359 PRO A CA 1
ATOM 2667 C C . PRO A 1 359 ? -8.830 -11.998 -39.424 1.00 36.75 359 PRO A C 1
ATOM 2669 O O . PRO A 1 359 ? -8.161 -11.075 -38.959 1.00 36.75 359 PRO A O 1
ATOM 2672 N N . GLU A 1 360 ? -9.124 -13.113 -38.757 1.00 31.91 360 GLU A N 1
ATOM 2673 C CA . GLU A 1 360 ? -8.613 -13.513 -37.445 1.00 31.91 360 GLU A CA 1
ATOM 2674 C C . GLU A 1 360 ? -7.083 -13.660 -37.472 1.00 31.91 360 GLU A C 1
ATOM 2676 O O . GLU A 1 360 ? -6.525 -14.310 -38.358 1.00 31.91 360 GLU A O 1
ATOM 2681 N N . ALA A 1 361 ? -6.408 -13.055 -36.492 1.00 30.78 361 ALA A N 1
ATOM 2682 C CA . ALA A 1 361 ? -4.985 -13.242 -36.244 1.00 30.78 361 ALA A CA 1
ATOM 2683 C C . ALA A 1 361 ? -4.797 -14.263 -35.113 1.00 30.78 361 ALA A C 1
ATOM 2685 O O . ALA A 1 361 ? -5.245 -14.049 -33.986 1.00 30.78 361 ALA A O 1
ATOM 2686 N N . GLU A 1 362 ? -4.128 -15.369 -35.436 1.00 32.47 362 GLU A N 1
ATOM 2687 C CA . GLU A 1 362 ? -3.656 -16.381 -34.494 1.00 32.47 362 GLU A CA 1
ATOM 2688 C C . GLU A 1 362 ? -2.632 -15.768 -33.522 1.00 32.47 362 GLU A C 1
ATOM 2690 O O . GLU A 1 362 ? -1.553 -15.328 -33.922 1.00 32.47 362 GLU A O 1
ATOM 2695 N N . LEU A 1 363 ? -2.963 -15.751 -32.229 1.00 33.09 363 LEU A N 1
ATOM 2696 C CA . LEU A 1 363 ? -2.019 -15.466 -31.151 1.00 33.09 363 LEU A CA 1
ATOM 2697 C C . LEU A 1 363 ? -1.341 -16.773 -30.731 1.00 33.09 363 LEU A C 1
ATOM 2699 O O . LEU A 1 363 ? -1.971 -17.678 -30.183 1.00 33.09 363 LEU A O 1
ATOM 2703 N N . ALA A 1 364 ? -0.045 -16.854 -31.022 1.00 30.95 364 ALA A N 1
ATOM 2704 C CA . ALA A 1 364 ? 0.830 -17.947 -30.638 1.00 30.95 364 ALA A CA 1
ATOM 2705 C C . ALA A 1 364 ? 0.939 -18.058 -29.109 1.00 30.95 364 ALA A C 1
ATOM 2707 O O . ALA A 1 364 ? 1.303 -17.106 -28.417 1.00 30.95 364 ALA A O 1
ATOM 2708 N N . ALA A 1 365 ? 0.645 -19.252 -28.600 1.00 37.62 365 ALA A N 1
ATOM 2709 C CA . ALA A 1 365 ? 0.953 -19.668 -27.245 1.00 37.62 365 ALA A CA 1
ATOM 2710 C C . ALA A 1 365 ? 2.448 -19.998 -27.153 1.00 37.62 365 ALA A C 1
ATOM 2712 O O . ALA A 1 365 ? 2.880 -21.030 -27.660 1.00 37.62 365 ALA A O 1
ATOM 2713 N N . ASP A 1 366 ? 3.227 -19.140 -26.498 1.00 35.41 366 ASP A N 1
ATOM 2714 C CA . ASP A 1 366 ? 4.561 -19.507 -26.023 1.00 35.41 366 ASP A CA 1
ATOM 2715 C C . ASP A 1 366 ? 4.839 -18.820 -24.680 1.00 35.41 366 ASP A C 1
ATOM 2717 O O . ASP A 1 366 ? 5.295 -17.680 -24.592 1.00 35.41 366 ASP A O 1
ATOM 2721 N N . ALA A 1 367 ? 4.466 -19.506 -23.601 1.00 34.34 367 ALA A N 1
ATOM 2722 C CA . ALA A 1 367 ? 4.793 -19.124 -22.236 1.00 34.34 367 ALA A CA 1
ATOM 2723 C C . ALA A 1 367 ? 5.642 -20.243 -21.625 1.00 34.34 367 ALA A C 1
ATOM 2725 O O . ALA A 1 367 ? 5.119 -21.210 -21.074 1.00 34.34 367 ALA A O 1
ATOM 2726 N N . GLY A 1 368 ? 6.964 -20.115 -21.756 1.00 36.78 368 GLY A N 1
ATOM 2727 C CA . GLY A 1 368 ? 7.929 -20.950 -21.041 1.00 36.78 368 GLY A CA 1
ATOM 2728 C C . GLY A 1 368 ? 7.908 -20.709 -19.519 1.00 36.78 368 GLY A C 1
ATOM 2729 O O . GLY A 1 368 ? 7.425 -19.664 -19.063 1.00 36.78 368 GLY A O 1
ATOM 2730 N N . PRO A 1 369 ? 8.419 -21.664 -18.717 1.00 31.55 369 PRO A N 1
ATOM 2731 C CA . PRO A 1 369 ? 8.353 -21.619 -17.257 1.00 31.55 369 PRO A CA 1
ATOM 2732 C C . PRO A 1 369 ? 9.248 -20.517 -16.663 1.00 31.55 369 PRO A C 1
ATOM 2734 O O . PRO A 1 369 ? 10.348 -20.261 -17.150 1.00 31.55 369 PRO A O 1
ATOM 2737 N N . ILE A 1 370 ? 8.774 -19.874 -15.588 1.00 39.22 370 ILE A N 1
ATOM 2738 C CA . ILE A 1 370 ? 9.500 -18.833 -14.841 1.00 39.22 370 ILE A CA 1
ATOM 2739 C C . ILE A 1 370 ? 10.167 -19.441 -13.605 1.00 39.22 370 ILE A C 1
ATOM 2741 O O . ILE A 1 370 ? 9.567 -20.230 -12.878 1.00 39.22 370 ILE A O 1
ATOM 2745 N N . VAL A 1 371 ? 11.406 -19.009 -13.370 1.00 30.30 371 VAL A N 1
ATOM 2746 C CA . VAL A 1 371 ? 12.283 -19.379 -12.254 1.00 30.30 371 VAL A CA 1
ATOM 2747 C C . VAL A 1 371 ? 12.223 -18.302 -11.162 1.00 30.30 371 VAL A C 1
ATOM 2749 O O . VAL A 1 371 ? 12.335 -17.111 -11.448 1.00 30.30 371 VAL A O 1
ATOM 2752 N N . TRP A 1 372 ? 12.074 -18.724 -9.904 1.00 30.17 372 TRP A N 1
ATOM 2753 C CA . TRP A 1 372 ? 12.173 -17.873 -8.710 1.00 30.17 372 TRP A CA 1
ATOM 2754 C C . TRP A 1 372 ? 13.643 -17.556 -8.365 1.00 30.17 372 TRP A C 1
ATOM 2756 O O . TRP A 1 372 ? 14.498 -18.433 -8.514 1.00 30.17 372 TRP A O 1
ATOM 2766 N N . PRO A 1 373 ? 13.973 -16.365 -7.823 1.00 28.28 373 PRO A N 1
ATOM 2767 C CA . PRO A 1 373 ? 15.308 -16.093 -7.294 1.00 28.28 373 PRO A CA 1
ATOM 2768 C C . PRO A 1 373 ? 15.553 -16.948 -6.038 1.00 28.28 373 PRO A C 1
ATOM 2770 O O . PRO A 1 373 ? 15.144 -16.582 -4.937 1.00 28.28 373 PRO A O 1
ATOM 2773 N N . GLY A 1 374 ? 16.199 -18.106 -6.218 1.00 32.44 374 GLY A N 1
ATOM 2774 C CA . GLY A 1 374 ? 16.571 -19.024 -5.134 1.00 32.44 374 GLY A CA 1
ATOM 2775 C C . GLY A 1 374 ? 16.456 -20.526 -5.422 1.00 32.44 374 GLY A C 1
ATOM 2776 O O . GLY A 1 374 ? 16.733 -21.301 -4.513 1.00 32.44 374 GLY A O 1
ATOM 2777 N N . ALA A 1 375 ? 16.073 -20.955 -6.629 1.00 29.94 375 ALA A N 1
ATOM 2778 C CA . ALA A 1 375 ? 16.033 -22.373 -7.002 1.00 29.94 375 ALA A CA 1
ATOM 2779 C C . ALA A 1 375 ? 17.119 -22.696 -8.043 1.00 29.94 375 ALA A C 1
ATOM 2781 O O . ALA A 1 375 ? 17.210 -22.020 -9.069 1.00 29.94 375 ALA A O 1
ATOM 2782 N N . GLU A 1 376 ? 17.952 -23.704 -7.771 1.00 31.27 376 GLU A N 1
ATOM 2783 C CA . GLU A 1 376 ? 18.885 -24.256 -8.759 1.00 31.27 376 GLU A CA 1
ATOM 2784 C C . GLU A 1 376 ? 18.103 -24.969 -9.872 1.00 31.27 376 GLU A C 1
ATOM 2786 O O . GLU A 1 376 ? 17.082 -25.610 -9.622 1.00 31.27 376 GLU A O 1
ATOM 2791 N N . ALA A 1 377 ? 18.565 -24.813 -11.113 1.00 30.94 377 ALA A N 1
ATOM 2792 C CA . ALA A 1 377 ? 17.979 -25.462 -12.275 1.00 30.94 377 ALA A CA 1
ATOM 2793 C C . ALA A 1 377 ? 18.289 -26.966 -12.238 1.00 30.94 377 ALA A C 1
ATOM 2795 O O . ALA A 1 377 ? 19.453 -27.351 -12.329 1.00 30.94 377 ALA A O 1
ATOM 2796 N N . GLU A 1 378 ? 17.264 -27.811 -12.120 1.00 36.00 378 GLU A N 1
ATOM 2797 C CA . GLU A 1 378 ? 17.425 -29.248 -12.348 1.00 36.00 378 GLU A CA 1
ATOM 2798 C C . GLU A 1 378 ? 17.678 -29.508 -13.842 1.00 36.00 378 GLU A C 1
ATOM 2800 O O . GLU A 1 378 ? 16.879 -29.134 -14.705 1.00 36.00 378 GLU A O 1
ATOM 2805 N N . GLU A 1 379 ? 18.808 -30.150 -14.148 1.00 35.72 379 GLU A N 1
ATOM 2806 C CA . GLU A 1 379 ? 19.078 -30.731 -15.461 1.00 35.72 379 GLU A CA 1
ATOM 2807 C C . GLU A 1 379 ? 18.085 -31.875 -15.716 1.00 35.72 379 GLU A C 1
ATOM 2809 O O . GLU A 1 379 ? 18.020 -32.852 -14.971 1.00 35.72 379 GLU A O 1
ATOM 2814 N N . SER A 1 380 ? 17.290 -31.752 -16.778 1.00 35.19 380 SER A N 1
ATOM 2815 C CA . SER A 1 380 ? 16.327 -32.773 -17.183 1.00 35.19 380 SER A CA 1
ATOM 2816 C C . SER A 1 380 ? 17.041 -34.023 -17.712 1.00 35.19 380 SER A C 1
ATOM 2818 O O . SER A 1 380 ? 17.655 -33.977 -18.782 1.00 35.19 380 SER A O 1
ATOM 2820 N N . GLU A 1 381 ? 16.916 -35.152 -17.011 1.00 40.81 381 GLU A N 1
ATOM 2821 C CA . GLU A 1 381 ? 17.261 -36.469 -17.557 1.00 40.81 381 GLU A CA 1
ATOM 2822 C C . GLU A 1 381 ? 16.269 -36.909 -18.659 1.00 40.81 381 GLU A C 1
ATOM 2824 O O . GLU A 1 381 ? 15.078 -36.581 -18.604 1.00 40.81 381 GLU A O 1
ATOM 2829 N N . PRO A 1 382 ? 16.726 -37.661 -19.680 1.00 38.94 382 PRO A N 1
ATOM 2830 C CA . PRO A 1 382 ? 15.891 -38.069 -20.804 1.00 38.94 382 PRO A CA 1
ATOM 2831 C C . PRO A 1 382 ? 14.875 -39.162 -20.429 1.00 38.94 382 PRO A C 1
ATOM 2833 O O . PRO A 1 382 ? 15.208 -40.203 -19.865 1.00 38.94 382 PRO A O 1
ATOM 2836 N N . VAL A 1 383 ? 13.623 -38.935 -20.831 1.00 45.06 383 VAL A N 1
ATOM 2837 C CA . VAL A 1 383 ? 12.479 -39.852 -20.696 1.00 45.06 383 VAL A CA 1
ATOM 2838 C C . VAL A 1 383 ? 12.646 -41.080 -21.614 1.00 45.06 383 VAL A C 1
ATOM 2840 O O . VAL A 1 383 ? 12.896 -40.895 -22.807 1.00 45.06 383 VAL A O 1
ATOM 2843 N N . PRO A 1 384 ? 12.463 -42.327 -21.130 1.00 45.19 384 PRO A N 1
ATOM 2844 C CA . PRO A 1 384 ? 12.436 -43.507 -21.991 1.00 45.19 384 PRO A CA 1
ATOM 2845 C C . PRO A 1 384 ? 11.049 -43.747 -22.621 1.00 45.19 384 PRO A C 1
ATOM 2847 O O . PRO A 1 384 ? 10.010 -43.461 -22.026 1.00 45.19 384 PRO A O 1
ATOM 2850 N N . GLU A 1 385 ? 11.063 -44.299 -23.838 1.00 43.97 385 GLU A N 1
ATOM 2851 C CA . GLU A 1 385 ? 9.904 -44.631 -24.682 1.00 43.97 385 GLU A CA 1
ATOM 2852 C C . GLU A 1 385 ? 8.861 -45.564 -24.020 1.00 43.97 385 GLU A C 1
ATOM 2854 O O . GLU A 1 385 ? 9.201 -46.382 -23.159 1.00 43.97 385 GLU A O 1
ATOM 2859 N N . PRO A 1 386 ? 7.580 -45.505 -24.446 1.00 44.69 386 PRO A N 1
ATOM 2860 C CA . PRO A 1 386 ? 6.500 -46.251 -23.811 1.00 44.69 386 PRO A CA 1
ATOM 2861 C C . PRO A 1 386 ? 6.447 -47.719 -24.258 1.00 44.69 386 PRO A C 1
ATOM 2863 O O . PRO A 1 386 ? 6.352 -48.036 -25.445 1.00 44.69 386 PRO A O 1
ATOM 2866 N N . ALA A 1 387 ? 6.413 -48.627 -23.280 1.00 38.06 387 ALA A N 1
ATOM 2867 C CA . ALA A 1 387 ? 6.131 -50.040 -23.496 1.00 38.06 387 ALA A CA 1
ATOM 2868 C C . ALA A 1 387 ? 4.616 -50.342 -23.550 1.00 38.06 387 ALA A C 1
ATOM 2870 O O . ALA A 1 387 ? 3.794 -49.758 -22.847 1.00 38.06 387 ALA A O 1
ATOM 2871 N N . VAL A 1 388 ? 4.309 -51.305 -24.418 1.00 44.38 388 VAL A N 1
ATOM 2872 C CA . VAL A 1 388 ? 3.035 -51.916 -24.846 1.00 44.38 388 VAL A CA 1
ATOM 2873 C C . VAL A 1 388 ? 2.154 -52.429 -23.678 1.00 44.38 388 VAL A C 1
ATOM 2875 O O . VAL A 1 388 ? 2.688 -52.831 -22.644 1.00 44.38 388 VAL A O 1
ATOM 2878 N N . PRO A 1 389 ? 0.805 -52.459 -23.814 1.00 43.38 389 PRO A N 1
ATOM 2879 C CA . PRO A 1 389 ? -0.111 -52.723 -22.702 1.00 43.38 389 PRO A CA 1
ATOM 2880 C C . PRO A 1 389 ? -0.145 -54.194 -22.268 1.00 43.38 389 PRO A C 1
ATOM 2882 O O . PRO A 1 389 ? -0.272 -55.099 -23.092 1.00 43.38 389 PRO A O 1
ATOM 2885 N N . VAL A 1 390 ? -0.121 -54.418 -20.949 1.00 37.69 390 VAL A N 1
ATOM 2886 C CA . VAL A 1 390 ? -0.326 -55.733 -20.328 1.00 37.69 390 VAL A CA 1
ATOM 2887 C C . VAL A 1 390 ? -1.784 -55.918 -19.911 1.00 37.69 390 VAL A C 1
ATOM 2889 O O . VAL A 1 390 ? -2.440 -55.051 -19.335 1.00 37.69 390 VAL A O 1
ATOM 2892 N N . GLU A 1 391 ? -2.258 -57.107 -20.246 1.00 32.44 391 GLU A N 1
ATOM 2893 C CA . GLU A 1 391 ? -3.611 -57.624 -20.190 1.00 32.44 391 GLU A CA 1
ATOM 2894 C C . GLU A 1 391 ? -4.186 -57.757 -18.768 1.00 32.44 391 GLU A C 1
ATOM 2896 O O . GLU A 1 391 ? -3.555 -58.251 -17.834 1.00 32.44 391 GLU A O 1
ATOM 2901 N N . ARG A 1 392 ? -5.448 -57.343 -18.624 1.00 36.12 392 ARG A N 1
ATOM 2902 C CA . ARG A 1 392 ? -6.269 -57.437 -17.410 1.00 36.12 392 ARG A CA 1
ATOM 2903 C C . ARG A 1 392 ? -6.685 -58.896 -17.168 1.00 36.12 392 ARG A C 1
ATOM 2905 O O . ARG A 1 392 ? -7.562 -59.400 -17.867 1.00 36.12 392 ARG A O 1
ATOM 2912 N N . GLN A 1 393 ? -6.170 -59.546 -16.123 1.00 33.91 393 GLN A N 1
ATOM 2913 C CA . GLN A 1 393 ? -6.763 -60.785 -15.598 1.00 33.91 393 GLN A CA 1
ATOM 2914 C C . GLN A 1 393 ? -7.539 -60.551 -14.297 1.00 33.91 393 GLN A C 1
ATOM 2916 O O . GLN A 1 393 ? -7.012 -60.115 -13.278 1.00 33.91 393 GLN A O 1
ATOM 2921 N N . ARG A 1 394 ? -8.832 -60.890 -14.362 1.00 38.38 394 ARG A N 1
ATOM 2922 C CA . ARG A 1 394 ? -9.776 -61.028 -13.246 1.00 38.38 394 ARG A CA 1
ATOM 2923 C C . ARG A 1 394 ? -9.449 -62.265 -12.395 1.00 38.38 394 ARG A C 1
ATOM 2925 O O . ARG A 1 394 ? -9.436 -63.365 -12.939 1.00 38.38 394 ARG A O 1
ATOM 2932 N N . ARG A 1 395 ? -9.404 -62.118 -11.066 1.00 31.95 395 ARG A N 1
ATOM 2933 C CA . ARG A 1 395 ? -9.817 -63.136 -10.067 1.00 31.95 395 ARG A CA 1
ATOM 2934 C C . ARG A 1 395 ? -10.423 -62.389 -8.870 1.00 31.95 395 ARG A C 1
ATOM 2936 O O . ARG A 1 395 ? -9.787 -61.492 -8.343 1.00 31.95 395 ARG A O 1
ATOM 2943 N N . LYS A 1 396 ? -11.751 -62.415 -8.714 1.00 31.44 396 LYS A N 1
ATOM 2944 C CA . LYS A 1 396 ? -12.571 -63.319 -7.876 1.00 31.44 396 LYS A CA 1
ATOM 2945 C C . LYS A 1 396 ? -12.202 -63.291 -6.387 1.00 31.44 396 LYS A C 1
ATOM 2947 O O . LYS A 1 396 ? -11.101 -63.662 -6.007 1.00 31.44 396 LYS A O 1
ATOM 2952 N N . ALA A 1 397 ? -13.192 -62.838 -5.622 1.00 37.88 397 ALA A N 1
ATOM 2953 C CA . ALA A 1 397 ? -13.279 -62.802 -4.174 1.00 37.88 397 ALA A CA 1
ATOM 2954 C C . ALA A 1 397 ? -13.184 -64.194 -3.543 1.00 37.88 397 ALA A C 1
ATOM 2956 O O . ALA A 1 397 ? -13.635 -65.159 -4.154 1.00 37.88 397 ALA A O 1
ATOM 2957 N N . ASP A 1 398 ? -12.708 -64.240 -2.299 1.00 32.38 398 ASP A N 1
ATOM 2958 C CA . ASP A 1 398 ? -13.364 -65.027 -1.259 1.00 32.38 398 ASP A CA 1
ATOM 2959 C C . ASP A 1 398 ? -13.109 -64.436 0.133 1.00 32.38 398 ASP A C 1
ATOM 2961 O O . ASP A 1 398 ? -12.066 -63.849 0.420 1.00 32.38 398 ASP A O 1
ATOM 2965 N N . VAL A 1 399 ? -14.147 -64.560 0.953 1.00 40.50 399 VAL A N 1
ATOM 2966 C CA . VAL A 1 399 ? -14.325 -64.049 2.312 1.00 40.50 399 VAL A CA 1
ATOM 2967 C C . VAL A 1 399 ? -14.068 -65.188 3.296 1.00 40.50 399 VAL A C 1
ATOM 2969 O O . VAL A 1 399 ? -14.633 -66.263 3.119 1.00 40.50 399 VAL A O 1
ATOM 2972 N N . SER A 1 400 ? -13.347 -64.934 4.391 1.00 35.78 400 SER A N 1
ATOM 2973 C CA . SER A 1 400 ? -13.591 -65.643 5.658 1.00 35.78 400 SER A CA 1
ATOM 2974 C C . SER A 1 400 ? -13.026 -64.895 6.870 1.00 35.78 400 SER A C 1
ATOM 2976 O O . SER A 1 400 ? -11.833 -64.607 6.937 1.00 35.78 400 SER A O 1
ATOM 2978 N N . HIS A 1 401 ? -13.919 -64.635 7.829 1.00 38.59 401 HIS A N 1
ATOM 2979 C CA . HIS A 1 401 ? -13.674 -64.310 9.238 1.00 38.59 401 HIS A CA 1
ATOM 2980 C C . HIS A 1 401 ? -12.875 -65.400 9.965 1.00 38.59 401 HIS A C 1
ATOM 2982 O O . HIS A 1 401 ? -13.187 -66.560 9.726 1.00 38.59 401 HIS A O 1
ATOM 2988 N N . VAL A 1 402 ? -12.019 -65.027 10.936 1.00 33.97 402 VAL A N 1
ATOM 2989 C CA . VAL A 1 402 ? -11.875 -65.672 12.269 1.00 33.97 402 VAL A CA 1
ATOM 2990 C C . VAL A 1 402 ? -11.272 -64.664 13.278 1.00 33.97 402 VAL A C 1
ATOM 2992 O O . VAL A 1 402 ? -10.286 -63.995 12.979 1.00 33.97 402 VAL A O 1
ATOM 2995 N N . GLU A 1 403 ? -11.888 -64.562 14.462 1.00 37.16 403 GLU A N 1
ATOM 2996 C CA . GLU A 1 403 ? -11.425 -63.884 15.689 1.00 37.16 403 GLU A CA 1
ATOM 2997 C C . GLU A 1 403 ? -10.326 -64.684 16.427 1.00 37.16 403 GLU A C 1
ATOM 2999 O O . GLU A 1 403 ? -10.386 -65.909 16.413 1.00 37.16 403 GLU A O 1
ATOM 3004 N N . ALA A 1 404 ? -9.408 -64.023 17.158 1.00 32.47 404 ALA A N 1
ATOM 3005 C CA . ALA A 1 404 ? -9.118 -64.286 18.591 1.00 32.47 404 ALA A CA 1
ATOM 3006 C C . ALA A 1 404 ? -7.763 -63.719 19.096 1.00 32.47 404 ALA A C 1
ATOM 3008 O O . ALA A 1 404 ? -6.706 -63.951 18.524 1.00 32.47 404 ALA A O 1
ATOM 3009 N N . ALA A 1 405 ? -7.885 -62.993 20.213 1.00 34.84 405 ALA A N 1
ATOM 3010 C CA . ALA A 1 405 ? -7.027 -62.741 21.383 1.00 34.84 405 ALA A CA 1
ATOM 3011 C C . ALA A 1 405 ? -5.516 -63.111 21.469 1.00 34.84 405 ALA A C 1
ATOM 3013 O O . ALA A 1 405 ? -5.120 -64.250 21.265 1.00 34.84 405 ALA A O 1
ATOM 3014 N N . ALA A 1 406 ? -4.779 -62.124 22.020 1.00 35.47 406 ALA A N 1
ATOM 3015 C CA . ALA A 1 406 ? -3.773 -62.155 23.107 1.00 35.47 406 ALA A CA 1
ATOM 3016 C C . ALA A 1 406 ? -2.452 -62.952 22.969 1.00 35.47 406 ALA A C 1
ATOM 3018 O O . ALA A 1 406 ? -2.460 -64.166 22.848 1.00 35.47 406 ALA A O 1
ATOM 3019 N N . GLU A 1 407 ? -1.305 -62.270 23.143 1.00 32.09 407 GLU A N 1
ATOM 3020 C CA . GLU A 1 407 ? -0.433 -62.348 24.343 1.00 32.09 407 GLU A CA 1
ATOM 3021 C C . GLU A 1 407 ? 0.911 -61.601 24.156 1.00 32.09 407 GLU A C 1
ATOM 3023 O O . GLU A 1 407 ? 1.456 -61.484 23.060 1.00 32.09 407 GLU A O 1
ATOM 3028 N N . VAL A 1 408 ? 1.420 -61.064 25.269 1.00 45.69 408 VAL A N 1
ATOM 3029 C CA . VAL A 1 408 ? 2.682 -60.321 25.448 1.00 45.69 408 VAL A CA 1
ATOM 3030 C C . VAL A 1 408 ? 3.859 -61.291 25.624 1.00 45.69 408 VAL A C 1
ATOM 3032 O O . VAL A 1 408 ? 3.701 -62.280 26.337 1.00 45.69 408 VAL A O 1
ATOM 3035 N N . PRO A 1 409 ? 5.067 -60.982 25.101 1.00 39.03 409 PRO A N 1
ATOM 3036 C CA . PRO A 1 409 ? 6.261 -61.253 25.916 1.00 39.03 409 PRO A CA 1
ATOM 3037 C C . PRO A 1 409 ? 7.434 -60.263 25.732 1.00 39.03 409 PRO A C 1
ATOM 3039 O O . PRO A 1 409 ? 7.837 -59.931 24.621 1.00 39.03 409 PRO A O 1
ATOM 3042 N N . VAL A 1 410 ? 8.061 -59.885 26.851 1.00 35.56 410 VAL A N 1
ATOM 3043 C CA . VAL A 1 410 ? 9.412 -59.290 26.998 1.00 35.56 410 VAL A CA 1
ATOM 3044 C C . VAL A 1 410 ? 9.944 -59.761 28.376 1.00 35.56 410 VAL A C 1
ATOM 3046 O O . VAL A 1 410 ? 9.094 -59.969 29.246 1.00 35.56 410 VAL A O 1
ATOM 3049 N N . PRO A 1 411 ? 11.263 -59.887 28.690 1.00 51.81 411 PRO A N 1
ATOM 3050 C CA . PRO A 1 411 ? 12.496 -59.731 27.888 1.00 51.81 411 PRO A CA 1
ATOM 3051 C C . PRO A 1 411 ? 13.488 -60.920 27.973 1.00 51.81 411 PRO A C 1
ATOM 3053 O O . PRO A 1 411 ? 13.446 -61.737 28.891 1.00 51.81 411 PRO A O 1
ATOM 3056 N N . ALA A 1 412 ? 14.519 -60.903 27.117 1.00 30.88 412 ALA A N 1
ATOM 3057 C CA . ALA A 1 412 ? 15.810 -61.534 27.411 1.00 30.88 412 ALA A CA 1
ATOM 3058 C C . ALA A 1 412 ? 16.975 -60.547 27.212 1.00 30.88 412 ALA A C 1
ATOM 3060 O O . ALA A 1 412 ? 16.987 -59.730 26.296 1.00 30.88 412 ALA A O 1
ATOM 3061 N N . ARG A 1 413 ? 17.937 -60.633 28.135 1.00 42.34 413 ARG A N 1
ATOM 3062 C CA . ARG A 1 413 ? 19.100 -59.764 28.367 1.00 42.34 413 ARG A CA 1
ATOM 3063 C C . ARG A 1 413 ? 20.355 -60.394 27.735 1.00 42.34 413 ARG A C 1
ATOM 3065 O O . ARG A 1 413 ? 20.658 -61.534 28.066 1.00 42.34 413 ARG A O 1
ATOM 3072 N N . ALA A 1 414 ? 21.104 -59.652 26.919 1.00 36.34 414 ALA A N 1
ATOM 3073 C CA . ALA A 1 414 ? 22.523 -59.853 26.556 1.00 36.34 414 ALA A CA 1
ATOM 3074 C C . ALA A 1 414 ? 22.930 -58.661 25.662 1.00 36.34 414 ALA A C 1
ATOM 3076 O O . ALA A 1 414 ? 22.097 -58.193 24.900 1.00 36.34 414 ALA A O 1
ATOM 3077 N N . GLY A 1 415 ? 24.118 -58.066 25.646 1.00 33.44 415 GLY A N 1
ATOM 3078 C CA . GLY A 1 415 ? 25.382 -58.186 26.359 1.00 33.44 415 GLY A CA 1
ATOM 3079 C C . GLY A 1 415 ? 26.239 -56.987 25.897 1.00 33.44 415 GLY A C 1
ATOM 3080 O O . GLY A 1 415 ? 26.047 -56.476 24.796 1.00 33.44 415 GLY A O 1
ATOM 3081 N N . SER A 1 416 ? 27.117 -56.487 26.763 1.00 39.16 416 SER A N 1
ATOM 3082 C CA . SER A 1 416 ? 27.957 -55.302 26.530 1.00 39.16 416 SER A CA 1
ATOM 3083 C C . SER A 1 416 ? 29.097 -55.594 25.546 1.00 39.16 416 SER A C 1
ATOM 3085 O O . SER A 1 416 ? 29.889 -56.503 25.790 1.00 39.16 416 SER A O 1
ATOM 3087 N N . ALA A 1 417 ? 29.211 -54.796 24.480 1.00 36.59 417 ALA A N 1
ATOM 3088 C CA . ALA A 1 417 ? 30.393 -54.712 23.625 1.00 36.59 417 ALA A CA 1
ATOM 3089 C C . ALA A 1 417 ? 30.810 -53.238 23.491 1.00 36.59 417 ALA A C 1
ATOM 3091 O O . ALA A 1 417 ? 30.001 -52.378 23.143 1.00 36.59 417 ALA A O 1
ATOM 3092 N N . ALA A 1 418 ? 32.070 -52.952 23.818 1.00 46.66 418 ALA A N 1
ATOM 3093 C CA . ALA A 1 418 ? 32.671 -51.626 23.767 1.00 46.66 418 ALA A CA 1
ATOM 3094 C C . ALA A 1 418 ? 32.816 -51.143 22.312 1.00 46.66 418 ALA A C 1
ATOM 3096 O O . ALA A 1 418 ? 33.484 -51.786 21.504 1.00 46.66 418 ALA A O 1
ATOM 3097 N N . SER A 1 419 ? 32.196 -50.004 21.995 1.00 38.84 419 SER A N 1
ATOM 3098 C CA . SER A 1 419 ? 32.309 -49.323 20.702 1.00 38.84 419 SER A CA 1
ATOM 3099 C C . SER A 1 419 ? 33.527 -48.404 20.698 1.00 38.84 419 SER A C 1
ATOM 3101 O O . SER A 1 419 ? 33.632 -47.507 21.535 1.00 38.84 419 SER A O 1
ATOM 3103 N N . ALA A 1 420 ? 34.416 -48.598 19.725 1.00 44.62 420 ALA A N 1
ATOM 3104 C CA . ALA A 1 420 ? 35.424 -47.616 19.347 1.00 44.62 420 ALA A CA 1
ATOM 3105 C C . ALA A 1 420 ? 34.744 -46.292 18.950 1.00 44.62 420 ALA A C 1
ATOM 3107 O O . ALA A 1 420 ? 33.670 -46.297 18.342 1.00 44.62 420 ALA A O 1
ATOM 3108 N N . ALA A 1 421 ? 35.348 -45.165 19.332 1.00 41.09 421 ALA A N 1
ATOM 3109 C CA . ALA A 1 421 ? 34.865 -43.843 18.952 1.00 41.09 421 ALA A CA 1
ATOM 3110 C C . ALA A 1 421 ? 35.118 -43.610 17.449 1.00 41.09 421 ALA A C 1
ATOM 3112 O O . ALA A 1 421 ? 36.219 -43.905 16.980 1.00 41.09 421 ALA A O 1
ATOM 3113 N N . PRO A 1 422 ? 34.136 -43.096 16.692 1.00 45.00 422 PRO A N 1
ATOM 3114 C CA . PRO A 1 422 ? 34.316 -42.811 15.277 1.00 45.00 422 PRO A CA 1
ATOM 3115 C C . PRO A 1 422 ? 35.230 -41.593 15.090 1.00 45.00 422 PRO A C 1
ATOM 3117 O O . PRO A 1 422 ? 35.005 -40.542 15.695 1.00 45.00 422 PRO A O 1
ATOM 3120 N N . GLU A 1 423 ? 36.244 -41.719 14.231 1.00 41.34 423 GLU A N 1
ATOM 3121 C CA . GLU A 1 423 ? 36.941 -40.560 13.668 1.00 41.34 423 GLU A CA 1
ATOM 3122 C C . GLU A 1 423 ? 35.928 -39.738 12.865 1.00 41.34 423 GLU A C 1
ATOM 3124 O O . GLU A 1 423 ? 35.291 -40.250 11.943 1.00 41.34 423 GLU A O 1
ATOM 3129 N N . MET A 1 424 ? 35.734 -38.473 13.246 1.00 47.66 424 MET A N 1
ATOM 3130 C CA . MET A 1 424 ? 34.791 -37.578 12.577 1.00 47.66 424 MET A CA 1
ATOM 3131 C C . MET A 1 424 ? 35.526 -36.541 11.723 1.00 47.66 424 MET A C 1
ATOM 3133 O O . MET A 1 424 ? 36.545 -36.000 12.163 1.00 47.66 424 MET A O 1
ATOM 3137 N N . PRO A 1 425 ? 35.006 -36.230 10.523 1.00 45.28 425 PRO A N 1
ATOM 3138 C CA . PRO A 1 425 ? 35.626 -35.278 9.615 1.00 45.28 425 PRO A CA 1
ATOM 3139 C C . PRO A 1 425 ? 35.539 -33.847 10.164 1.00 45.28 425 PRO A C 1
ATOM 3141 O O . PRO A 1 425 ? 34.506 -33.415 10.677 1.00 45.28 425 PRO A O 1
ATOM 3144 N N . LEU A 1 426 ? 36.634 -33.097 10.028 1.00 44.72 426 LEU A N 1
ATOM 3145 C CA . LEU A 1 426 ? 36.652 -31.644 10.199 1.00 44.72 426 LEU A CA 1
ATOM 3146 C C . LEU A 1 426 ? 35.759 -31.008 9.125 1.00 44.72 426 LEU A C 1
ATOM 3148 O O . LEU A 1 426 ? 35.978 -31.224 7.936 1.00 44.72 426 LEU A O 1
ATOM 3152 N N . LEU A 1 427 ? 34.764 -30.223 9.541 1.00 49.31 427 LEU A N 1
ATOM 3153 C CA . LEU A 1 427 ? 33.864 -29.512 8.632 1.00 49.31 427 LEU A CA 1
ATOM 3154 C C . LEU A 1 427 ? 34.300 -28.048 8.522 1.00 49.31 427 LEU A C 1
ATOM 3156 O O . LEU A 1 427 ? 34.489 -27.377 9.537 1.00 49.31 427 LEU A O 1
ATOM 3160 N N . GLN A 1 428 ? 34.462 -27.547 7.298 1.00 48.88 428 GLN A N 1
ATOM 3161 C CA . GLN A 1 428 ? 34.765 -26.145 7.006 1.00 48.88 428 GLN A CA 1
ATOM 3162 C C . GLN A 1 428 ? 33.542 -25.513 6.338 1.00 48.88 428 GLN A C 1
ATOM 3164 O O . GLN A 1 428 ? 33.010 -26.073 5.384 1.00 48.88 428 GLN A O 1
ATOM 3169 N N . ASN A 1 429 ? 33.062 -24.381 6.855 1.00 61.06 429 ASN A N 1
ATOM 3170 C CA . ASN A 1 429 ? 31.918 -23.688 6.258 1.00 61.06 429 ASN A CA 1
ATOM 3171 C C . ASN A 1 429 ? 32.334 -22.795 5.074 1.00 61.06 429 ASN A C 1
ATOM 3173 O O . ASN A 1 429 ? 33.518 -22.556 4.839 1.00 61.06 429 ASN A O 1
ATOM 3177 N N . GLU A 1 430 ? 31.345 -22.239 4.372 1.00 40.81 430 GLU A N 1
ATOM 3178 C CA . GLU A 1 430 ? 31.527 -21.356 3.205 1.00 40.81 430 GLU A CA 1
ATOM 3179 C C . GLU A 1 430 ? 32.301 -20.060 3.507 1.00 40.81 430 GLU A C 1
ATOM 3181 O O . GLU A 1 430 ? 32.815 -19.407 2.603 1.00 40.81 430 GLU A O 1
ATOM 3186 N N . ALA A 1 431 ? 32.430 -19.687 4.785 1.00 44.78 431 ALA A N 1
ATOM 3187 C CA . ALA A 1 431 ? 33.253 -18.564 5.233 1.00 44.78 431 ALA A CA 1
ATOM 3188 C C . ALA A 1 431 ? 34.706 -18.974 5.556 1.00 44.78 431 ALA A C 1
ATOM 3190 O O . ALA A 1 431 ? 35.459 -18.179 6.119 1.00 44.78 431 ALA A O 1
ATOM 3191 N N . GLY A 1 432 ? 35.099 -20.216 5.256 1.00 50.19 432 GLY A N 1
ATOM 3192 C CA . GLY A 1 432 ? 36.435 -20.755 5.507 1.00 50.19 432 GLY A CA 1
ATOM 3193 C C . GLY A 1 432 ? 36.716 -21.108 6.971 1.00 50.19 432 GLY A C 1
ATOM 3194 O O . GLY A 1 432 ? 37.856 -21.433 7.301 1.00 50.19 432 GLY A O 1
ATOM 3195 N N . SER A 1 433 ? 35.714 -21.065 7.854 1.00 56.53 433 SER A N 1
ATOM 3196 C CA . SER A 1 433 ? 35.880 -21.349 9.286 1.00 56.53 433 SER A CA 1
ATOM 3197 C C . SER A 1 433 ? 35.750 -22.844 9.576 1.00 56.53 433 SER A C 1
ATOM 3199 O O . SER A 1 433 ? 34.804 -23.487 9.121 1.00 56.53 433 SER A O 1
ATOM 3201 N N . LEU A 1 434 ? 36.686 -23.389 10.359 1.00 50.91 434 LEU A N 1
ATOM 3202 C CA . LEU A 1 434 ? 36.657 -24.778 10.827 1.00 50.91 434 LEU A CA 1
ATOM 3203 C C . LEU A 1 434 ? 35.674 -24.929 11.996 1.00 50.91 434 LEU A C 1
ATOM 3205 O O . LEU A 1 434 ? 35.748 -24.192 12.979 1.00 50.91 434 LEU A O 1
ATOM 3209 N N . VAL A 1 435 ? 34.769 -25.900 11.903 1.00 49.09 435 VAL A N 1
ATOM 3210 C CA . VAL A 1 435 ? 33.739 -26.193 12.905 1.00 49.09 435 VAL A CA 1
ATOM 3211 C C . VAL A 1 435 ? 34.057 -27.534 13.565 1.00 49.09 435 VAL A C 1
ATOM 3213 O O . VAL A 1 435 ? 34.025 -28.578 12.915 1.00 49.09 435 VAL A O 1
ATOM 3216 N N . VAL A 1 436 ? 34.357 -27.511 14.871 1.00 47.34 436 VAL A N 1
ATOM 3217 C CA . VAL A 1 436 ? 34.587 -28.720 15.682 1.00 47.34 436 VAL A CA 1
ATOM 3218 C C . VAL A 1 436 ? 33.414 -28.905 16.663 1.00 47.34 436 VAL A C 1
ATOM 3220 O O . VAL A 1 436 ? 33.165 -28.004 17.469 1.00 47.34 436 VAL A O 1
ATOM 3223 N N . PRO A 1 437 ? 32.694 -30.047 16.653 1.00 43.59 437 PRO A N 1
ATOM 3224 C CA . PRO A 1 437 ? 31.377 -30.175 17.298 1.00 43.59 437 PRO A CA 1
ATOM 3225 C C . PRO A 1 437 ? 31.313 -29.974 18.822 1.00 43.59 437 PRO A C 1
ATOM 3227 O O . PRO A 1 437 ? 30.231 -29.718 19.347 1.00 43.59 437 PRO A O 1
ATOM 3230 N N . GLN A 1 438 ? 32.430 -30.099 19.551 1.00 38.09 438 GLN A N 1
ATOM 3231 C CA . GLN A 1 438 ? 32.418 -30.116 21.025 1.00 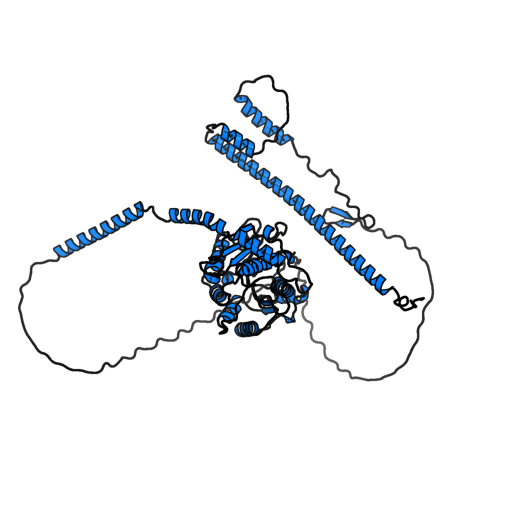38.09 438 GLN A CA 1
ATOM 3232 C C . GLN A 1 438 ? 32.885 -28.817 21.696 1.00 38.09 438 GLN A C 1
ATOM 3234 O O . GLN A 1 438 ? 32.754 -28.673 22.910 1.00 38.09 438 GLN A O 1
ATOM 3239 N N . THR A 1 439 ? 33.342 -27.823 20.935 1.00 41.16 439 THR A N 1
ATOM 3240 C CA . THR A 1 439 ? 33.625 -26.487 21.469 1.00 41.16 439 THR A CA 1
ATOM 3241 C C . THR A 1 439 ? 33.160 -25.451 20.460 1.00 41.16 439 THR A C 1
ATOM 3243 O O . THR A 1 439 ? 33.925 -25.045 19.590 1.00 41.16 439 THR A O 1
ATOM 3246 N N . TRP A 1 440 ? 31.906 -25.005 20.568 1.00 45.38 440 TRP A N 1
ATOM 3247 C CA . TRP A 1 440 ? 31.364 -23.895 19.775 1.00 45.38 440 TRP A CA 1
ATOM 3248 C C . TRP A 1 440 ? 31.965 -22.564 20.254 1.00 45.38 440 TRP A C 1
ATOM 3250 O O . TRP A 1 440 ? 31.273 -21.683 20.757 1.00 45.38 440 TRP A O 1
ATOM 3260 N N . ARG A 1 441 ? 33.292 -22.442 20.167 1.00 40.41 441 ARG A N 1
ATOM 3261 C CA . ARG A 1 441 ? 34.019 -21.186 20.305 1.00 40.41 441 ARG A CA 1
ATOM 3262 C C . ARG A 1 441 ? 34.317 -20.690 18.902 1.00 40.41 441 ARG A C 1
ATOM 3264 O O . ARG A 1 441 ? 34.964 -21.378 18.121 1.00 40.41 441 ARG A O 1
ATOM 3271 N N . PHE A 1 442 ? 33.836 -19.492 18.608 1.00 43.19 442 PHE A N 1
ATOM 3272 C CA . PHE A 1 442 ? 34.251 -18.731 17.442 1.00 43.19 442 PHE A CA 1
ATOM 3273 C C . PHE A 1 442 ? 35.780 -18.571 17.467 1.00 43.19 442 PHE A C 1
ATOM 3275 O O . PHE A 1 442 ? 36.321 -17.988 18.408 1.00 43.19 442 PHE A O 1
ATOM 3282 N N . VAL A 1 443 ? 36.471 -19.116 16.463 1.00 40.38 443 VAL A N 1
ATOM 3283 C CA . VAL A 1 443 ? 37.902 -18.879 16.243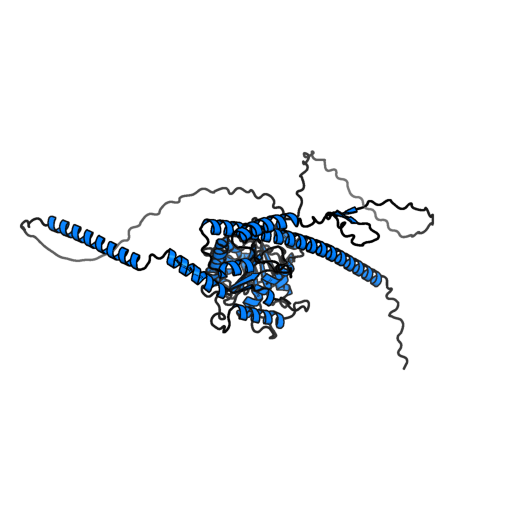 1.00 40.38 443 VAL A CA 1
ATOM 3284 C C . VAL A 1 443 ? 38.004 -17.838 15.126 1.00 40.38 443 VAL A C 1
ATOM 3286 O O . VAL A 1 443 ? 37.677 -18.166 13.984 1.00 40.38 443 VAL A O 1
ATOM 3289 N N . PRO A 1 444 ? 38.382 -16.580 15.419 1.00 42.56 444 PRO A N 1
ATOM 3290 C CA . PRO A 1 444 ? 38.595 -15.589 14.370 1.00 42.56 444 PRO A CA 1
ATOM 3291 C C . PRO A 1 444 ? 39.726 -16.047 13.432 1.00 42.56 444 PRO A C 1
ATOM 3293 O O . PRO A 1 444 ? 40.635 -16.755 13.876 1.00 42.56 444 PRO A O 1
ATOM 3296 N N . PRO A 1 445 ? 39.702 -15.653 12.145 1.00 41.38 445 PRO A N 1
ATOM 3297 C CA . PRO A 1 445 ? 40.781 -15.981 11.220 1.00 41.38 445 PRO A CA 1
ATOM 3298 C C . PRO A 1 445 ? 42.131 -15.429 11.729 1.00 41.38 445 PRO A C 1
ATOM 3300 O O . PRO A 1 445 ? 42.145 -14.392 12.401 1.00 41.38 445 PRO A O 1
ATOM 3303 N N . PRO A 1 446 ? 43.268 -16.091 11.424 1.00 42.31 446 PRO A N 1
ATOM 3304 C CA . PRO A 1 446 ? 44.589 -15.640 11.853 1.00 42.31 446 PRO A CA 1
ATOM 3305 C C . PRO A 1 446 ? 44.852 -14.183 11.433 1.00 42.31 446 PRO A C 1
ATOM 3307 O O . PRO A 1 446 ? 44.531 -13.811 10.302 1.00 42.31 446 PRO A O 1
ATOM 3310 N N . PRO A 1 447 ? 45.471 -13.354 12.294 1.00 46.34 447 PRO A N 1
ATOM 3311 C CA . PRO A 1 447 ? 45.636 -11.914 12.063 1.00 46.34 447 PRO A CA 1
ATOM 3312 C C . PRO A 1 447 ? 46.554 -11.522 10.884 1.00 46.34 447 PRO A C 1
ATOM 3314 O O . PRO A 1 447 ? 46.763 -10.335 10.654 1.00 46.34 447 PRO A O 1
ATOM 3317 N N . GLU A 1 448 ? 47.089 -12.467 10.106 1.00 46.25 448 GLU A N 1
ATOM 3318 C CA . GLU A 1 448 ? 48.103 -12.193 9.073 1.00 46.25 448 GLU A CA 1
ATOM 3319 C C . GLU A 1 448 ? 47.576 -11.974 7.642 1.00 46.25 448 GLU A C 1
ATOM 3321 O O . GLU A 1 448 ? 48.376 -11.811 6.726 1.00 46.25 448 GLU A O 1
ATOM 3326 N N . GLN A 1 449 ? 46.261 -11.886 7.414 1.00 44.44 449 GLN A N 1
ATOM 3327 C CA . GLN A 1 449 ? 45.708 -11.613 6.069 1.00 44.44 449 GLN A CA 1
ATOM 3328 C C . GLN A 1 449 ? 44.979 -10.271 5.921 1.00 44.44 449 GLN A C 1
ATOM 3330 O O . GLN A 1 449 ? 44.305 -10.031 4.919 1.00 44.44 449 GLN A O 1
ATOM 3335 N N . ALA A 1 450 ? 45.140 -9.347 6.869 1.00 39.59 450 ALA A N 1
ATOM 3336 C CA . ALA A 1 450 ? 44.818 -7.950 6.601 1.00 39.59 450 ALA A CA 1
ATOM 3337 C C . ALA A 1 450 ? 45.992 -7.326 5.821 1.00 39.59 450 ALA A C 1
ATOM 3339 O O . ALA A 1 450 ? 47.098 -7.265 6.367 1.00 39.59 450 ALA A O 1
ATOM 3340 N N . PRO A 1 451 ? 45.814 -6.858 4.567 1.00 41.06 451 PRO A N 1
ATOM 3341 C CA . PRO A 1 451 ? 46.869 -6.127 3.880 1.00 41.06 451 PRO A CA 1
ATOM 3342 C C . PRO A 1 451 ? 47.234 -4.909 4.730 1.00 41.06 451 PRO A C 1
ATOM 3344 O O . PRO A 1 451 ? 46.387 -4.045 4.980 1.00 41.06 451 PRO A O 1
ATOM 3347 N N . LYS A 1 452 ? 48.486 -4.862 5.207 1.00 43.38 452 LYS A N 1
ATOM 3348 C CA . LYS A 1 452 ? 49.024 -3.680 5.884 1.00 43.38 452 LYS A CA 1
ATOM 3349 C C . LYS A 1 452 ? 48.801 -2.480 4.957 1.00 43.38 452 LYS A C 1
ATOM 3351 O O . LYS A 1 452 ? 49.151 -2.579 3.778 1.00 43.38 452 LYS A O 1
ATOM 3356 N N . PRO A 1 453 ? 48.219 -1.369 5.437 1.00 45.56 453 PRO A N 1
ATOM 3357 C CA . PRO A 1 453 ? 48.124 -0.157 4.638 1.00 45.56 453 PRO A CA 1
ATOM 3358 C C . PRO A 1 453 ? 49.532 0.226 4.169 1.00 45.56 453 PRO A C 1
ATOM 3360 O O . PRO A 1 453 ? 50.426 0.458 4.982 1.00 45.56 453 PRO A O 1
ATOM 3363 N N . CYS A 1 454 ? 49.742 0.223 2.852 1.00 42.97 454 CYS A N 1
ATOM 3364 C CA . CYS A 1 454 ? 50.976 0.692 2.238 1.00 42.97 454 CYS A CA 1
ATOM 3365 C C . CYS A 1 454 ? 51.008 2.217 2.385 1.00 42.97 454 CYS A C 1
ATOM 3367 O O . CYS A 1 454 ? 50.475 2.953 1.557 1.00 42.97 454 CYS A O 1
ATOM 3369 N N . TYR A 1 455 ? 51.583 2.677 3.495 1.00 47.75 455 TYR A N 1
ATOM 3370 C CA . TYR A 1 455 ? 51.806 4.093 3.789 1.00 47.75 455 TYR A CA 1
ATOM 3371 C C . TYR A 1 455 ? 52.866 4.728 2.870 1.00 47.75 455 TYR A C 1
ATOM 3373 O O . TYR A 1 455 ? 52.951 5.954 2.798 1.00 47.75 455 TYR A O 1
ATOM 3381 N N . ASP A 1 456 ? 53.628 3.920 2.129 1.00 43.31 456 ASP A N 1
ATOM 3382 C CA . ASP A 1 456 ? 54.771 4.381 1.336 1.00 43.31 456 ASP A CA 1
ATOM 3383 C C . ASP A 1 456 ? 54.347 5.228 0.122 1.00 43.31 456 ASP A C 1
ATOM 3385 O O . ASP A 1 456 ? 54.953 6.262 -0.149 1.00 43.31 456 ASP A O 1
ATOM 3389 N N . LYS A 1 457 ? 53.224 4.899 -0.534 1.00 48.56 457 LYS A N 1
ATOM 3390 C CA . LYS A 1 457 ? 52.733 5.664 -1.702 1.00 48.56 457 LYS A CA 1
ATOM 3391 C C . LYS A 1 457 ? 52.159 7.039 -1.343 1.00 48.56 457 LYS A C 1
ATOM 3393 O O . LYS A 1 457 ? 52.240 7.978 -2.130 1.00 48.56 457 LYS A O 1
ATOM 3398 N N . VAL A 1 458 ? 51.611 7.183 -0.135 1.00 48.09 458 VAL A N 1
ATOM 3399 C CA . VAL A 1 458 ? 51.109 8.472 0.381 1.00 48.09 458 VAL A CA 1
ATOM 3400 C C . VAL A 1 458 ? 52.274 9.384 0.779 1.00 48.09 458 VAL A C 1
ATOM 3402 O O . VAL A 1 458 ? 52.191 10.602 0.627 1.00 48.09 458 VAL A O 1
ATOM 3405 N N . LEU A 1 459 ? 53.381 8.807 1.251 1.00 50.69 459 LEU A N 1
ATOM 3406 C CA . LEU A 1 459 ? 54.609 9.545 1.546 1.00 50.69 459 LEU A CA 1
ATOM 3407 C C . LEU A 1 459 ? 55.297 10.047 0.268 1.00 50.69 459 LEU A C 1
ATOM 3409 O O . LEU A 1 459 ? 55.757 11.187 0.259 1.00 50.69 459 LEU A O 1
ATOM 3413 N N . GLU A 1 460 ? 55.293 9.265 -0.816 1.00 51.03 460 GLU A N 1
ATOM 3414 C CA . GLU A 1 460 ? 55.844 9.675 -2.118 1.00 51.03 460 GLU A CA 1
ATOM 3415 C C . GLU A 1 460 ? 55.045 10.818 -2.770 1.00 51.03 460 GLU A C 1
ATOM 3417 O O . GLU A 1 460 ? 55.632 11.821 -3.180 1.00 51.03 460 GLU A O 1
ATOM 3422 N N . ALA A 1 461 ? 53.708 10.739 -2.784 1.00 49.84 461 ALA A N 1
ATOM 3423 C CA . ALA A 1 461 ? 52.856 11.809 -3.320 1.00 49.84 461 ALA A CA 1
ATOM 3424 C C . ALA A 1 461 ? 52.954 13.107 -2.495 1.00 49.84 461 ALA A C 1
ATOM 3426 O O . ALA A 1 461 ? 52.979 14.213 -3.038 1.00 49.84 461 ALA A O 1
ATOM 3427 N N . LYS A 1 462 ? 53.084 12.984 -1.168 1.00 50.16 462 LYS A N 1
ATOM 3428 C CA . LYS A 1 462 ? 53.268 14.125 -0.263 1.00 50.16 462 LYS A CA 1
ATOM 3429 C C . LYS A 1 462 ? 54.656 14.761 -0.403 1.00 50.16 462 LYS A C 1
ATOM 3431 O O . LYS A 1 462 ? 54.771 15.983 -0.308 1.00 50.16 462 LYS A O 1
ATOM 3436 N N . ALA A 1 463 ? 55.697 13.964 -0.657 1.00 54.50 463 ALA A N 1
ATOM 3437 C CA . ALA A 1 463 ? 57.046 14.458 -0.935 1.00 54.50 463 ALA A CA 1
ATOM 3438 C C . ALA A 1 463 ? 57.113 15.216 -2.271 1.00 54.50 463 ALA A C 1
A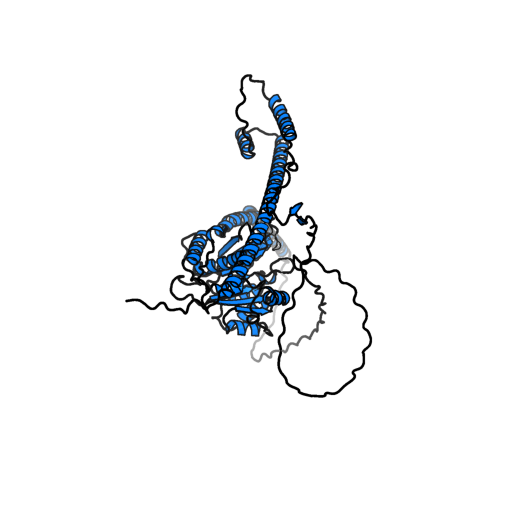TOM 3440 O O . ALA A 1 463 ? 57.724 16.283 -2.330 1.00 54.50 463 ALA A O 1
ATOM 3441 N N . ALA A 1 464 ? 56.419 14.729 -3.306 1.00 52.22 464 ALA A N 1
ATOM 3442 C CA . ALA A 1 464 ? 56.301 15.416 -4.592 1.00 52.22 464 ALA A CA 1
ATOM 3443 C C . ALA A 1 464 ? 55.570 16.766 -4.466 1.00 52.22 464 ALA A C 1
ATOM 3445 O O . ALA A 1 464 ? 56.031 17.767 -5.008 1.00 52.22 464 ALA A O 1
ATOM 3446 N N . LEU A 1 465 ? 54.488 16.828 -3.682 1.00 49.91 465 LEU A N 1
ATOM 3447 C CA . LEU A 1 465 ? 53.745 18.070 -3.452 1.00 49.91 465 LEU A CA 1
ATOM 3448 C C . LEU A 1 465 ? 54.554 19.088 -2.626 1.00 49.91 465 LEU A C 1
ATOM 3450 O O . LEU A 1 465 ? 54.614 20.262 -2.976 1.00 49.91 465 LEU A O 1
ATOM 3454 N N . THR A 1 466 ? 55.262 18.625 -1.588 1.00 53.47 466 THR A N 1
ATOM 3455 C CA . THR A 1 466 ? 56.143 19.476 -0.764 1.00 53.47 466 THR A CA 1
ATOM 3456 C C . THR A 1 466 ? 57.305 20.050 -1.588 1.00 53.47 466 THR A C 1
ATOM 3458 O O . THR A 1 466 ? 57.698 21.196 -1.380 1.00 53.47 466 THR A O 1
ATOM 3461 N N . ALA A 1 467 ? 57.827 19.294 -2.562 1.00 50.72 467 ALA A N 1
ATOM 3462 C CA . ALA A 1 467 ? 58.876 19.758 -3.471 1.00 50.72 467 ALA A CA 1
ATOM 3463 C C . ALA A 1 467 ? 58.391 20.855 -4.440 1.00 50.72 467 ALA A C 1
ATOM 3465 O O . ALA A 1 467 ? 59.143 21.783 -4.733 1.00 50.72 467 ALA A O 1
ATOM 3466 N N . VAL A 1 468 ? 57.133 20.791 -4.890 1.00 52.03 468 VAL A N 1
ATOM 3467 C CA . VAL A 1 468 ? 56.522 21.825 -5.745 1.00 52.03 468 VAL A CA 1
ATOM 3468 C C . VAL A 1 468 ? 56.258 23.112 -4.953 1.00 52.03 468 VAL A C 1
ATOM 3470 O O . VAL A 1 468 ? 56.517 24.203 -5.455 1.00 52.03 468 VAL A O 1
ATOM 3473 N N . THR A 1 469 ? 55.842 23.013 -3.685 1.00 46.22 469 THR A N 1
ATOM 3474 C CA . THR A 1 469 ? 55.612 24.184 -2.816 1.00 46.22 469 THR A CA 1
ATOM 3475 C C . THR A 1 469 ? 56.917 24.838 -2.332 1.00 46.22 469 THR A C 1
ATOM 3477 O O . THR A 1 469 ? 56.986 26.059 -2.191 1.00 46.22 469 THR A O 1
ATOM 3480 N N . ALA A 1 470 ? 57.987 24.058 -2.133 1.00 46.59 470 ALA A N 1
ATOM 3481 C CA . ALA A 1 470 ? 59.296 24.563 -1.702 1.00 46.59 470 ALA A CA 1
ATOM 3482 C C . ALA A 1 470 ? 60.027 25.401 -2.772 1.00 46.59 470 ALA A C 1
ATOM 3484 O O . ALA A 1 470 ? 60.905 26.190 -2.433 1.00 46.59 470 ALA A O 1
ATOM 3485 N N . MET A 1 471 ? 59.658 25.282 -4.053 1.00 46.56 471 MET A N 1
ATOM 3486 C CA . MET A 1 471 ? 60.243 26.098 -5.129 1.00 46.56 471 MET A CA 1
ATOM 3487 C C . MET A 1 471 ? 59.694 27.538 -5.174 1.00 46.56 471 MET A C 1
ATOM 3489 O O . MET A 1 471 ? 60.241 28.366 -5.899 1.00 46.56 471 MET A O 1
ATOM 3493 N N . ALA A 1 472 ? 58.649 27.858 -4.399 1.00 43.78 472 ALA A N 1
ATOM 3494 C CA . ALA A 1 472 ? 57.974 29.160 -4.438 1.00 43.78 472 ALA A CA 1
ATOM 3495 C C . ALA A 1 472 ? 58.295 30.101 -3.256 1.00 43.78 472 ALA A C 1
ATOM 3497 O O . ALA A 1 472 ? 57.884 31.259 -3.289 1.00 43.78 472 ALA A O 1
ATOM 3498 N N . THR A 1 473 ? 59.033 29.665 -2.224 1.00 46.00 473 THR A N 1
ATOM 3499 C CA . THR A 1 473 ? 59.296 30.507 -1.033 1.00 46.00 473 THR A CA 1
ATOM 3500 C C . THR A 1 473 ? 60.676 30.220 -0.417 1.00 46.00 473 THR A C 1
ATOM 3502 O O . THR A 1 473 ? 61.005 29.049 -0.238 1.00 46.00 473 THR A O 1
ATOM 3505 N N . PRO A 1 474 ? 61.505 31.232 -0.070 1.00 46.84 474 PRO A N 1
ATOM 3506 C CA . PRO A 1 474 ? 62.802 31.000 0.572 1.00 46.84 474 PRO A CA 1
ATOM 3507 C C . PRO A 1 474 ? 62.644 30.453 2.005 1.00 46.84 474 PRO A C 1
ATOM 3509 O O . PRO A 1 474 ? 61.638 30.736 2.663 1.00 46.84 474 PRO A O 1
ATOM 3512 N N . PRO A 1 475 ? 63.628 29.684 2.511 1.00 40.75 475 PRO A N 1
ATOM 3513 C CA . PRO A 1 475 ? 63.488 28.958 3.763 1.00 40.75 475 PRO A CA 1
ATOM 3514 C C . PRO A 1 475 ? 63.513 29.921 4.950 1.00 40.75 475 PRO A C 1
ATOM 3516 O O . PRO A 1 475 ? 64.413 30.750 5.088 1.00 40.75 475 PRO A O 1
ATOM 3519 N N . ARG A 1 476 ? 62.517 29.783 5.826 1.00 43.69 476 ARG A N 1
ATOM 3520 C CA . ARG A 1 476 ? 62.506 30.382 7.158 1.00 43.69 476 ARG A CA 1
ATOM 3521 C C . ARG A 1 476 ? 62.881 29.275 8.139 1.00 43.69 476 ARG A C 1
ATOM 3523 O O . ARG A 1 476 ? 62.132 28.312 8.292 1.00 43.69 476 ARG A O 1
ATOM 3530 N N . GLU A 1 477 ? 64.072 29.378 8.715 1.00 46.25 477 GLU A N 1
ATOM 3531 C CA . GLU A 1 477 ? 64.515 28.516 9.810 1.00 46.25 477 GLU A CA 1
ATOM 3532 C C . GLU A 1 477 ? 63.673 28.817 11.062 1.00 46.25 477 GLU A C 1
ATOM 3534 O O . GLU A 1 477 ? 63.232 29.950 11.256 1.00 46.25 477 GLU A O 1
ATOM 3539 N N . ASP A 1 478 ? 63.449 27.781 11.870 1.00 50.28 478 ASP A N 1
ATOM 3540 C CA . ASP A 1 478 ? 62.690 27.741 13.130 1.00 50.28 478 ASP A CA 1
ATOM 3541 C C . ASP A 1 478 ? 61.184 27.431 13.033 1.00 50.28 478 ASP A C 1
ATOM 3543 O O . ASP A 1 478 ? 60.318 28.285 13.226 1.00 50.28 478 ASP A O 1
ATOM 3547 N N . ALA A 1 479 ? 60.857 26.143 12.864 1.00 41.19 479 ALA A N 1
ATOM 3548 C CA . ALA A 1 479 ? 59.599 25.587 13.371 1.00 41.19 479 ALA A CA 1
ATOM 3549 C C . ALA A 1 479 ? 59.764 24.124 13.822 1.00 41.19 479 ALA A C 1
ATOM 3551 O O . ALA A 1 479 ? 60.142 23.238 13.055 1.00 41.19 479 ALA A O 1
ATOM 3552 N N . THR A 1 480 ? 59.480 23.883 15.100 1.00 48.47 480 THR A N 1
ATOM 3553 C CA . THR A 1 480 ? 59.440 22.578 15.772 1.00 48.47 480 THR A CA 1
ATOM 3554 C C . THR A 1 480 ? 58.215 21.745 15.353 1.00 48.47 480 THR A C 1
ATOM 3556 O O . THR A 1 480 ? 57.179 22.305 14.993 1.00 48.47 480 THR A O 1
ATOM 3559 N N . PRO A 1 481 ? 58.281 20.398 15.412 1.00 46.97 481 PRO A N 1
ATOM 3560 C CA . PRO A 1 481 ? 57.223 19.534 14.898 1.00 46.97 481 PRO A CA 1
ATOM 3561 C C . PRO A 1 481 ? 56.109 19.351 15.939 1.00 46.97 481 PRO A C 1
ATOM 3563 O O . PRO A 1 481 ? 56.299 18.667 16.943 1.00 46.97 481 PRO A O 1
ATOM 3566 N N . SER A 1 482 ? 54.929 19.918 15.686 1.00 43.47 482 SER A N 1
ATOM 3567 C CA . SER A 1 482 ? 53.708 19.626 16.446 1.00 43.47 482 SER A CA 1
ATOM 3568 C C . SER A 1 482 ? 52.593 19.144 15.515 1.00 43.47 482 SER A C 1
ATOM 3570 O O . SER A 1 482 ? 52.404 19.700 14.440 1.00 43.47 482 SER A O 1
ATOM 3572 N N . ALA A 1 483 ? 51.916 18.078 15.958 1.00 49.72 483 ALA A N 1
ATOM 3573 C CA . ALA A 1 483 ? 50.646 17.503 15.501 1.00 49.72 483 ALA A CA 1
ATOM 3574 C C . ALA A 1 483 ? 50.353 17.500 13.982 1.00 49.72 483 ALA A C 1
ATOM 3576 O O . ALA A 1 483 ? 49.930 18.489 13.392 1.00 49.72 483 ALA A O 1
ATOM 3577 N N . ARG A 1 484 ? 50.468 16.317 13.357 1.00 46.09 484 ARG A N 1
ATOM 3578 C CA . ARG A 1 484 ? 49.927 16.045 12.013 1.00 46.09 484 ARG A CA 1
ATOM 3579 C C . ARG A 1 484 ? 48.392 16.047 12.057 1.00 46.09 484 ARG A C 1
ATOM 3581 O O . ARG A 1 484 ? 47.795 15.025 12.376 1.00 46.09 484 ARG A O 1
ATOM 3588 N N . GLU A 1 485 ? 47.774 17.173 11.717 1.00 52.47 485 GLU A N 1
ATOM 3589 C CA . GLU A 1 485 ? 46.354 17.243 11.351 1.00 52.47 485 GLU A CA 1
ATOM 3590 C C . GLU A 1 485 ? 46.119 16.540 9.999 1.00 52.47 485 GLU A C 1
ATOM 3592 O O . GLU A 1 485 ? 46.837 16.780 9.023 1.00 52.47 485 GLU A O 1
ATOM 3597 N N . GLU A 1 486 ? 45.113 15.664 9.932 1.00 52.28 486 GLU A N 1
ATOM 3598 C CA . GLU A 1 486 ? 44.601 15.118 8.672 1.00 52.28 486 GLU A CA 1
ATOM 3599 C C . GLU A 1 486 ? 43.879 16.226 7.893 1.00 52.28 486 GLU A C 1
ATOM 3601 O O . GLU A 1 486 ? 42.836 16.734 8.307 1.00 52.28 486 GLU A O 1
ATOM 3606 N N . LEU A 1 487 ? 44.446 16.611 6.748 1.00 52.59 487 LEU A N 1
ATOM 3607 C CA . LEU A 1 487 ? 43.821 17.524 5.794 1.00 52.59 487 LEU A CA 1
ATOM 3608 C C . LEU A 1 487 ? 42.586 16.851 5.189 1.00 52.59 487 LEU A C 1
ATOM 3610 O O . LEU A 1 487 ? 42.697 15.911 4.402 1.00 52.59 487 LEU A O 1
ATOM 3614 N N . THR A 1 488 ? 41.401 17.331 5.560 1.00 69.88 488 THR A N 1
ATOM 3615 C CA . THR A 1 488 ? 40.152 16.919 4.915 1.00 69.88 488 THR A CA 1
ATOM 3616 C C . THR A 1 488 ? 39.988 17.660 3.580 1.00 69.88 488 THR A C 1
ATOM 3618 O O . THR A 1 488 ? 40.415 18.812 3.475 1.00 69.88 488 THR A O 1
ATOM 3621 N N . PRO A 1 489 ? 39.331 17.063 2.563 1.00 63.19 489 PRO A N 1
ATOM 3622 C CA . PRO A 1 489 ? 39.084 17.723 1.273 1.00 63.19 489 PRO A CA 1
ATOM 3623 C C . PRO A 1 489 ? 38.397 19.085 1.418 1.00 63.19 489 PRO A C 1
ATOM 3625 O O . PRO A 1 489 ? 38.658 20.007 0.656 1.00 63.19 489 PRO A O 1
ATOM 3628 N N . LYS A 1 490 ? 37.560 19.228 2.452 1.00 69.19 490 LYS A N 1
ATOM 3629 C CA . LYS A 1 490 ? 36.873 20.475 2.782 1.00 69.19 490 LYS A CA 1
ATOM 3630 C C . LYS A 1 490 ? 37.841 21.585 3.204 1.00 69.19 490 LYS A C 1
ATOM 3632 O O . LYS A 1 490 ? 37.698 22.701 2.726 1.00 69.19 490 LYS A O 1
ATOM 3637 N N . LYS A 1 491 ? 38.850 21.263 4.022 1.00 74.62 491 LYS A N 1
ATOM 3638 C CA . LYS A 1 491 ? 39.889 22.211 4.458 1.00 74.62 491 LYS A CA 1
ATOM 3639 C C . LYS A 1 491 ? 40.766 22.644 3.274 1.00 74.62 491 LYS A C 1
ATOM 3641 O O . LYS A 1 491 ? 41.054 23.816 3.116 1.00 74.62 491 LYS A O 1
ATOM 3646 N N . LEU A 1 492 ? 41.069 21.708 2.371 1.00 68.00 492 LEU A N 1
ATOM 3647 C CA . LEU A 1 492 ? 41.823 21.969 1.137 1.00 68.00 492 LEU A CA 1
ATOM 3648 C C . LEU A 1 492 ? 41.077 22.920 0.183 1.00 68.00 492 LEU A C 1
ATOM 3650 O O . LEU A 1 492 ? 41.687 23.796 -0.422 1.00 68.00 492 LEU A O 1
ATOM 3654 N N . ILE A 1 493 ? 39.752 22.773 0.080 1.00 69.81 493 ILE A N 1
ATOM 3655 C CA . ILE A 1 493 ? 38.891 23.678 -0.695 1.00 69.81 493 ILE A CA 1
ATOM 3656 C C . ILE A 1 493 ? 38.756 25.040 0.001 1.00 69.81 493 ILE A C 1
ATOM 3658 O O . ILE A 1 493 ? 38.820 26.062 -0.672 1.00 69.81 493 ILE A O 1
ATOM 3662 N N . GLU A 1 494 ? 38.587 25.074 1.326 1.00 76.62 494 GLU A N 1
ATOM 3663 C CA . GLU A 1 494 ? 38.492 26.322 2.100 1.00 76.62 494 GLU A CA 1
ATOM 3664 C C . GLU A 1 494 ? 39.777 27.161 1.993 1.00 76.62 494 GLU A C 1
ATOM 3666 O O . GLU A 1 494 ? 39.686 28.363 1.733 1.00 76.62 494 GLU A O 1
ATOM 3671 N N . ASP A 1 495 ? 40.949 26.526 2.072 1.00 72.69 495 ASP A N 1
ATOM 3672 C CA . ASP A 1 495 ? 42.251 27.189 1.927 1.00 72.69 495 ASP A CA 1
ATOM 3673 C C . ASP A 1 495 ? 42.460 27.713 0.487 1.00 72.69 495 ASP A C 1
ATOM 3675 O O . ASP A 1 495 ? 42.881 28.852 0.284 1.00 72.69 495 ASP A O 1
ATOM 3679 N N . LEU A 1 496 ? 42.074 26.939 -0.538 1.00 67.38 496 LEU A N 1
ATOM 3680 C CA . LEU A 1 496 ? 42.140 27.364 -1.948 1.00 67.38 496 LEU A CA 1
ATOM 3681 C C . LEU A 1 496 ? 41.188 28.524 -2.279 1.00 67.38 496 LEU A C 1
ATOM 3683 O O . LEU A 1 496 ? 41.492 29.357 -3.135 1.00 67.38 496 LEU A O 1
ATOM 3687 N N . VAL A 1 497 ? 40.022 28.571 -1.630 1.00 72.94 497 VAL A N 1
ATOM 3688 C CA . VAL A 1 497 ? 39.019 29.626 -1.834 1.00 72.94 497 VAL A CA 1
ATOM 3689 C C . VAL A 1 497 ? 39.425 30.923 -1.132 1.00 72.94 497 VAL A C 1
ATOM 3691 O O . VAL A 1 497 ? 39.136 32.003 -1.654 1.00 72.94 497 VAL A O 1
ATOM 3694 N N . GLN A 1 498 ? 40.108 30.845 0.015 1.00 73.62 498 GLN A N 1
ATOM 3695 C CA . GLN A 1 498 ? 40.541 32.031 0.760 1.00 73.62 498 GLN A CA 1
ATOM 3696 C C . GLN A 1 498 ? 41.650 32.824 0.060 1.00 73.62 498 GLN A C 1
ATOM 3698 O O . GLN A 1 498 ? 41.630 34.053 0.132 1.00 73.62 498 GLN A O 1
ATOM 3703 N N . ASP A 1 499 ? 42.545 32.175 -0.686 1.00 65.25 499 ASP A N 1
ATOM 3704 C CA . ASP A 1 499 ? 43.723 32.858 -1.239 1.00 65.25 499 ASP A CA 1
ATOM 3705 C C . ASP A 1 499 ? 43.513 33.563 -2.597 1.00 65.25 499 ASP A C 1
ATOM 3707 O O . ASP A 1 499 ? 44.454 34.159 -3.118 1.00 65.25 499 ASP A O 1
ATOM 3711 N N . GLN A 1 500 ? 42.305 33.555 -3.187 1.00 61.41 500 GLN A N 1
ATOM 3712 C CA . GLN A 1 500 ? 41.998 34.152 -4.513 1.00 61.41 500 GLN A CA 1
ATOM 3713 C C . GLN A 1 500 ? 43.119 33.975 -5.558 1.00 61.41 500 GLN A C 1
ATOM 3715 O O . GLN A 1 500 ? 43.386 34.856 -6.387 1.00 61.41 500 GLN A O 1
ATOM 3720 N N . VAL A 1 501 ? 43.800 32.831 -5.528 1.00 69.19 501 VAL A N 1
ATOM 3721 C CA . VAL A 1 501 ? 44.905 32.571 -6.440 1.00 69.19 501 VAL A CA 1
ATOM 3722 C C . VAL A 1 501 ? 44.309 32.511 -7.839 1.00 69.19 501 VAL A C 1
ATOM 3724 O O . VAL A 1 501 ? 43.420 31.704 -8.122 1.00 69.19 501 VAL A O 1
ATOM 3727 N N . LYS A 1 502 ? 44.767 33.397 -8.730 1.00 81.62 502 LYS A N 1
ATOM 3728 C CA . LYS A 1 502 ? 44.444 33.323 -10.158 1.00 81.62 502 LYS A CA 1
ATOM 3729 C C . LYS A 1 502 ? 45.127 32.084 -10.736 1.00 81.62 502 LYS A C 1
ATOM 3731 O O . LYS A 1 502 ? 46.193 32.192 -11.328 1.00 81.62 502 LYS A O 1
ATOM 3736 N N . LEU A 1 503 ? 44.510 30.924 -10.534 1.00 85.44 503 LEU A N 1
ATOM 3737 C CA . LEU A 1 503 ? 44.897 29.670 -11.167 1.00 85.44 503 LEU A CA 1
ATOM 3738 C C . LEU A 1 503 ? 44.706 29.825 -12.674 1.00 85.44 503 LEU A C 1
ATOM 3740 O O . LEU A 1 503 ? 43.637 30.267 -13.130 1.00 85.44 503 LEU A O 1
ATOM 3744 N N . ASP A 1 504 ? 45.735 29.479 -13.439 1.00 91.31 504 ASP A N 1
ATOM 3745 C CA . ASP A 1 504 ? 45.603 29.414 -14.884 1.00 91.31 504 ASP A CA 1
ATOM 3746 C C . ASP A 1 504 ? 44.701 28.227 -15.287 1.00 91.31 504 ASP A C 1
ATOM 3748 O O . ASP A 1 504 ? 44.211 27.454 -14.455 1.00 91.31 504 ASP A O 1
ATOM 3752 N N . LEU A 1 505 ? 44.381 28.112 -16.577 1.00 90.25 505 LEU A N 1
ATOM 3753 C CA . LEU A 1 505 ? 43.485 27.052 -17.046 1.00 90.25 505 LEU A CA 1
ATOM 3754 C C . LEU A 1 505 ? 44.058 25.647 -16.786 1.00 90.25 505 LEU A C 1
ATOM 3756 O O . LEU A 1 505 ? 43.290 24.717 -16.544 1.00 90.25 505 LEU A O 1
ATOM 3760 N N . ARG A 1 506 ? 45.386 25.498 -16.820 1.00 92.00 506 ARG A N 1
ATOM 3761 C CA . ARG A 1 506 ? 46.073 24.219 -16.649 1.00 92.00 506 ARG A CA 1
ATOM 3762 C C . ARG A 1 506 ? 46.050 23.784 -15.187 1.00 92.00 506 ARG A C 1
ATOM 3764 O O . ARG A 1 506 ? 45.743 22.629 -14.910 1.00 92.00 506 ARG A O 1
ATOM 3771 N N . ASP A 1 507 ? 46.279 24.714 -14.267 1.00 87.44 507 ASP A N 1
ATOM 3772 C CA . ASP A 1 507 ? 46.203 24.452 -12.831 1.00 87.44 507 ASP A CA 1
ATOM 3773 C C . ASP A 1 507 ? 44.781 24.062 -12.407 1.00 87.44 507 ASP A C 1
ATOM 3775 O O . ASP A 1 507 ? 44.590 23.163 -11.588 1.00 87.44 507 ASP A O 1
ATOM 3779 N N . LYS A 1 508 ? 43.756 24.679 -13.013 1.00 86.88 508 LYS A N 1
ATOM 3780 C CA . LYS A 1 508 ? 42.351 24.295 -12.789 1.00 86.88 508 LYS A CA 1
ATOM 3781 C C . LYS A 1 508 ? 42.046 22.886 -13.285 1.00 86.88 508 LYS A C 1
ATOM 3783 O O . LYS A 1 508 ? 41.340 22.155 -12.597 1.00 86.88 508 LYS A O 1
ATOM 3788 N N . GLN A 1 509 ? 42.553 22.507 -14.459 1.00 91.31 509 GLN A N 1
ATOM 3789 C CA . GLN A 1 509 ? 42.386 21.148 -14.986 1.00 91.31 509 GLN A CA 1
ATOM 3790 C C . GLN A 1 509 ? 43.031 20.118 -14.056 1.00 91.31 509 GLN A C 1
ATOM 3792 O O . GLN A 1 509 ? 42.369 19.155 -13.676 1.00 91.31 509 GLN A O 1
ATOM 3797 N N . LEU A 1 510 ? 44.262 20.376 -13.607 1.00 92.44 510 LEU A N 1
ATOM 3798 C CA . LEU A 1 510 ? 44.967 19.500 -12.672 1.00 92.44 510 LEU A CA 1
ATOM 3799 C C . LEU A 1 510 ? 44.230 19.377 -11.329 1.00 92.44 510 LEU A C 1
ATOM 3801 O O . LEU A 1 510 ? 44.109 18.281 -10.787 1.00 92.44 510 LEU A O 1
ATOM 3805 N N . LEU A 1 511 ? 43.693 20.482 -10.803 1.00 86.75 511 LEU A N 1
ATOM 3806 C CA . LEU A 1 511 ? 42.908 20.464 -9.569 1.00 86.75 511 LEU A CA 1
ATOM 3807 C C . LEU A 1 511 ? 41.627 19.630 -9.722 1.00 86.75 511 LEU A C 1
ATOM 3809 O O . LEU A 1 511 ? 41.270 18.879 -8.817 1.00 86.75 511 LEU A O 1
ATOM 3813 N N . VAL A 1 512 ? 40.938 19.740 -10.862 1.00 91.00 512 VAL A N 1
ATOM 3814 C CA . VAL A 1 512 ? 39.749 18.925 -11.150 1.00 91.00 512 VAL A CA 1
ATOM 3815 C C . VAL A 1 512 ? 40.117 17.445 -11.249 1.00 91.00 512 VAL A C 1
ATOM 3817 O O . VAL A 1 512 ? 39.426 16.627 -10.648 1.00 91.00 512 VAL A O 1
ATOM 3820 N N . GLU A 1 513 ? 41.208 17.092 -11.933 1.00 93.69 513 GLU A N 1
ATOM 3821 C CA . GLU A 1 513 ? 41.702 15.709 -11.999 1.00 93.69 513 GLU A CA 1
ATOM 3822 C C . GLU A 1 513 ? 41.995 15.150 -10.598 1.00 93.69 513 GLU A C 1
ATOM 3824 O O . GLU A 1 513 ? 41.501 14.079 -10.249 1.00 93.69 513 GLU A O 1
ATOM 3829 N N . GLN A 1 514 ? 42.687 15.914 -9.748 1.00 91.69 514 GLN A N 1
ATOM 3830 C CA . GLN A 1 514 ? 42.980 15.520 -8.365 1.00 91.69 514 GLN A CA 1
ATOM 3831 C C . GLN A 1 514 ? 41.718 15.368 -7.505 1.00 91.69 514 GLN A C 1
ATOM 3833 O O . GLN A 1 514 ? 41.627 14.449 -6.688 1.00 91.69 514 GLN A O 1
ATOM 3838 N N . LEU A 1 515 ? 40.727 16.248 -7.678 1.00 87.75 515 LEU A N 1
ATOM 3839 C CA . LEU A 1 515 ? 39.440 16.134 -6.989 1.00 87.75 515 LEU A CA 1
ATOM 3840 C C . LEU A 1 515 ? 38.677 14.883 -7.439 1.00 87.75 515 LEU A C 1
ATOM 3842 O O . LEU A 1 515 ? 38.119 14.181 -6.597 1.00 87.75 515 LEU A O 1
ATOM 3846 N N . VAL A 1 516 ? 38.682 14.575 -8.738 1.00 91.44 516 VAL A N 1
ATOM 3847 C CA . VAL A 1 516 ? 38.057 13.361 -9.281 1.00 91.44 516 VAL A CA 1
ATOM 3848 C C . VAL A 1 516 ? 38.753 12.107 -8.750 1.00 91.44 516 VAL A C 1
ATOM 3850 O O . VAL A 1 516 ? 38.070 11.202 -8.274 1.00 91.44 516 VAL A O 1
ATOM 3853 N N . GLU A 1 517 ? 40.086 12.057 -8.747 1.00 92.50 517 GLU A N 1
ATOM 3854 C CA . GLU A 1 517 ? 40.842 10.943 -8.158 1.00 92.50 517 GLU A CA 1
ATOM 3855 C C . GLU A 1 517 ? 40.542 10.775 -6.662 1.00 92.50 517 GLU A C 1
ATOM 3857 O O . GLU A 1 517 ? 40.289 9.660 -6.200 1.00 92.50 517 GLU A O 1
ATOM 3862 N N . CYS A 1 518 ? 40.477 11.879 -5.910 1.00 88.06 518 CYS A N 1
ATOM 3863 C CA . CYS A 1 518 ? 40.129 11.859 -4.490 1.00 88.06 518 CYS A CA 1
ATOM 3864 C C . CYS A 1 518 ? 38.720 11.293 -4.251 1.00 88.06 518 CYS A C 1
ATOM 3866 O O . CYS A 1 518 ? 38.529 10.466 -3.355 1.00 88.06 518 CYS A O 1
ATOM 3868 N N . LEU A 1 519 ? 37.740 11.688 -5.070 1.00 88.12 519 LEU A N 1
ATOM 3869 C CA . LEU A 1 519 ? 36.376 11.162 -5.002 1.00 88.12 519 LEU A CA 1
ATOM 3870 C C . LEU A 1 519 ? 36.321 9.671 -5.360 1.00 88.12 519 LEU A C 1
ATOM 3872 O O . LEU A 1 519 ? 35.652 8.910 -4.663 1.00 88.12 519 LEU A O 1
ATOM 3876 N N . ILE A 1 520 ? 37.056 9.227 -6.385 1.00 91.75 520 ILE A N 1
ATOM 3877 C CA . ILE A 1 520 ? 37.158 7.804 -6.749 1.00 91.75 520 ILE A CA 1
ATOM 3878 C C . ILE A 1 520 ? 37.720 6.988 -5.578 1.00 91.75 520 ILE A C 1
ATOM 3880 O O . ILE A 1 520 ? 37.193 5.923 -5.250 1.00 91.75 520 ILE A O 1
ATOM 3884 N N . ASP A 1 521 ? 38.763 7.486 -4.917 1.00 90.00 521 ASP A N 1
ATOM 3885 C CA . ASP A 1 521 ? 39.350 6.818 -3.758 1.00 90.00 521 ASP A CA 1
ATOM 3886 C C . ASP A 1 521 ? 38.403 6.793 -2.553 1.00 90.00 521 ASP A C 1
ATOM 3888 O O . ASP A 1 521 ? 38.352 5.788 -1.837 1.00 90.00 521 ASP A O 1
ATOM 3892 N N . GLN A 1 522 ? 37.621 7.853 -2.331 1.00 87.19 522 GLN A N 1
ATOM 3893 C CA . GLN A 1 522 ? 36.574 7.861 -1.306 1.00 87.19 522 GLN A CA 1
ATOM 3894 C C . GLN A 1 522 ? 35.485 6.827 -1.600 1.00 87.19 522 GLN A C 1
ATOM 3896 O O . GLN A 1 522 ? 35.132 6.057 -0.707 1.00 87.19 522 GLN A O 1
ATOM 3901 N N . VAL A 1 523 ? 35.002 6.749 -2.843 1.00 88.25 523 VAL A N 1
ATOM 3902 C CA . VAL A 1 523 ? 34.006 5.749 -3.258 1.00 88.25 523 VAL A CA 1
ATOM 3903 C C . VAL A 1 523 ? 34.533 4.334 -3.013 1.00 88.25 523 VAL A C 1
ATOM 3905 O O . VAL A 1 523 ? 33.867 3.552 -2.339 1.00 88.25 523 VAL A O 1
ATOM 3908 N N . LYS A 1 524 ? 35.768 4.025 -3.429 1.00 90.25 524 LYS A N 1
ATOM 3909 C CA . LYS A 1 524 ? 36.390 2.707 -3.190 1.00 90.25 524 LYS A CA 1
ATOM 3910 C C . LYS A 1 524 ? 36.515 2.360 -1.703 1.00 90.25 524 LYS A C 1
ATOM 3912 O O . LYS A 1 524 ? 36.393 1.192 -1.325 1.00 90.25 524 LYS A O 1
ATOM 3917 N N . ARG A 1 525 ? 36.787 3.348 -0.839 1.00 89.75 525 ARG A N 1
ATOM 3918 C CA . ARG A 1 525 ? 36.817 3.140 0.622 1.00 89.75 525 ARG A CA 1
ATOM 3919 C C . ARG A 1 525 ? 35.430 2.796 1.152 1.00 89.75 525 ARG A C 1
ATOM 3921 O O . ARG A 1 525 ? 35.303 1.785 1.840 1.00 89.75 525 ARG A O 1
ATOM 3928 N N . TYR A 1 526 ? 34.408 3.564 0.777 1.00 86.62 526 TYR A N 1
ATOM 3929 C CA . TYR A 1 526 ? 33.033 3.296 1.195 1.00 86.62 526 TYR A CA 1
ATOM 3930 C C . TYR A 1 526 ? 32.510 1.955 0.676 1.00 86.62 526 TYR A C 1
ATOM 3932 O O . TYR A 1 526 ? 31.866 1.229 1.427 1.00 86.62 526 TYR A O 1
ATOM 3940 N N . GLU A 1 527 ? 32.845 1.555 -0.552 1.00 87.50 527 GLU A N 1
ATOM 3941 C CA . GLU A 1 527 ? 32.514 0.223 -1.076 1.00 87.50 527 GLU A CA 1
ATOM 3942 C C . GLU A 1 527 ? 33.148 -0.899 -0.239 1.00 87.50 527 GLU A C 1
ATOM 3944 O O . GLU A 1 527 ? 32.498 -1.898 0.085 1.00 87.50 527 GLU A O 1
ATOM 3949 N N . LYS A 1 528 ? 34.414 -0.733 0.164 1.00 88.25 528 LYS A N 1
ATOM 3950 C CA . LYS A 1 528 ? 35.113 -1.701 1.018 1.00 88.25 528 LYS A CA 1
ATOM 3951 C C . LYS A 1 528 ? 34.498 -1.784 2.418 1.00 88.25 528 LYS A C 1
ATOM 3953 O O . LYS A 1 528 ? 34.365 -2.891 2.949 1.00 88.25 528 LYS A O 1
ATOM 3958 N N . GLU A 1 529 ? 34.146 -0.643 3.007 1.00 87.50 529 GLU A N 1
ATOM 3959 C CA . GLU A 1 529 ? 33.481 -0.551 4.313 1.00 87.50 529 GLU A CA 1
ATOM 3960 C C . GLU A 1 529 ? 32.086 -1.183 4.271 1.00 87.50 529 GLU A C 1
ATOM 3962 O O . GLU A 1 529 ? 31.800 -2.068 5.078 1.00 87.50 529 GLU A O 1
ATOM 3967 N N . LEU A 1 530 ? 31.277 -0.850 3.261 1.00 86.06 530 LEU A N 1
ATOM 3968 C CA . LEU A 1 530 ? 29.966 -1.455 3.026 1.00 86.06 530 LEU A CA 1
ATOM 3969 C C . LEU A 1 530 ? 30.074 -2.977 2.868 1.00 86.06 530 LEU A C 1
ATOM 3971 O O . LEU A 1 530 ? 29.312 -3.730 3.474 1.00 86.06 530 LEU A O 1
ATOM 3975 N N . GLY A 1 531 ? 31.061 -3.461 2.109 1.00 85.62 531 GLY A N 1
ATOM 3976 C CA . GLY A 1 531 ? 31.312 -4.894 1.965 1.00 85.62 531 GLY A CA 1
ATOM 3977 C C . GLY A 1 531 ? 31.694 -5.579 3.285 1.00 85.62 531 GLY A C 1
ATOM 3978 O O . GLY A 1 531 ? 31.332 -6.738 3.509 1.00 85.62 531 GLY A O 1
ATOM 3979 N N . ALA A 1 532 ? 32.416 -4.892 4.177 1.00 84.88 532 ALA A N 1
ATOM 3980 C CA . ALA A 1 532 ? 32.738 -5.399 5.511 1.00 84.88 532 ALA A CA 1
ATOM 3981 C C . ALA A 1 532 ? 31.502 -5.448 6.420 1.00 84.88 532 ALA A C 1
ATOM 3983 O O . ALA A 1 532 ? 31.270 -6.471 7.069 1.00 84.88 532 ALA A O 1
ATOM 3984 N N . GLU A 1 533 ? 30.679 -4.403 6.404 1.00 84.75 533 GLU A N 1
ATOM 3985 C CA . GLU A 1 533 ? 29.429 -4.341 7.159 1.00 84.75 533 GLU A CA 1
ATOM 3986 C C . GLU A 1 533 ? 28.431 -5.411 6.694 1.00 84.75 533 GLU A C 1
ATOM 3988 O O . GLU A 1 533 ? 27.853 -6.125 7.511 1.00 84.75 533 GLU A O 1
ATOM 3993 N N . GLN A 1 534 ? 28.294 -5.632 5.383 1.00 81.00 534 GLN A N 1
ATOM 3994 C CA . GLN A 1 534 ? 27.455 -6.703 4.838 1.00 81.00 534 GLN A CA 1
ATOM 3995 C C . GLN A 1 534 ? 27.904 -8.097 5.297 1.00 81.00 534 GLN A C 1
ATOM 3997 O O . GLN A 1 534 ? 27.063 -8.941 5.618 1.00 81.00 534 GLN A O 1
ATOM 4002 N N . ARG A 1 535 ? 29.218 -8.360 5.363 1.00 84.19 535 ARG A N 1
ATOM 4003 C CA . ARG A 1 535 ? 29.745 -9.622 5.914 1.00 84.19 535 ARG A CA 1
ATOM 4004 C C . ARG A 1 535 ? 29.425 -9.763 7.403 1.00 84.19 535 ARG A C 1
ATOM 4006 O O . ARG A 1 535 ? 29.007 -10.842 7.819 1.00 84.19 535 ARG A O 1
ATOM 4013 N N . ALA A 1 536 ? 29.567 -8.690 8.182 1.00 83.12 536 ALA A N 1
ATOM 4014 C CA . ALA A 1 536 ? 29.211 -8.681 9.600 1.00 83.12 536 ALA A CA 1
ATOM 4015 C C . ALA A 1 536 ? 27.705 -8.925 9.816 1.00 83.12 536 ALA A C 1
ATOM 4017 O O . ALA A 1 536 ? 27.329 -9.768 10.628 1.00 83.12 536 ALA A O 1
ATOM 4018 N N . ASN A 1 537 ? 26.843 -8.278 9.026 1.00 76.56 537 ASN A N 1
ATOM 4019 C CA . ASN A 1 537 ? 25.394 -8.481 9.068 1.00 76.56 537 ASN A CA 1
ATOM 4020 C C . ASN A 1 537 ? 24.995 -9.916 8.692 1.00 76.56 537 ASN A C 1
ATOM 4022 O O . ASN A 1 537 ? 24.133 -10.502 9.349 1.00 76.56 537 ASN A O 1
ATOM 4026 N N . ARG A 1 538 ? 25.649 -10.529 7.692 1.00 82.88 538 ARG A N 1
ATOM 4027 C CA . ARG A 1 538 ? 25.453 -11.958 7.380 1.00 82.88 538 ARG A CA 1
ATOM 4028 C C . ARG A 1 538 ? 25.852 -12.856 8.552 1.00 82.88 538 ARG A C 1
ATOM 4030 O O . ARG A 1 538 ? 25.090 -13.754 8.902 1.00 82.88 538 ARG A O 1
ATOM 4037 N N . ALA A 1 539 ? 26.989 -12.591 9.196 1.00 85.00 539 ALA A N 1
ATOM 4038 C CA . ALA A 1 539 ? 27.430 -13.353 10.365 1.00 85.00 539 ALA A CA 1
ATOM 4039 C C . ALA A 1 539 ? 26.441 -13.241 11.541 1.00 85.00 539 ALA A C 1
ATOM 4041 O O . ALA A 1 539 ? 26.076 -14.257 12.134 1.00 85.00 539 ALA A O 1
ATOM 4042 N N . LEU A 1 540 ? 25.942 -12.033 11.831 1.00 86.38 540 LEU A N 1
ATOM 4043 C CA . LEU A 1 540 ? 24.922 -11.809 12.862 1.00 86.38 540 LEU A CA 1
ATOM 4044 C C . LEU A 1 540 ? 23.610 -12.534 12.548 1.00 86.38 540 LEU A C 1
ATOM 4046 O O . LEU A 1 540 ? 23.020 -13.132 13.445 1.00 86.38 540 LEU A O 1
ATOM 4050 N N . LYS A 1 541 ? 23.172 -12.532 11.283 1.00 82.31 541 LYS A N 1
ATOM 4051 C CA . LYS A 1 541 ? 21.968 -13.256 10.852 1.00 82.31 541 LYS A CA 1
ATOM 4052 C C . LYS A 1 541 ? 22.107 -14.764 11.083 1.00 82.31 541 LYS A C 1
ATOM 4054 O O . LYS A 1 541 ? 21.192 -15.371 11.629 1.00 82.31 541 LYS A O 1
ATOM 4059 N N . MET A 1 542 ? 23.267 -15.338 10.757 1.00 85.31 542 MET A N 1
ATOM 4060 C CA . MET A 1 542 ? 23.564 -16.748 11.036 1.00 85.31 542 MET A CA 1
ATOM 4061 C C . MET A 1 542 ? 23.581 -17.044 12.543 1.00 85.31 542 MET A C 1
ATOM 4063 O O . MET A 1 542 ? 23.031 -18.051 12.978 1.00 85.31 542 MET A O 1
ATOM 4067 N N . SER A 1 543 ? 24.167 -16.163 13.365 1.00 90.38 543 SER A N 1
ATOM 4068 C CA . SER A 1 543 ? 24.135 -16.319 14.829 1.00 90.38 543 SER A CA 1
ATOM 4069 C C . SER A 1 543 ? 22.713 -16.254 15.393 1.00 90.38 543 SER A C 1
ATOM 4071 O O . SER A 1 543 ? 22.361 -17.064 16.248 1.00 90.38 543 SER A O 1
ATOM 4073 N N . LEU A 1 544 ? 21.881 -15.335 14.894 1.00 90.06 544 LEU A N 1
ATOM 4074 C CA . LEU A 1 544 ? 20.481 -15.220 15.299 1.00 90.06 544 LEU A CA 1
ATOM 4075 C C . LEU A 1 544 ? 19.691 -16.489 14.957 1.00 90.06 544 LEU A C 1
ATOM 4077 O O . LEU A 1 544 ? 18.933 -16.976 15.791 1.00 90.06 544 LEU A O 1
ATOM 4081 N N . GLU A 1 545 ? 19.890 -17.045 13.763 1.00 86.88 545 GLU A N 1
ATOM 4082 C CA . GLU A 1 545 ? 19.236 -18.285 13.343 1.00 86.88 545 GLU A CA 1
ATOM 4083 C C . GLU A 1 545 ? 19.639 -19.476 14.230 1.00 86.88 545 GLU A C 1
ATOM 4085 O O . GLU A 1 545 ? 18.789 -20.270 14.639 1.00 86.88 545 GLU A O 1
ATOM 4090 N N . VAL A 1 546 ? 20.921 -19.577 14.598 1.00 91.44 546 VAL A N 1
ATOM 4091 C CA . VAL A 1 546 ? 21.406 -20.606 15.531 1.00 91.44 546 VAL A CA 1
ATOM 4092 C C . VAL A 1 546 ? 20.735 -20.478 16.902 1.00 91.44 546 VAL A C 1
ATOM 4094 O O . VAL A 1 546 ? 20.293 -21.484 17.459 1.00 91.44 546 VAL A O 1
ATOM 4097 N N . GLU A 1 547 ? 20.610 -19.265 17.444 1.00 89.81 547 GLU A N 1
ATOM 4098 C CA . GLU A 1 547 ? 19.931 -19.048 18.728 1.00 89.81 547 GLU A CA 1
ATOM 4099 C C . GLU A 1 547 ? 18.421 -19.318 18.648 1.00 89.81 547 GLU A C 1
ATOM 4101 O O . GLU A 1 547 ? 17.856 -19.916 19.565 1.00 89.81 547 GLU A O 1
ATOM 4106 N N . GLN A 1 548 ? 17.766 -18.985 17.532 1.00 90.12 548 GLN A N 1
ATOM 4107 C CA . GLN A 1 548 ? 16.360 -19.336 17.301 1.00 90.12 548 GLN A CA 1
ATOM 4108 C C . GLN A 1 548 ? 16.144 -20.856 17.283 1.00 90.12 548 GLN A C 1
ATOM 4110 O O . GLN A 1 548 ? 15.218 -21.352 17.927 1.00 90.12 548 GLN A O 1
ATOM 4115 N N . ARG A 1 549 ? 17.026 -21.617 16.619 1.00 91.38 549 ARG A N 1
ATOM 4116 C CA . ARG A 1 549 ? 16.972 -23.091 16.619 1.00 91.38 549 ARG A CA 1
ATOM 4117 C C . ARG A 1 549 ? 17.187 -23.675 18.020 1.00 91.38 549 ARG A C 1
ATOM 4119 O O . ARG A 1 549 ? 16.488 -24.613 18.400 1.00 91.38 549 ARG A O 1
ATOM 4126 N N . LYS A 1 550 ? 18.101 -23.108 18.820 1.00 92.94 550 LYS A N 1
ATOM 4127 C CA . LYS A 1 550 ? 18.286 -23.504 20.231 1.00 92.94 550 LYS A CA 1
ATOM 4128 C C . LYS A 1 550 ? 17.042 -23.222 21.072 1.00 92.94 550 LYS A C 1
ATOM 4130 O O . LYS A 1 550 ? 16.620 -24.089 21.830 1.00 92.94 550 LYS A O 1
ATOM 4135 N N . ALA A 1 551 ? 16.443 -22.040 20.929 1.00 90.94 551 ALA A N 1
ATOM 4136 C CA . ALA A 1 551 ? 15.224 -21.677 21.649 1.00 90.94 551 ALA A CA 1
ATOM 4137 C C . ALA A 1 551 ? 14.069 -22.642 21.333 1.00 90.94 551 ALA A C 1
ATOM 4139 O O . ALA A 1 551 ? 13.376 -23.090 22.246 1.00 90.94 551 ALA A O 1
ATOM 4140 N N . LEU A 1 552 ? 13.916 -23.024 20.061 1.00 92.69 552 LEU A N 1
ATOM 4141 C CA . LEU A 1 552 ? 12.928 -24.013 19.632 1.00 92.69 552 LEU A CA 1
ATOM 4142 C C . LEU A 1 552 ? 13.183 -25.393 20.263 1.00 92.69 552 LEU A C 1
ATOM 4144 O O . LEU A 1 552 ? 12.255 -26.002 20.793 1.00 92.69 552 LEU A O 1
ATOM 4148 N N . MET A 1 553 ? 14.438 -25.854 20.281 1.00 95.94 553 MET A N 1
ATOM 4149 C CA . MET A 1 553 ? 14.826 -27.110 20.937 1.00 95.94 553 MET A CA 1
ATOM 4150 C C . MET A 1 553 ? 14.514 -27.090 22.443 1.00 95.94 553 MET A C 1
ATOM 4152 O O . MET A 1 553 ? 13.961 -28.053 22.974 1.00 95.94 553 MET A O 1
ATOM 4156 N N . TYR A 1 554 ? 14.818 -25.992 23.144 1.00 95.25 554 TYR A N 1
ATOM 4157 C CA . TYR A 1 554 ? 14.479 -25.861 24.564 1.00 95.25 554 TYR A CA 1
ATOM 4158 C C . TYR A 1 554 ? 12.971 -25.878 24.801 1.00 95.25 554 TYR A C 1
ATOM 4160 O O . TYR A 1 554 ? 12.515 -26.500 25.759 1.00 95.25 554 TYR A O 1
ATOM 4168 N N . HIS A 1 555 ? 12.190 -25.244 23.926 1.00 93.69 555 HIS A N 1
ATOM 4169 C CA . HIS A 1 555 ? 10.735 -25.261 24.023 1.00 93.69 555 HIS A CA 1
ATOM 4170 C C . HIS A 1 555 ? 10.164 -26.675 23.838 1.00 93.69 555 HIS A C 1
ATOM 4172 O O . HIS A 1 555 ? 9.335 -27.107 24.638 1.00 93.69 555 HIS A O 1
ATOM 4178 N N . GLN A 1 556 ? 10.668 -27.429 22.855 1.00 95.44 556 GLN A N 1
ATOM 4179 C CA . GLN A 1 556 ? 10.318 -28.841 22.667 1.00 95.44 556 GLN A CA 1
ATOM 4180 C C . GLN A 1 556 ? 10.660 -29.667 23.913 1.00 95.44 556 GLN A C 1
ATOM 4182 O O . GLN A 1 556 ? 9.811 -30.397 24.420 1.00 95.44 556 GLN A O 1
ATOM 4187 N N . ARG A 1 557 ? 11.857 -29.481 24.483 1.00 95.94 557 ARG A N 1
ATOM 4188 C CA . ARG A 1 557 ? 12.279 -30.212 25.684 1.00 95.94 557 ARG A CA 1
ATOM 4189 C C . ARG A 1 557 ? 11.434 -29.887 26.917 1.00 95.94 557 ARG A C 1
ATOM 4191 O O . ARG A 1 557 ? 11.133 -30.779 27.705 1.00 95.94 557 ARG A O 1
ATOM 4198 N N . LEU A 1 558 ? 11.047 -28.624 27.094 1.00 95.44 558 LEU A N 1
ATOM 4199 C CA . LEU A 1 558 ? 10.135 -28.216 28.166 1.00 95.44 558 LEU A CA 1
ATOM 4200 C C . LEU A 1 558 ? 8.739 -28.820 27.978 1.00 95.44 558 LEU A C 1
ATOM 4202 O O . LEU A 1 558 ? 8.131 -29.236 28.960 1.00 95.44 558 LEU A O 1
ATOM 4206 N N . SER A 1 559 ? 8.255 -28.913 26.738 1.00 93.94 559 SER A N 1
ATOM 4207 C CA . SER A 1 559 ? 6.982 -29.567 26.421 1.00 93.94 559 SER A CA 1
ATOM 4208 C C . SER A 1 559 ? 7.013 -31.065 26.742 1.00 93.94 559 SER A C 1
ATOM 4210 O O . SER A 1 559 ? 6.106 -31.564 27.406 1.00 93.94 559 SER A O 1
ATOM 4212 N N . GLU A 1 560 ? 8.091 -31.766 26.375 1.00 95.44 560 GLU A N 1
ATOM 4213 C CA . GLU A 1 560 ? 8.303 -33.174 26.742 1.00 95.44 560 GLU A CA 1
ATOM 4214 C C . GLU A 1 560 ? 8.308 -33.374 28.264 1.00 95.44 560 GLU A C 1
ATOM 4216 O O . GLU A 1 560 ? 7.654 -34.280 28.775 1.00 95.44 560 GLU A O 1
ATOM 4221 N N . LEU A 1 561 ? 9.017 -32.513 29.005 1.00 95.06 561 LEU A N 1
ATOM 4222 C CA . LEU A 1 561 ? 9.058 -32.577 30.469 1.00 95.06 561 LEU A CA 1
ATOM 4223 C C . LEU A 1 561 ? 7.687 -32.303 31.094 1.00 95.06 561 LEU A C 1
ATOM 4225 O O . LEU A 1 561 ? 7.311 -32.980 32.047 1.00 95.06 561 LEU A O 1
ATOM 4229 N N . ALA A 1 562 ? 6.924 -31.354 30.550 1.00 92.62 562 ALA A N 1
ATOM 4230 C CA . ALA A 1 562 ? 5.571 -31.063 31.013 1.00 92.62 562 ALA A CA 1
ATOM 4231 C C . ALA A 1 562 ? 4.616 -32.250 30.802 1.00 92.62 562 ALA A C 1
ATOM 4233 O O . ALA A 1 562 ? 3.777 -32.509 31.659 1.00 92.62 562 ALA A O 1
ATOM 4234 N N . GLN A 1 563 ? 4.768 -32.999 29.705 1.00 93.12 563 GLN A N 1
ATOM 4235 C CA . GLN A 1 563 ? 3.982 -34.211 29.436 1.00 93.12 563 GLN A CA 1
ATOM 4236 C C . GLN A 1 563 ? 4.397 -35.403 30.310 1.00 93.12 563 GLN A C 1
ATOM 4238 O O . GLN A 1 563 ? 3.574 -36.266 30.602 1.00 93.12 563 GLN A O 1
ATOM 4243 N N . GLN A 1 564 ? 5.667 -35.466 30.719 1.00 91.69 564 GLN A N 1
ATOM 4244 C CA . GLN A 1 564 ? 6.189 -36.536 31.574 1.00 91.69 564 GLN A CA 1
ATOM 4245 C C . GLN A 1 564 ? 5.878 -36.340 33.058 1.00 91.69 564 GLN A C 1
ATOM 4247 O O . GLN A 1 564 ? 6.018 -37.296 33.818 1.00 91.69 564 GLN A O 1
ATOM 4252 N N . LEU A 1 565 ? 5.482 -35.138 33.489 1.00 85.81 565 LEU A N 1
ATOM 4253 C CA . LEU A 1 565 ? 5.058 -34.905 34.866 1.00 85.81 565 LEU A CA 1
ATOM 4254 C C . LEU A 1 565 ? 3.711 -35.610 35.097 1.00 85.81 565 LEU A C 1
ATOM 4256 O O . LEU A 1 565 ? 2.699 -35.185 34.535 1.00 85.81 565 LEU A O 1
ATOM 4260 N N . PRO A 1 566 ? 3.665 -36.690 35.901 1.00 79.62 566 PRO A N 1
ATOM 4261 C CA . PRO A 1 566 ? 2.418 -37.383 36.175 1.00 79.62 566 PRO A CA 1
ATOM 4262 C C . PRO A 1 566 ? 1.459 -36.427 36.891 1.00 79.62 566 PRO A C 1
ATOM 4264 O O . PRO A 1 566 ? 1.803 -35.820 37.905 1.00 79.62 566 PRO A O 1
ATOM 4267 N N . PHE A 1 567 ? 0.231 -36.329 36.380 1.00 66.44 567 PHE A N 1
ATOM 4268 C CA . PHE A 1 567 ? -0.845 -35.491 36.929 1.00 66.44 567 PHE A CA 1
ATOM 4269 C C . PHE A 1 567 ? -1.304 -35.928 38.343 1.00 66.44 567 PHE A C 1
ATOM 4271 O O . PHE A 1 567 ? -2.171 -35.303 38.946 1.00 66.44 567 PHE A O 1
ATOM 4278 N N . GLU A 1 568 ? -0.722 -36.996 38.895 1.00 60.88 568 GLU A N 1
ATOM 4279 C CA . GLU A 1 568 ? -1.188 -37.705 40.093 1.00 60.88 568 GLU A CA 1
ATOM 4280 C C . GLU A 1 568 ? -0.849 -37.029 41.437 1.00 60.88 568 GLU A C 1
ATOM 4282 O O . GLU A 1 568 ? -1.237 -37.534 42.489 1.00 60.88 568 GLU A O 1
ATOM 4287 N N . ALA A 1 569 ? -0.160 -35.882 41.449 1.00 57.25 569 ALA A N 1
ATOM 4288 C CA . ALA A 1 569 ? 0.206 -35.194 42.695 1.00 57.25 569 ALA A CA 1
ATOM 4289 C C . ALA A 1 569 ? -0.735 -34.042 43.106 1.00 57.25 569 ALA A C 1
ATOM 4291 O O . ALA A 1 569 ? -0.595 -33.527 44.213 1.00 57.25 569 ALA A O 1
ATOM 4292 N N . ALA A 1 570 ? -1.691 -33.633 42.262 1.00 56.78 570 ALA A N 1
ATOM 4293 C CA . ALA A 1 570 ? -2.544 -32.470 42.544 1.00 56.78 570 ALA A CA 1
ATOM 4294 C C . ALA A 1 570 ? -3.835 -32.788 43.328 1.00 56.78 570 ALA A C 1
ATOM 4296 O O . ALA A 1 570 ? -4.493 -31.860 43.786 1.00 56.78 570 ALA A O 1
ATOM 4297 N N . ASP A 1 571 ? -4.180 -34.067 43.522 1.00 56.16 571 ASP A N 1
ATOM 4298 C CA . ASP A 1 571 ? -5.447 -34.473 44.164 1.00 56.16 571 ASP A CA 1
ATOM 4299 C C . ASP A 1 571 ? -5.282 -34.990 45.609 1.00 56.16 571 ASP A C 1
ATOM 4301 O O . ASP A 1 571 ? -6.211 -35.506 46.227 1.00 56.16 571 ASP A O 1
ATOM 4305 N N . ARG A 1 572 ? -4.087 -34.850 46.205 1.00 57.44 572 ARG A N 1
ATOM 4306 C CA . ARG A 1 572 ? -3.882 -35.140 47.634 1.00 57.44 572 ARG A CA 1
ATOM 4307 C C . ARG A 1 572 ? -4.035 -33.876 48.477 1.00 57.44 572 ARG A C 1
ATOM 4309 O O . ARG A 1 572 ? -3.060 -33.219 48.820 1.00 57.44 572 ARG A O 1
ATOM 4316 N N . THR A 1 573 ? -5.293 -33.607 48.827 1.00 54.09 573 THR A N 1
ATOM 4317 C CA . THR A 1 573 ? -5.723 -33.143 50.161 1.00 54.09 573 THR A CA 1
ATOM 4318 C C . THR A 1 573 ? -4.935 -31.972 50.758 1.00 54.09 573 THR A C 1
ATOM 4320 O O . THR A 1 573 ? -4.124 -32.150 51.666 1.00 54.09 573 THR A O 1
ATOM 4323 N N . LEU A 1 574 ? -5.257 -30.755 50.319 1.00 51.22 574 LEU A N 1
ATOM 4324 C CA . LEU A 1 574 ? -5.235 -29.591 51.207 1.00 51.22 574 LEU A CA 1
ATOM 4325 C C . LEU A 1 574 ? -6.568 -29.576 51.968 1.00 51.22 574 LEU A C 1
ATOM 4327 O O . LEU A 1 574 ? -7.503 -28.881 51.575 1.00 51.22 574 LEU A O 1
ATOM 4331 N N . GLU A 1 575 ? -6.683 -30.390 53.021 1.00 55.88 575 GLU A N 1
ATOM 4332 C CA . GLU A 1 575 ? -7.689 -30.101 54.044 1.00 55.88 575 GLU A CA 1
ATOM 4333 C C . GLU A 1 575 ? -7.242 -28.849 54.819 1.00 55.88 575 GLU A C 1
ATOM 4335 O O . GLU A 1 575 ? -6.074 -28.761 55.211 1.00 55.88 575 GLU A O 1
ATOM 4340 N N . PRO A 1 576 ? -8.126 -27.859 55.020 1.00 64.62 576 PRO A N 1
ATOM 4341 C CA . PRO A 1 576 ? -7.821 -26.705 55.846 1.00 64.62 576 PRO A CA 1
ATOM 4342 C C . PRO A 1 576 ? -7.921 -27.112 57.322 1.00 64.62 576 PRO A C 1
ATOM 4344 O O . PRO A 1 576 ? -9.024 -27.295 57.836 1.00 64.62 576 PRO A O 1
ATOM 4347 N N . GLU A 1 577 ? -6.788 -27.245 58.016 1.00 56.88 577 GLU A N 1
ATOM 4348 C CA . GLU A 1 577 ? -6.799 -27.248 59.484 1.00 56.88 577 GLU A CA 1
ATOM 4349 C C . GLU A 1 577 ? -7.191 -25.845 59.980 1.00 56.88 577 GLU A C 1
ATOM 4351 O O . GLU A 1 577 ? -6.495 -24.854 59.736 1.00 56.88 577 GLU A O 1
ATOM 4356 N N . LEU A 1 578 ? -8.363 -25.806 60.618 1.00 54.12 578 LEU A N 1
ATOM 4357 C CA . LEU A 1 578 ? -8.969 -24.711 61.377 1.00 54.12 578 LEU A CA 1
ATOM 4358 C C . LEU A 1 578 ? -8.538 -24.766 62.844 1.00 54.12 578 LEU A C 1
ATOM 4360 O O . LEU A 1 578 ? -8.488 -25.894 63.389 1.00 54.12 578 LEU A O 1
#

Radius of gyration: 40.13 Å; chains: 1; bounding box: 112×116×135 Å

InterPro domains:
  IPR029063 S-adenosyl-L-methionine-dependent methyltransferase superfamily [G3DSA:3.40.50.150] (2-248)
  IPR029063 S-adenosyl-L-methionine-dependent methyltransferase superfamily [SSF53335] (34-173)

Secondary structure (DSSP, 8-state):
-HHHHHHHHHHHHHHHHHHTTTT-STTSS-PPPEEEEEE--TTSHHHHHHHHHSPTTSEEEEEEES-HHHHHHHHHTS---GGGEE--SSHHHHHHHHHH--SEEEEES-HHHHHHHHHHSS-TT--EEEEEE----TTSPPPGGGT-TTSHHHHHHHHHEEEEEEEEEEE---TTS-BTTB-HHHHHHHHHHIIIIII-TT-EEEEEEPPTTSTT--EEEEEE-SSTHHHH--S-HHHHHHHHHHHHHHHSPP-TTS-------TTTEEEETHHHHHHHHHHHHHHHHHHSPPHHHHHHHHHHHHHHHHHHHHHHHHHHHHT-PPPPPP---------------PPPP-PPPPP---PPPP-----PPPPPTT------PPPPPPPPPPP--------------------------PPPPPP-PPEE-TTS-EE-TT-----PPPGGGSPPP--HHHHHHHHHHHHHHHTTS---------------HHHHHHHHHHTT----HHHHHHHHHHHHHHHHHHHHHHHHHHHHHHHHHHHHHHHHHHHHHHHHHHHHHHHHHHHHS-GGGSSS------

pLDDT: mean 70.24, std 23.07, range [28.28, 98.62]

Foldseek 3Di:
DVQLVLLQQVLLFQLLLLLLCVQPQQQPDDTAQAEEEEEACQLVNNQVVQLQQAPPQSYFYEYEAQDVVRVCCSVVPSVDPPVQEDDDPALLSVLVCSQPDGGHHYYHHHQQRNLLNVLPDPPQVQAHQEYEQPDADPLQERPVLCQPLVHSRLQSLLSRHDQFHKYKYKHQQAPVSQGSHGHPVSVVSSLCSNQPRNQHPPKWKFKWFRPPPPNRRMIMMMIGHNHDNVVVDPDPPLVSSQVSSVSQQPRRAGGPVRHGSDDPVVVTGDDTCVVVCVVVVVVVVVVCVVPDDPPVVVVVVVVVVVVVVVVVVVVVVVVVVVPDDDDDDDDDDDYDDDDDDDDDDDDDDDDDDDDDDDDDDDDDDDDDDDDDVPDDDDDDDDDDDDDDDDDDDDDDDDDDDDDDDDDDDDDDDDDDDDDDDDDDDFDADPVRDTDDPPDPDDDDPPPPPDPDPPCPVVVVVVVVVVVVVPVPDDDDPDDDDDDDDDDDVVNVVVVVVVPPPPDDPVSVVVVVVVVVVVVVVVVVVVVVVVVVVVVVVVVVVVVVVVVVVVVVVVVVVVVVVVVPPDPPPPPPDPDDDD